Protein AF-A0A9X3XB56-F1 (afdb_monomer)

Solvent-accessible surface area (backbone atoms only — not comparable to full-atom values): 21456 Å² total; per-residue (Å²): 94,55,59,66,40,51,53,29,42,22,55,32,42,75,65,38,55,47,62,39,41,61,60,50,51,62,61,47,96,66,74,39,72,48,39,52,50,52,51,62,76,44,45,89,66,47,52,70,72,49,44,51,52,46,54,77,68,49,63,92,88,73,46,66,68,52,42,53,48,54,36,47,41,33,56,79,39,49,67,58,34,43,56,69,53,52,61,32,91,83,57,80,74,58,73,72,54,42,50,52,37,38,64,72,37,63,94,65,40,60,66,74,58,50,52,44,47,70,63,63,50,58,65,73,77,72,74,83,70,86,62,92,63,80,71,81,85,69,85,71,57,59,66,60,52,49,52,52,58,53,61,71,60,59,75,86,74,73,70,84,69,75,78,83,63,85,86,58,55,69,68,58,45,54,54,44,33,69,67,41,92,41,72,68,50,22,38,52,37,46,54,50,39,53,76,70,68,50,67,63,66,66,53,49,52,47,52,36,50,42,34,59,74,65,57,80,52,71,62,50,44,51,50,50,24,65,65,44,57,39,33,71,38,17,69,75,44,28,38,61,52,49,40,27,31,58,79,66,66,38,45,68,62,48,50,52,34,52,48,52,30,51,50,59,55,68,72,50,80,88,64,85,87,57,91,84,70,69,57,66,60,52,34,36,41,27,49,48,45,20,49,40,52,33,26,54,48,50,21,51,54,22,28,74,69,71,33,61,68,59,18,32,18,25,37,51,19,32,50,34,51,50,42,55,63,91,46,43,66,66,54,54,54,48,75,73,40,62,84,56,47,74,45,49,37,34,38,50,52,50,42,51,46,34,32,72,64,45,71,79,65,73,52,49,71,67,28,51,53,47,17,43,50,42,39,55,66,44,42,78,89,129

Nearest PDB structures (foldseek):
  8bpo-assembly1_t2  TM=2.031E-01  e=9.163E-01  Homo sapiens
  3ibv-assembly1_A  TM=1.730E-01  e=1.822E+00  Schizosaccharomyces pombe
  3as5-assembly1_A  TM=3.084E-01  e=8.133E+00  Paramagnetospirillum magneticum AMB-1

Structure (mmCIF, N/CA/C/O backbone):
data_AF-A0A9X3XB56-F1
#
_entry.id   AF-A0A9X3XB56-F1
#
loop_
_atom_site.group_PDB
_atom_site.id
_atom_site.type_symbol
_atom_site.label_atom_id
_atom_site.label_alt_id
_atom_site.label_comp_id
_atom_site.label_asym_id
_atom_site.label_entity_id
_atom_site.label_seq_id
_atom_site.pdbx_PDB_ins_code
_atom_site.Cartn_x
_atom_site.Cartn_y
_atom_site.Cartn_z
_atom_site.occupancy
_atom_site.B_iso_or_equiv
_atom_site.auth_seq_id
_atom_site.auth_comp_id
_atom_site.auth_asym_id
_atom_site.auth_atom_id
_atom_site.pdbx_PDB_model_num
ATOM 1 N N . MET A 1 1 ? -15.713 10.403 5.977 1.00 91.69 1 MET A N 1
ATOM 2 C CA . MET A 1 1 ? -16.070 9.733 4.694 1.00 91.69 1 MET A CA 1
ATOM 3 C C . MET A 1 1 ? -17.564 9.443 4.682 1.00 91.69 1 MET A C 1
ATOM 5 O O . MET A 1 1 ? -18.169 9.516 5.737 1.00 91.69 1 MET A O 1
ATOM 9 N N . LYS A 1 2 ? -18.179 9.146 3.528 1.00 94.50 2 LYS A N 1
ATOM 10 C CA . LYS A 1 2 ? -19.603 8.753 3.482 1.00 94.50 2 LYS A CA 1
ATOM 11 C C . LYS A 1 2 ? -19.762 7.258 3.768 1.00 94.50 2 LYS A C 1
ATOM 13 O O . LYS A 1 2 ? -18.927 6.476 3.311 1.00 94.50 2 LYS A O 1
ATOM 18 N N . ARG A 1 3 ? -20.869 6.841 4.393 1.00 95.94 3 ARG A N 1
ATOM 19 C CA . ARG A 1 3 ? -21.168 5.420 4.666 1.00 95.94 3 ARG A CA 1
ATOM 20 C C . ARG A 1 3 ? -21.044 4.529 3.426 1.00 95.94 3 ARG A C 1
ATOM 22 O O . ARG A 1 3 ? -20.387 3.500 3.492 1.00 95.94 3 ARG A O 1
ATOM 29 N N . THR A 1 4 ? -21.555 4.960 2.271 1.00 96.50 4 THR A N 1
ATOM 30 C CA . THR A 1 4 ? -21.466 4.179 1.021 1.00 96.50 4 THR A CA 1
ATOM 31 C C . THR A 1 4 ? -20.030 3.942 0.543 1.00 96.50 4 THR A C 1
ATOM 33 O O . THR A 1 4 ? -19.748 2.925 -0.084 1.00 96.50 4 THR A O 1
ATOM 36 N N . GLU A 1 5 ? -19.109 4.863 0.828 1.00 96.44 5 GLU A N 1
ATOM 37 C CA . GLU A 1 5 ? -17.689 4.709 0.494 1.00 96.44 5 GLU A CA 1
ATOM 38 C C . GLU A 1 5 ? -17.010 3.749 1.469 1.00 96.44 5 GLU A C 1
ATOM 40 O O . GLU A 1 5 ? -16.183 2.942 1.052 1.00 96.44 5 GLU A O 1
ATOM 45 N N . ILE A 1 6 ? -17.374 3.822 2.753 1.00 96.75 6 ILE A N 1
ATOM 46 C CA . ILE A 1 6 ? -16.896 2.900 3.786 1.00 96.75 6 ILE A CA 1
ATOM 47 C C . ILE A 1 6 ? -17.356 1.477 3.462 1.00 96.75 6 ILE A C 1
ATOM 49 O O . ILE A 1 6 ? -16.525 0.577 3.419 1.00 96.75 6 ILE A O 1
ATOM 53 N N . ASP A 1 7 ? -18.635 1.274 3.146 1.00 97.12 7 ASP A N 1
ATOM 54 C CA . ASP A 1 7 ? -19.176 -0.042 2.790 1.00 97.12 7 ASP A CA 1
ATOM 55 C C . ASP A 1 7 ? -18.480 -0.613 1.537 1.00 97.12 7 ASP A C 1
ATOM 57 O O . ASP A 1 7 ? -18.100 -1.787 1.496 1.00 97.12 7 ASP A O 1
ATOM 61 N N . ALA A 1 8 ? -18.223 0.235 0.532 1.00 95.88 8 ALA A N 1
ATOM 62 C CA . ALA A 1 8 ? -17.479 -0.153 -0.664 1.00 95.88 8 ALA A CA 1
ATOM 63 C C . ALA A 1 8 ? -16.023 -0.542 -0.352 1.00 95.88 8 ALA A C 1
ATOM 65 O O . ALA A 1 8 ? -15.504 -1.507 -0.918 1.00 95.88 8 ALA A O 1
ATOM 66 N N . LEU A 1 9 ? -15.364 0.169 0.569 1.00 96.38 9 LEU A N 1
ATOM 67 C CA . LEU A 1 9 ? -14.038 -0.204 1.060 1.00 96.38 9 LEU A CA 1
ATOM 68 C C . LEU A 1 9 ? -14.077 -1.524 1.831 1.00 96.38 9 LEU A C 1
ATOM 70 O O . LEU A 1 9 ? -13.252 -2.391 1.566 1.00 96.38 9 LEU A O 1
ATOM 74 N N . VAL A 1 10 ? -15.043 -1.726 2.728 1.00 96.44 10 VAL A N 1
ATOM 75 C CA . VAL A 1 10 ? -15.203 -2.988 3.469 1.00 96.44 10 VAL A CA 1
ATOM 76 C C . VAL A 1 10 ? -15.320 -4.153 2.499 1.00 96.44 10 VAL A C 1
ATOM 78 O O . VAL A 1 10 ? -14.611 -5.147 2.648 1.00 96.44 10 VAL A O 1
ATOM 81 N N . ARG A 1 11 ? -16.114 -4.019 1.433 1.00 94.69 11 ARG A N 1
ATOM 82 C CA . ARG A 1 11 ? -16.197 -5.060 0.405 1.00 94.69 11 ARG A CA 1
ATOM 83 C C . ARG A 1 11 ? -14.907 -5.226 -0.402 1.00 94.69 11 ARG A C 1
ATOM 85 O O . ARG A 1 11 ? -14.529 -6.366 -0.668 1.00 94.69 11 ARG A O 1
ATOM 92 N N . ALA A 1 12 ? -14.198 -4.145 -0.733 1.00 92.81 12 ALA A N 1
ATOM 93 C CA . ALA A 1 12 ? -12.877 -4.228 -1.369 1.00 92.81 12 ALA A CA 1
ATOM 94 C C . ALA A 1 12 ? -11.864 -5.007 -0.503 1.00 92.81 12 ALA A C 1
ATOM 96 O O . ALA A 1 12 ? -11.019 -5.723 -1.033 1.00 92.81 12 ALA A O 1
ATOM 97 N N . HIS A 1 13 ? -12.012 -4.925 0.823 1.00 93.19 13 HIS A N 1
ATOM 98 C CA . HIS A 1 13 ? -11.224 -5.639 1.835 1.00 93.19 13 HIS A CA 1
ATOM 99 C C . HIS A 1 13 ? -11.861 -6.962 2.294 1.00 93.19 13 HIS A C 1
ATOM 101 O O . HIS A 1 13 ? -11.512 -7.493 3.350 1.00 93.19 13 HIS A O 1
ATOM 107 N N . ARG A 1 14 ? -12.781 -7.524 1.495 1.00 93.06 14 ARG A N 1
ATOM 108 C CA . ARG A 1 14 ? -13.448 -8.822 1.737 1.00 93.06 14 ARG A CA 1
ATOM 109 C C . ARG A 1 14 ? -14.231 -8.903 3.047 1.00 93.06 14 ARG A C 1
ATOM 111 O O . ARG A 1 14 ? -14.295 -9.952 3.677 1.00 93.06 14 ARG A O 1
ATOM 118 N N . GLY A 1 15 ? -14.827 -7.795 3.465 1.00 93.75 15 GLY A N 1
ATOM 119 C CA . GLY A 1 15 ? -15.597 -7.712 4.703 1.00 93.75 15 GLY A CA 1
ATOM 120 C C . GLY A 1 15 ? -14.760 -7.416 5.947 1.00 93.75 15 GLY A C 1
ATOM 121 O O . GLY A 1 15 ? -15.329 -7.312 7.026 1.00 93.75 15 GLY A O 1
ATOM 122 N N . ARG A 1 16 ? -13.434 -7.260 5.829 1.00 93.56 16 ARG A N 1
ATOM 123 C CA . ARG A 1 16 ? -12.564 -6.981 6.981 1.00 93.56 16 ARG A CA 1
ATOM 124 C C . ARG A 1 16 ? -12.625 -5.500 7.349 1.00 93.56 16 ARG A C 1
ATOM 126 O O . ARG A 1 16 ? -12.231 -4.651 6.547 1.00 93.56 16 ARG A O 1
ATOM 133 N N . ALA A 1 17 ? -13.059 -5.181 8.568 1.00 94.81 17 ALA A N 1
ATOM 134 C CA . ALA A 1 17 ? -13.200 -3.793 8.998 1.00 94.81 17 ALA A CA 1
ATOM 135 C C . ALA A 1 17 ? -11.873 -3.169 9.442 1.00 94.81 17 ALA A C 1
ATOM 137 O O . ALA A 1 17 ? -11.617 -1.998 9.158 1.00 94.81 17 ALA A O 1
ATOM 138 N N . ARG A 1 18 ? -10.989 -3.946 10.084 1.00 94.31 18 ARG A N 1
ATOM 139 C CA . ARG A 1 18 ? -9.701 -3.435 10.582 1.00 94.31 18 ARG A CA 1
ATOM 140 C C . ARG A 1 18 ? -8.821 -2.798 9.487 1.00 94.31 18 ARG A C 1
ATOM 142 O O . ARG A 1 18 ? -8.373 -1.671 9.705 1.00 94.31 18 ARG A O 1
ATOM 149 N N . PRO A 1 19 ? -8.607 -3.407 8.298 1.00 93.75 19 PRO A N 1
ATOM 150 C CA . PRO A 1 19 ? -7.871 -2.749 7.215 1.00 93.75 19 PRO A CA 1
ATOM 151 C C . PRO A 1 19 ? -8.533 -1.448 6.758 1.00 93.75 19 PRO A C 1
ATOM 153 O O . PRO A 1 19 ? -7.843 -0.473 6.483 1.00 93.75 19 PRO A O 1
ATOM 156 N N . VAL A 1 20 ? -9.869 -1.388 6.729 1.00 95.81 20 VAL A N 1
ATOM 157 C CA . VAL A 1 20 ? -10.596 -0.165 6.359 1.00 95.81 20 VAL A CA 1
ATOM 158 C C . VAL A 1 20 ? -10.403 0.937 7.395 1.00 95.81 20 VAL A C 1
ATOM 160 O O . VAL A 1 20 ? -10.119 2.083 7.033 1.00 95.81 20 VAL A O 1
ATOM 163 N N . ALA A 1 21 ? -10.489 0.585 8.679 1.00 95.12 21 ALA A N 1
ATOM 164 C CA . ALA A 1 21 ? -10.210 1.497 9.776 1.00 95.12 21 ALA A CA 1
ATOM 165 C C . ALA A 1 21 ? -8.790 2.065 9.654 1.00 95.12 21 ALA A C 1
ATOM 167 O O . ALA A 1 21 ? -8.624 3.281 9.572 1.00 95.12 21 ALA A O 1
ATOM 168 N N . PHE A 1 22 ? -7.783 1.197 9.562 1.00 93.12 22 PHE A N 1
ATOM 169 C CA . PHE A 1 22 ? -6.376 1.590 9.556 1.00 93.12 22 PHE A CA 1
ATOM 170 C C . PHE A 1 22 ? -5.949 2.325 8.276 1.00 93.12 22 PHE A C 1
ATOM 172 O O . PHE A 1 22 ? -5.304 3.371 8.345 1.00 93.12 22 PHE A O 1
ATOM 179 N N . LEU A 1 23 ? -6.307 1.809 7.095 1.00 91.19 23 LEU A N 1
ATOM 180 C CA . LEU A 1 23 ? -5.811 2.313 5.809 1.00 91.19 23 LEU A CA 1
ATOM 181 C C . LEU A 1 23 ? -6.591 3.520 5.281 1.00 91.19 23 LEU A C 1
ATOM 183 O O . LEU A 1 23 ? -6.049 4.254 4.454 1.00 91.19 23 LEU A O 1
ATOM 187 N N . HIS A 1 24 ? -7.828 3.748 5.739 1.00 92.44 24 HIS A N 1
ATOM 188 C CA . HIS A 1 24 ? -8.707 4.776 5.164 1.00 92.44 24 HIS A CA 1
ATOM 189 C C . HIS A 1 24 ? -9.286 5.724 6.207 1.00 92.44 24 HIS A C 1
ATOM 191 O O . HIS A 1 24 ? -9.044 6.933 6.132 1.00 92.44 24 HIS A O 1
ATOM 197 N N . VAL A 1 25 ? -10.030 5.196 7.181 1.00 94.12 25 VAL A N 1
ATOM 198 C CA . VAL A 1 25 ? -10.826 6.008 8.117 1.00 94.12 25 VAL A CA 1
ATOM 199 C C . VAL A 1 25 ? -9.924 6.757 9.094 1.00 94.12 25 VAL A C 1
ATOM 201 O O . VAL A 1 25 ? -9.929 7.986 9.147 1.00 94.12 25 VAL A O 1
ATOM 204 N N . LEU A 1 26 ? -9.049 6.040 9.797 1.00 92.50 26 LEU A N 1
ATOM 205 C CA . LEU A 1 26 ? -8.092 6.617 10.739 1.00 92.50 26 LEU A CA 1
ATOM 206 C C . LEU A 1 26 ? -6.995 7.416 10.043 1.00 92.50 26 LEU A C 1
ATOM 208 O O . LEU A 1 26 ? -6.203 8.061 10.712 1.00 92.50 26 LEU A O 1
ATOM 212 N N . ARG A 1 27 ? -6.933 7.438 8.710 1.00 87.88 27 ARG A N 1
ATOM 213 C CA . ARG A 1 27 ? -6.033 8.336 7.980 1.00 87.88 27 ARG A CA 1
ATOM 214 C C . ARG A 1 27 ? -6.691 9.655 7.622 1.00 87.88 27 ARG A C 1
ATOM 216 O O . ARG A 1 27 ? -5.975 10.517 7.121 1.00 87.88 27 ARG A O 1
ATOM 223 N N . GLN A 1 28 ? -7.989 9.859 7.842 1.00 86.56 28 GLN A N 1
ATOM 224 C CA . GLN A 1 28 ? -8.640 11.142 7.565 1.00 86.56 28 GLN A CA 1
ATOM 225 C C . GLN A 1 28 ? -8.114 12.249 8.494 1.00 86.56 28 GLN A C 1
ATOM 227 O O . GLN A 1 28 ? -7.642 11.990 9.604 1.00 86.56 28 GLN A O 1
ATOM 232 N N . ALA A 1 29 ? -8.162 13.495 8.012 1.00 83.44 29 ALA A N 1
ATOM 233 C CA . ALA A 1 29 ? -7.767 14.662 8.809 1.00 83.44 29 ALA A CA 1
ATOM 234 C C . ALA A 1 29 ? -8.772 14.945 9.937 1.00 83.44 29 ALA A C 1
ATOM 236 O O . ALA A 1 29 ? -8.391 15.397 11.011 1.00 83.44 29 ALA A O 1
ATOM 237 N N . ARG A 1 30 ? -10.049 14.645 9.686 1.00 86.69 30 ARG A N 1
ATOM 238 C CA . ARG A 1 30 ? -11.153 14.723 10.636 1.00 86.69 30 ARG A CA 1
ATOM 239 C C . ARG A 1 30 ? -12.031 13.490 10.453 1.00 86.69 30 ARG A C 1
ATOM 241 O O . ARG A 1 30 ? -12.195 13.038 9.324 1.00 86.69 30 ARG A O 1
ATOM 248 N N . LEU A 1 31 ? -12.548 12.962 11.559 1.00 90.38 31 LEU A N 1
ATOM 249 C CA . LEU A 1 31 ? -13.507 11.862 11.560 1.00 90.38 31 LEU A CA 1
ATOM 250 C C . LEU A 1 31 ? -14.922 12.440 11.621 1.00 90.38 31 LEU A C 1
ATOM 252 O O . LEU A 1 31 ? -15.262 13.127 12.588 1.00 90.38 31 LEU A O 1
ATOM 256 N N . ASP A 1 32 ? -15.718 12.165 10.594 1.00 91.19 32 ASP A N 1
ATOM 257 C CA . ASP A 1 32 ? -17.126 12.553 10.522 1.00 91.19 32 ASP A CA 1
ATOM 258 C C . ASP A 1 32 ? -18.021 11.523 11.239 1.00 91.19 32 ASP A C 1
ATOM 260 O O . ASP A 1 32 ? -17.551 10.499 11.735 1.00 91.19 32 ASP A O 1
ATOM 264 N N . GLU A 1 33 ? -19.331 11.768 11.305 1.00 92.94 33 GLU A N 1
ATOM 265 C CA . GLU A 1 33 ? -20.274 10.884 12.007 1.00 92.94 33 GLU A CA 1
ATOM 266 C C . GLU A 1 33 ? -20.280 9.447 11.458 1.00 92.94 33 GLU A C 1
ATOM 268 O O . GLU A 1 33 ? -20.237 8.500 12.244 1.00 92.94 33 GLU A O 1
ATOM 273 N N . ASP A 1 34 ? -20.249 9.278 10.133 1.00 95.88 34 ASP A N 1
ATOM 274 C CA . ASP A 1 34 ? -20.176 7.964 9.476 1.00 95.88 34 ASP A CA 1
ATOM 275 C C . ASP A 1 34 ? -18.876 7.217 9.825 1.00 95.88 34 ASP A C 1
ATOM 277 O O . ASP A 1 34 ? -18.903 6.017 10.103 1.00 95.88 34 ASP A O 1
ATOM 281 N N . ASP A 1 35 ? -17.743 7.931 9.873 1.00 94.50 35 ASP A N 1
ATOM 282 C CA . ASP A 1 35 ? -16.442 7.374 10.267 1.00 94.50 35 ASP A CA 1
ATOM 283 C C . ASP A 1 35 ? -16.492 6.884 11.721 1.00 94.50 35 ASP A C 1
ATOM 285 O O . ASP A 1 35 ? -16.069 5.774 12.045 1.00 94.50 35 ASP A O 1
ATOM 289 N N . GLN A 1 36 ? -17.053 7.712 12.605 1.00 93.94 36 GLN A N 1
ATOM 290 C CA . GLN A 1 36 ? -17.214 7.403 14.022 1.00 93.94 36 GLN A CA 1
ATOM 291 C C . GLN A 1 36 ? -18.193 6.244 14.246 1.00 93.94 36 GLN A C 1
ATOM 293 O O . GLN A 1 36 ? -17.978 5.430 15.142 1.00 93.94 36 GLN A O 1
ATOM 298 N N . SER A 1 37 ? -19.272 6.172 13.465 1.00 95.06 37 SER A N 1
ATOM 299 C CA . SER A 1 37 ? -20.247 5.080 13.508 1.00 95.06 37 SER A CA 1
ATOM 300 C C . SER A 1 37 ? -19.586 3.752 13.136 1.00 95.06 37 SER A C 1
ATOM 302 O O . SER A 1 37 ? -19.660 2.800 13.911 1.00 95.06 37 SER A O 1
ATOM 304 N N . PHE A 1 38 ? -18.842 3.728 12.028 1.00 96.94 38 PHE A N 1
ATOM 305 C CA . PHE A 1 38 ? -18.088 2.558 11.581 1.00 96.94 38 PHE A CA 1
ATOM 306 C C . PHE A 1 38 ? -17.072 2.074 12.630 1.00 96.94 38 PHE A C 1
ATOM 308 O O . PHE A 1 38 ? -17.041 0.893 12.972 1.00 96.94 38 PHE A O 1
ATOM 315 N N . LEU A 1 39 ? -16.274 2.980 13.205 1.00 96.56 39 LEU A N 1
ATOM 316 C CA . LEU A 1 39 ? -15.284 2.613 14.225 1.00 96.56 39 LEU A CA 1
ATOM 317 C C . LEU A 1 39 ? -15.929 2.058 15.505 1.00 96.56 39 LEU A C 1
ATOM 319 O O . LEU A 1 39 ? -15.368 1.165 16.137 1.00 96.56 39 LEU A O 1
ATOM 323 N N . ARG A 1 40 ? -17.117 2.550 15.888 1.00 95.44 40 ARG A N 1
ATOM 324 C CA . ARG A 1 40 ? -17.883 2.002 17.022 1.00 95.44 40 ARG A CA 1
ATOM 325 C C . ARG A 1 40 ? -18.443 0.615 16.721 1.00 95.44 40 ARG A C 1
ATOM 327 O O . ARG A 1 40 ? -18.375 -0.243 17.594 1.00 95.44 40 ARG A O 1
ATOM 334 N N . GLU A 1 41 ? -18.984 0.411 15.521 1.00 96.50 41 GLU A N 1
ATOM 335 C CA . GLU A 1 41 ? -19.535 -0.873 15.065 1.00 96.50 41 GLU A CA 1
ATOM 336 C C . GLU A 1 41 ? -18.472 -1.981 15.109 1.00 96.50 41 GLU A C 1
ATOM 338 O O . GLU A 1 41 ? -18.738 -3.077 15.596 1.00 96.50 41 GLU A O 1
ATOM 343 N N . HIS A 1 42 ? -17.241 -1.653 14.709 1.00 96.75 42 HIS A N 1
ATOM 344 C CA . HIS A 1 42 ? -16.139 -2.610 14.581 1.00 96.75 42 HIS A CA 1
ATOM 345 C C . HIS A 1 42 ? -15.065 -2.490 15.667 1.00 96.75 42 HIS A C 1
ATOM 347 O O . HIS A 1 42 ? -13.960 -3.003 15.503 1.00 96.75 42 HIS A O 1
ATOM 353 N N . VAL A 1 43 ? -15.363 -1.849 16.803 1.00 95.88 43 VAL A N 1
ATOM 354 C CA . VAL A 1 43 ? -14.371 -1.592 17.866 1.00 95.88 43 VAL A CA 1
ATOM 355 C C . VAL A 1 43 ? -13.693 -2.867 18.386 1.00 95.88 43 VAL A C 1
ATOM 357 O O . VAL A 1 43 ? -12.535 -2.833 18.793 1.00 95.88 43 VAL A O 1
ATOM 360 N N . ALA A 1 44 ? -14.395 -4.003 18.357 1.00 93.88 44 ALA A N 1
ATOM 361 C CA . ALA A 1 44 ? -13.863 -5.290 18.799 1.00 93.88 44 ALA A CA 1
ATOM 362 C C . ALA A 1 44 ? -12.766 -5.847 17.874 1.00 93.88 44 ALA A C 1
ATOM 364 O O . ALA A 1 44 ? -11.928 -6.618 18.336 1.00 93.88 44 ALA A O 1
ATOM 365 N N . GLU A 1 45 ? -12.759 -5.444 16.599 1.00 94.75 45 GLU A N 1
ATOM 366 C CA . GLU A 1 45 ? -11.768 -5.845 15.593 1.00 94.75 45 GLU A CA 1
ATOM 367 C C . GLU A 1 45 ? -10.527 -4.935 15.587 1.00 94.75 45 GLU A C 1
ATOM 369 O O . GLU A 1 45 ? -9.537 -5.243 14.922 1.00 94.75 45 GLU A O 1
ATOM 374 N N . LEU A 1 46 ? -10.572 -3.803 16.296 1.00 94.56 46 LEU A N 1
ATOM 375 C CA . LEU A 1 46 ? -9.490 -2.823 16.329 1.00 94.56 46 LEU A CA 1
ATOM 376 C C . LEU A 1 46 ? -8.395 -3.246 17.313 1.00 94.56 46 LEU A C 1
ATOM 378 O O . LEU A 1 46 ? -8.673 -3.605 18.458 1.00 94.56 46 LEU A O 1
ATOM 382 N N . GLY A 1 47 ? -7.137 -3.160 16.874 1.00 91.75 47 GLY A N 1
ATOM 383 C CA . GLY A 1 47 ? -5.985 -3.336 17.755 1.00 91.75 47 GLY A CA 1
ATOM 384 C C . GLY A 1 47 ? -5.688 -2.073 18.565 1.00 91.75 47 GLY A C 1
ATOM 385 O O . GLY A 1 47 ? -6.232 -1.001 18.292 1.00 91.75 47 GLY A O 1
ATOM 386 N N . VAL A 1 48 ? -4.760 -2.165 19.522 1.00 92.06 48 VAL A N 1
ATOM 387 C CA . VAL A 1 48 ? -4.306 -0.993 20.290 1.00 92.06 48 VAL A CA 1
ATOM 388 C C . VAL A 1 48 ? -3.856 0.151 19.369 1.00 92.06 48 VAL A C 1
ATOM 390 O O . VAL A 1 48 ? -4.367 1.253 19.557 1.00 92.06 48 VAL A O 1
ATOM 393 N N . PRO A 1 49 ? -3.022 -0.050 18.324 1.00 90.38 49 PRO A N 1
ATOM 394 C CA . PRO A 1 49 ? -2.597 1.060 17.467 1.00 90.38 49 PRO A CA 1
ATOM 395 C C . PRO A 1 49 ? -3.771 1.797 16.807 1.00 90.38 49 PRO A C 1
ATOM 397 O O . PRO A 1 49 ? -3.756 3.024 16.705 1.00 90.38 49 PRO A O 1
ATOM 400 N N . ASP A 1 50 ? -4.812 1.056 16.419 1.00 92.81 50 ASP A N 1
ATOM 401 C CA . ASP A 1 50 ? -6.023 1.588 15.791 1.00 92.81 50 ASP A CA 1
ATOM 402 C C . ASP A 1 50 ? -6.836 2.419 16.798 1.00 92.81 50 ASP A C 1
ATOM 404 O O . ASP A 1 50 ? -7.231 3.552 16.515 1.00 92.81 50 ASP A O 1
ATOM 408 N N . LEU A 1 51 ? -7.024 1.889 18.011 1.00 93.00 51 LEU A N 1
ATOM 409 C CA . LEU A 1 51 ? -7.711 2.566 19.114 1.00 93.00 51 LEU A CA 1
ATOM 410 C C . LEU A 1 51 ? -6.985 3.847 19.539 1.00 93.00 51 LEU A C 1
ATOM 412 O O . LEU A 1 51 ? -7.622 4.874 19.774 1.00 93.00 51 LEU A O 1
ATOM 416 N N . LEU A 1 52 ? -5.654 3.815 19.594 1.00 89.12 52 LEU A N 1
ATOM 417 C CA . LEU A 1 52 ? -4.837 4.980 19.926 1.00 89.12 52 LEU A CA 1
ATOM 418 C C . LEU A 1 52 ? -4.903 6.049 18.830 1.00 89.12 52 LEU A C 1
ATOM 420 O O . LEU A 1 52 ? -5.085 7.234 19.121 1.00 89.12 52 LEU A O 1
ATOM 424 N N . ALA A 1 53 ? -4.824 5.640 17.562 1.00 89.69 53 ALA A N 1
ATOM 425 C CA . ALA A 1 53 ? -4.996 6.540 16.429 1.00 89.69 53 ALA A CA 1
ATOM 426 C C . ALA A 1 53 ? -6.407 7.149 16.387 1.00 89.69 53 ALA A C 1
ATOM 428 O O . ALA A 1 53 ? -6.560 8.322 16.031 1.00 89.69 53 ALA A O 1
ATOM 429 N N . TRP A 1 54 ? -7.431 6.383 16.766 1.00 92.38 54 TRP A N 1
ATOM 430 C CA . TRP A 1 54 ? -8.794 6.884 16.906 1.00 92.38 54 TRP A CA 1
ATOM 431 C C . TRP A 1 54 ? -8.885 7.909 18.034 1.00 92.38 54 TRP A C 1
ATOM 433 O O . TRP A 1 54 ? -9.346 9.029 17.808 1.00 92.38 54 TRP A O 1
ATOM 443 N N . ARG A 1 55 ? -8.363 7.578 19.222 1.00 88.94 55 ARG A N 1
ATOM 444 C CA . ARG A 1 55 ? -8.350 8.474 20.381 1.00 88.94 55 ARG A CA 1
ATOM 445 C C . ARG A 1 55 ? -7.718 9.819 20.052 1.00 88.94 55 ARG A C 1
ATOM 447 O O . ARG A 1 55 ? -8.314 10.842 20.375 1.00 88.94 55 ARG A O 1
ATOM 454 N N . ALA A 1 56 ? -6.568 9.821 19.381 1.00 87.12 56 ALA A N 1
ATOM 455 C CA . ALA A 1 56 ? -5.845 11.038 19.011 1.00 87.12 56 ALA A CA 1
ATOM 456 C C . ALA A 1 56 ? -6.648 11.996 18.103 1.00 87.12 56 ALA A C 1
ATOM 458 O O . ALA A 1 56 ? -6.276 13.158 17.962 1.00 87.12 56 ALA A O 1
ATOM 459 N N . ARG A 1 57 ? -7.738 11.524 17.482 1.00 86.25 57 ARG A N 1
ATOM 460 C CA . ARG A 1 57 ? -8.614 12.300 16.585 1.00 86.25 57 ARG A CA 1
ATOM 461 C C . ARG A 1 57 ? -9.953 12.688 17.207 1.00 86.25 57 ARG A C 1
ATOM 463 O O . ARG A 1 57 ? -10.741 13.373 16.559 1.00 86.25 57 ARG A O 1
ATOM 470 N N . CYS A 1 58 ? -10.228 12.238 18.425 1.00 83.88 58 CYS A N 1
ATOM 471 C CA . CYS A 1 58 ? -11.449 12.566 19.147 1.00 83.88 58 CYS A CA 1
ATOM 472 C C . CYS A 1 58 ? -11.238 13.785 20.047 1.00 83.88 58 CYS A C 1
ATOM 474 O O . CYS A 1 58 ? -10.182 13.938 20.668 1.00 83.88 58 CYS A O 1
ATOM 476 N N . GLU A 1 59 ? -12.270 14.620 20.161 1.00 76.31 59 GLU A N 1
ATOM 477 C CA . GLU A 1 59 ? -12.299 15.681 21.166 1.00 76.31 59 GLU A CA 1
ATOM 478 C C . GLU A 1 59 ? -12.244 15.079 22.586 1.00 76.31 59 GLU A C 1
ATOM 480 O O . GLU A 1 59 ? -12.715 13.951 22.800 1.00 76.31 59 GLU A O 1
ATOM 485 N N . PRO A 1 60 ? -11.665 15.802 23.563 1.00 67.31 60 PRO A N 1
ATOM 486 C CA . PRO A 1 60 ? -11.691 15.388 24.963 1.00 67.31 60 PRO A CA 1
ATOM 487 C C . PRO A 1 60 ? -13.130 15.083 25.420 1.00 67.31 60 PRO A C 1
ATOM 489 O O . PRO A 1 60 ? -14.033 15.884 25.194 1.00 67.31 60 PRO A O 1
ATOM 492 N N . GLY A 1 61 ? -13.351 13.917 26.039 1.00 65.38 61 GLY A N 1
ATOM 493 C CA . GLY A 1 61 ? -14.663 13.493 26.558 1.00 65.38 61 GLY A CA 1
ATOM 494 C C . GLY A 1 61 ? -15.515 12.629 25.615 1.00 65.38 61 GLY A C 1
ATOM 495 O O . GLY A 1 61 ? -16.519 12.067 26.043 1.00 65.38 61 GLY A O 1
ATOM 496 N N . PHE A 1 62 ? -15.115 12.439 24.353 1.00 69.88 62 PHE A N 1
ATOM 497 C CA . PHE A 1 62 ? -15.831 11.574 23.398 1.00 69.88 62 PHE A CA 1
ATOM 498 C C . PHE A 1 62 ? -15.426 10.078 23.478 1.00 69.88 62 PHE A C 1
ATOM 500 O O . PHE A 1 62 ? -15.824 9.233 22.676 1.00 69.88 62 PHE A O 1
ATOM 507 N N . THR A 1 63 ? -14.581 9.709 24.432 1.00 77.00 63 THR A N 1
ATOM 508 C CA . THR A 1 63 ? -13.638 8.591 24.271 1.00 77.00 63 THR A CA 1
ATOM 509 C C . THR A 1 63 ? -14.032 7.325 25.008 1.00 77.00 63 THR A C 1
ATOM 511 O O . THR A 1 63 ? -13.346 6.314 24.875 1.00 77.00 63 THR A O 1
ATOM 514 N N . GLY A 1 64 ? -15.182 7.318 25.686 1.00 88.88 64 GLY A N 1
ATOM 515 C CA . GLY A 1 64 ? -15.626 6.180 26.493 1.00 88.88 64 GLY A CA 1
ATOM 516 C C . GLY A 1 64 ? -15.728 4.855 25.724 1.00 88.88 64 GLY A C 1
ATOM 517 O O . GLY A 1 64 ? -15.557 3.785 26.300 1.00 88.88 64 GLY A O 1
ATOM 518 N N . THR A 1 65 ? -15.968 4.859 24.407 1.00 91.88 65 THR A N 1
ATOM 519 C CA . THR A 1 65 ? -15.897 3.617 23.605 1.00 91.88 65 THR A CA 1
ATOM 520 C C . THR A 1 65 ? -14.462 3.113 23.447 1.00 91.88 65 THR A C 1
ATOM 522 O O . THR A 1 65 ? -14.217 1.919 23.609 1.00 91.88 65 THR A O 1
ATOM 525 N N . VAL A 1 66 ? -13.509 4.013 23.193 1.00 93.06 66 VAL A N 1
ATOM 526 C CA . VAL A 1 66 ? -12.086 3.668 23.090 1.00 93.06 66 VAL A CA 1
ATOM 527 C C . VAL A 1 66 ? -11.547 3.209 24.442 1.00 93.06 66 VAL A C 1
ATOM 529 O O . VAL A 1 66 ? -10.886 2.178 24.513 1.00 93.06 66 VAL A O 1
ATOM 532 N N . LEU A 1 67 ? -11.880 3.913 25.527 1.00 93.38 67 LEU A N 1
ATOM 533 C CA . LEU A 1 67 ? -11.438 3.558 26.877 1.00 93.38 67 LEU A CA 1
ATOM 534 C C . LEU A 1 67 ? -11.987 2.202 27.321 1.00 93.38 67 LEU A C 1
ATOM 536 O O . LEU A 1 67 ? -11.240 1.395 27.866 1.00 93.38 67 LEU A O 1
ATOM 540 N N . ARG A 1 68 ? -13.253 1.891 27.013 1.00 95.38 68 ARG A N 1
ATOM 541 C CA . ARG A 1 68 ? -13.818 0.552 27.249 1.00 95.38 68 ARG A CA 1
ATOM 542 C C . ARG A 1 68 ? -13.097 -0.536 26.458 1.00 95.38 68 ARG A C 1
ATOM 544 O O . ARG A 1 68 ? -12.872 -1.616 26.998 1.00 95.38 68 ARG A O 1
ATOM 551 N N . ALA A 1 69 ? -12.710 -0.262 25.214 1.00 95.31 69 ALA A N 1
ATOM 552 C CA . ALA A 1 69 ? -11.945 -1.208 24.408 1.00 95.31 69 ALA A CA 1
ATOM 553 C C . ALA A 1 69 ? -10.523 -1.419 24.956 1.00 95.31 69 ALA A C 1
ATOM 555 O O . ALA A 1 69 ? -10.088 -2.559 25.091 1.00 95.31 69 ALA A O 1
ATOM 556 N N . LEU A 1 70 ? -9.833 -0.348 25.354 1.00 94.88 70 LEU A N 1
ATOM 557 C CA . LEU A 1 70 ? -8.521 -0.423 26.004 1.00 94.88 70 LEU A CA 1
ATOM 558 C C . LEU A 1 70 ? -8.589 -1.165 27.345 1.00 94.88 70 LEU A C 1
ATOM 560 O O . LEU A 1 70 ? -7.753 -2.022 27.615 1.00 94.88 70 LEU A O 1
ATOM 564 N N . ALA A 1 71 ? -9.613 -0.895 28.159 1.00 96.31 71 ALA A N 1
ATOM 565 C CA . ALA A 1 71 ? -9.852 -1.614 29.406 1.00 96.31 71 ALA A CA 1
ATOM 566 C C . ALA A 1 71 ? -10.090 -3.107 29.152 1.00 96.31 71 ALA A C 1
ATOM 568 O O . ALA A 1 71 ? -9.552 -3.934 29.877 1.00 96.31 71 ALA A O 1
ATOM 569 N N . ARG A 1 72 ? -10.848 -3.465 28.108 1.00 97.12 72 ARG A N 1
ATOM 570 C CA . ARG A 1 72 ? -11.036 -4.863 27.698 1.00 97.12 72 ARG A CA 1
ATOM 571 C C . ARG A 1 72 ? -9.705 -5.538 27.362 1.00 97.12 72 ARG A C 1
ATOM 573 O O . ARG A 1 72 ? -9.460 -6.625 27.866 1.00 97.12 72 ARG A O 1
ATOM 580 N N . ILE A 1 73 ? -8.829 -4.882 26.598 1.00 95.94 73 ILE A N 1
ATOM 581 C CA . ILE A 1 73 ? -7.493 -5.418 26.285 1.00 95.94 73 ILE A CA 1
ATOM 582 C C . ILE A 1 73 ? -6.670 -5.594 27.566 1.00 95.94 73 ILE A C 1
ATOM 584 O O . ILE A 1 73 ? -6.081 -6.646 27.761 1.00 95.94 73 ILE A O 1
ATOM 588 N N . ALA A 1 74 ? -6.701 -4.631 28.493 1.00 96.12 74 ALA A N 1
ATOM 589 C CA . ALA A 1 74 ? -6.020 -4.758 29.785 1.00 96.12 74 ALA A CA 1
ATOM 590 C C . ALA A 1 74 ? -6.509 -5.950 30.627 1.00 96.12 74 ALA A C 1
ATOM 592 O O . ALA A 1 74 ? -5.756 -6.462 31.454 1.00 96.12 74 ALA A O 1
ATOM 593 N N . LEU A 1 75 ? -7.768 -6.359 30.450 1.00 96.56 75 LEU A N 1
ATOM 594 C CA . LEU A 1 75 ? -8.380 -7.500 31.133 1.00 96.56 75 LEU A CA 1
ATOM 595 C C . LEU A 1 75 ? -8.042 -8.832 30.457 1.00 96.56 75 LEU A C 1
ATOM 597 O O . LEU A 1 75 ? -7.770 -9.807 31.150 1.00 96.56 75 LEU A O 1
ATOM 601 N N . GLU A 1 76 ? -8.103 -8.872 29.125 1.00 97.00 76 GLU A N 1
ATOM 602 C CA . GLU A 1 76 ? -7.886 -10.078 28.318 1.00 97.00 76 GLU A CA 1
ATOM 603 C C . GLU A 1 76 ? -6.392 -10.412 28.175 1.00 97.00 76 GLU A C 1
ATOM 605 O O . GLU A 1 76 ? -6.006 -11.565 28.359 1.00 97.00 76 GLU A O 1
ATOM 610 N N . ASP A 1 77 ? -5.555 -9.407 27.903 1.00 96.88 77 ASP A N 1
ATOM 611 C CA . ASP A 1 77 ? -4.102 -9.527 27.756 1.00 96.88 77 ASP A CA 1
ATOM 612 C C . ASP A 1 77 ? -3.374 -8.346 28.442 1.00 96.88 77 ASP A C 1
ATOM 614 O O . ASP A 1 77 ? -3.010 -7.340 27.814 1.00 96.88 77 ASP A O 1
ATOM 618 N N . PRO A 1 78 ? -3.133 -8.447 29.765 1.00 95.75 78 PRO A N 1
ATOM 619 C CA . PRO A 1 78 ? -2.451 -7.401 30.521 1.00 95.75 78 PRO A CA 1
ATOM 620 C C . PRO A 1 78 ? -1.023 -7.124 30.035 1.00 95.75 78 PRO A C 1
ATOM 622 O O . PRO A 1 78 ? -0.537 -6.004 30.191 1.00 95.75 78 PRO A O 1
ATOM 625 N N . SER A 1 79 ? -0.343 -8.127 29.467 1.00 94.69 79 SER A N 1
ATOM 626 C CA . SER A 1 79 ? 1.029 -7.993 28.969 1.00 94.69 79 SER A CA 1
ATOM 627 C C . SER A 1 79 ? 1.067 -7.184 27.678 1.00 94.69 79 SER A C 1
ATOM 629 O O . SER A 1 79 ? 1.886 -6.271 27.563 1.00 94.69 79 SER A O 1
ATOM 631 N N . GLN A 1 80 ? 0.146 -7.453 26.748 1.00 93.88 80 GLN A N 1
ATOM 632 C CA . GLN A 1 80 ? -0.031 -6.620 25.562 1.00 93.88 80 GLN A CA 1
ATOM 633 C C . GLN A 1 80 ? -0.370 -5.181 25.951 1.00 93.88 80 GLN A C 1
ATOM 635 O O . GLN A 1 80 ? 0.231 -4.242 25.433 1.00 93.88 80 GLN A O 1
ATOM 640 N N . PHE A 1 81 ? -1.300 -4.991 26.889 1.00 94.19 81 PHE A N 1
ATOM 641 C CA . PHE A 1 81 ? -1.671 -3.658 27.353 1.00 94.19 81 PHE A CA 1
ATOM 642 C C . PHE A 1 81 ? -0.490 -2.910 27.991 1.00 94.19 81 PHE A C 1
ATOM 644 O O . PHE A 1 81 ? -0.280 -1.729 27.713 1.00 94.19 81 PHE A O 1
ATOM 651 N N . GLU A 1 82 ? 0.314 -3.583 28.821 1.00 93.12 82 GLU A N 1
ATOM 652 C CA . GLU A 1 82 ? 1.520 -2.985 29.401 1.00 93.12 82 GLU A CA 1
ATOM 653 C C . GLU A 1 82 ? 2.476 -2.508 28.301 1.00 93.12 82 GLU A C 1
ATOM 655 O O . GLU A 1 82 ? 2.880 -1.344 28.302 1.00 93.12 82 GLU A O 1
ATOM 660 N N . HIS A 1 83 ? 2.764 -3.376 27.333 1.00 91.00 83 HIS A N 1
ATOM 661 C CA . HIS A 1 83 ? 3.726 -3.105 26.272 1.00 91.00 83 HIS A CA 1
ATOM 662 C C . HIS A 1 83 ? 3.249 -2.042 25.269 1.00 91.00 83 HIS A C 1
ATOM 664 O O . HIS A 1 83 ? 3.986 -1.114 24.937 1.00 91.00 83 HIS A O 1
ATOM 670 N N . GLU A 1 84 ? 2.018 -2.160 24.773 1.00 90.06 84 GLU A N 1
ATOM 671 C CA . GLU A 1 84 ? 1.512 -1.317 23.683 1.00 90.06 84 GLU A CA 1
ATOM 672 C C . GLU A 1 84 ? 0.858 -0.016 24.167 1.00 90.06 84 GLU A C 1
ATOM 674 O O . GLU A 1 84 ? 0.760 0.935 23.390 1.00 90.06 84 GLU A O 1
ATOM 679 N N . VAL A 1 85 ? 0.411 0.058 25.428 1.00 89.94 85 VAL A N 1
ATOM 680 C CA . VAL A 1 85 ? -0.268 1.245 25.982 1.00 89.94 85 VAL A CA 1
ATOM 681 C C . VAL A 1 85 ? 0.585 1.929 27.042 1.00 89.94 85 VAL A C 1
ATOM 683 O O . VAL A 1 85 ? 0.875 3.118 26.920 1.00 89.94 85 VAL A O 1
ATOM 686 N N . LEU A 1 86 ? 1.003 1.207 28.085 1.00 89.62 86 LEU A N 1
ATOM 687 C CA . LEU A 1 86 ? 1.694 1.823 29.226 1.00 89.62 86 LEU A CA 1
ATOM 688 C C . LEU A 1 86 ? 3.172 2.132 28.948 1.00 89.62 86 LEU A C 1
ATOM 690 O O . LEU A 1 86 ? 3.718 3.057 29.551 1.00 89.62 86 LEU A O 1
ATOM 694 N N . ASP A 1 87 ? 3.822 1.374 28.064 1.00 87.44 87 ASP A N 1
ATOM 695 C CA . ASP A 1 87 ? 5.221 1.588 27.666 1.00 87.44 87 ASP A CA 1
ATOM 696 C C . ASP A 1 87 ? 5.364 2.451 26.397 1.00 87.44 87 ASP A C 1
ATOM 698 O O . ASP A 1 87 ? 6.482 2.827 26.019 1.00 87.44 87 ASP A O 1
ATOM 702 N N . ALA A 1 88 ? 4.249 2.819 25.753 1.00 82.69 88 ALA A N 1
ATOM 703 C CA . ALA A 1 88 ? 4.250 3.587 24.515 1.00 82.69 88 ALA A CA 1
ATOM 704 C C . ALA A 1 88 ? 4.735 5.039 24.738 1.00 82.69 88 ALA A C 1
ATOM 706 O O . ALA A 1 88 ? 4.078 5.825 25.422 1.00 82.69 88 ALA A O 1
ATOM 707 N N . PRO A 1 89 ? 5.846 5.469 24.105 1.00 68.62 89 PRO A N 1
ATOM 708 C CA . PRO A 1 89 ? 6.528 6.732 24.421 1.00 68.62 89 PRO A CA 1
ATOM 709 C C . PRO A 1 89 ? 5.773 8.008 24.011 1.00 68.62 89 PRO A C 1
ATOM 711 O O . PRO A 1 89 ? 6.226 9.106 24.314 1.00 68.62 89 PRO A O 1
ATOM 714 N N . ARG A 1 90 ? 4.657 7.894 23.285 1.00 68.25 90 ARG A N 1
ATOM 715 C CA . ARG A 1 90 ? 3.867 9.036 22.784 1.00 68.25 90 ARG A CA 1
ATOM 716 C C . ARG A 1 90 ? 2.387 8.942 23.141 1.00 68.25 90 ARG A C 1
ATOM 718 O O . ARG A 1 90 ? 1.580 9.688 22.594 1.00 68.25 90 ARG A O 1
ATOM 725 N N . PHE A 1 91 ? 2.027 8.007 24.013 1.00 72.19 91 PHE A N 1
ATOM 726 C CA . PHE A 1 91 ? 0.651 7.840 24.435 1.00 72.19 91 PHE A CA 1
ATOM 727 C C . PHE A 1 91 ? 0.353 8.739 25.633 1.00 72.19 91 PHE A C 1
ATOM 729 O O . PHE A 1 91 ? 0.998 8.645 26.676 1.00 72.19 91 PHE A O 1
ATOM 736 N N . SER A 1 92 ? -0.648 9.602 25.482 1.00 76.00 92 SER A N 1
ATOM 737 C CA . SER A 1 92 ? -1.228 10.347 26.590 1.00 76.00 92 SER A CA 1
ATOM 738 C C . SER A 1 92 ? -2.749 10.314 26.495 1.00 76.00 92 SER A C 1
ATOM 740 O O . SER A 1 92 ? -3.343 10.602 25.456 1.00 76.00 92 SER A O 1
ATOM 742 N N . LEU A 1 93 ? -3.376 9.937 27.603 1.00 84.50 93 LEU A N 1
ATOM 743 C CA . LEU A 1 93 ? -4.780 10.223 27.866 1.00 84.50 93 LEU A CA 1
ATOM 744 C C . LEU A 1 93 ? -4.870 11.504 28.689 1.00 84.50 93 LEU A C 1
ATOM 746 O O . LEU A 1 93 ? -3.928 11.854 29.409 1.00 84.50 93 LEU A O 1
ATOM 750 N N . HIS A 1 94 ? -6.004 12.193 28.603 1.00 86.06 94 HIS A N 1
ATOM 751 C CA . HIS A 1 94 ? -6.302 13.260 29.552 1.00 86.06 94 HIS A CA 1
ATOM 752 C C . HIS A 1 94 ? -6.540 12.689 30.952 1.00 86.06 94 HIS A C 1
ATOM 754 O O . HIS A 1 94 ? -6.830 11.506 31.124 1.00 86.06 94 HIS A O 1
ATOM 760 N N . ASP A 1 95 ? -6.439 13.549 31.961 1.00 85.88 95 ASP A N 1
ATOM 761 C CA . ASP A 1 95 ? -6.603 13.155 33.361 1.00 85.88 95 ASP A CA 1
ATOM 762 C C . ASP A 1 95 ? -7.941 12.453 33.628 1.00 85.88 95 ASP A C 1
ATOM 764 O O . ASP A 1 95 ? -7.959 11.401 34.265 1.00 85.88 95 ASP A O 1
ATOM 768 N N . ASP A 1 96 ? -9.039 12.979 33.081 1.00 88.44 96 ASP A N 1
ATOM 769 C CA . ASP A 1 96 ? -10.380 12.402 33.248 1.00 88.44 96 ASP A CA 1
ATOM 770 C C . ASP A 1 96 ? -10.495 11.006 32.615 1.00 88.44 96 ASP A C 1
ATOM 772 O O . ASP A 1 96 ? -11.172 10.120 33.128 1.00 88.44 96 ASP A O 1
ATOM 776 N N . GLU A 1 97 ? -9.764 10.775 31.529 1.00 90.50 97 GLU A N 1
ATOM 777 C CA . GLU A 1 97 ? -9.755 9.504 30.806 1.00 90.50 97 GLU A CA 1
ATOM 778 C C . GLU A 1 97 ? -8.907 8.451 31.515 1.00 90.50 97 GLU A C 1
ATOM 780 O O . GLU A 1 97 ? -9.256 7.272 31.519 1.00 90.50 97 GLU A O 1
ATOM 785 N N . TRP A 1 98 ? -7.808 8.870 32.152 1.00 90.94 98 TRP A N 1
ATOM 786 C CA . TRP A 1 98 ? -7.053 8.010 33.061 1.00 90.94 98 TRP A CA 1
ATOM 787 C C . TRP A 1 98 ? -7.895 7.595 34.265 1.00 90.94 98 TRP A C 1
ATOM 789 O O . TRP A 1 98 ? -7.817 6.442 34.688 1.00 90.94 98 TRP A O 1
ATOM 799 N N . ILE A 1 99 ? -8.706 8.511 34.805 1.00 90.88 99 ILE A N 1
ATOM 800 C CA . ILE A 1 99 ? -9.638 8.211 35.897 1.00 90.88 99 ILE A CA 1
ATOM 801 C C . ILE A 1 99 ? -10.677 7.185 35.434 1.00 90.88 99 ILE A C 1
ATOM 803 O O . ILE A 1 99 ? -10.833 6.154 36.087 1.00 90.88 99 ILE A O 1
ATOM 807 N N . GLU A 1 100 ? -11.318 7.402 34.283 1.00 92.44 100 GLU A N 1
ATOM 808 C CA . GLU A 1 100 ? -12.295 6.458 33.729 1.00 92.44 100 GLU A CA 1
ATOM 809 C C . GLU A 1 100 ? -11.669 5.078 33.463 1.00 92.44 100 GLU A C 1
ATOM 811 O O . GLU A 1 100 ? -12.227 4.046 33.838 1.00 92.44 100 GLU A O 1
ATOM 816 N N . LEU A 1 101 ? -10.472 5.033 32.874 1.00 93.44 101 LEU A N 1
ATOM 817 C CA . LEU A 1 101 ? -9.756 3.784 32.622 1.00 93.44 101 LEU A CA 1
ATOM 818 C C . LEU A 1 101 ? -9.388 3.052 33.923 1.00 93.44 101 LEU A C 1
ATOM 820 O O . LEU A 1 101 ? -9.508 1.824 34.000 1.00 93.44 101 LEU A O 1
ATOM 824 N N . ALA A 1 102 ? -8.974 3.785 34.959 1.00 94.31 102 ALA A N 1
ATOM 825 C CA . ALA A 1 102 ? -8.741 3.219 36.283 1.00 94.31 102 ALA A CA 1
ATOM 826 C C . ALA A 1 102 ? -10.042 2.653 36.875 1.00 94.31 102 ALA A C 1
ATOM 828 O O . ALA A 1 102 ? -10.051 1.534 37.382 1.00 94.31 102 ALA A O 1
ATOM 829 N N . ASP A 1 103 ? -11.163 3.363 36.763 1.00 95.25 103 ASP A N 1
ATOM 830 C CA . ASP A 1 103 ? -12.458 2.872 37.239 1.00 95.25 103 ASP A CA 1
ATOM 831 C C . ASP A 1 103 ? -12.892 1.587 36.516 1.00 95.25 103 ASP A C 1
ATOM 833 O O . ASP A 1 103 ? -13.345 0.633 37.156 1.00 95.25 103 ASP A O 1
ATOM 837 N N . LEU A 1 104 ? -12.688 1.512 35.19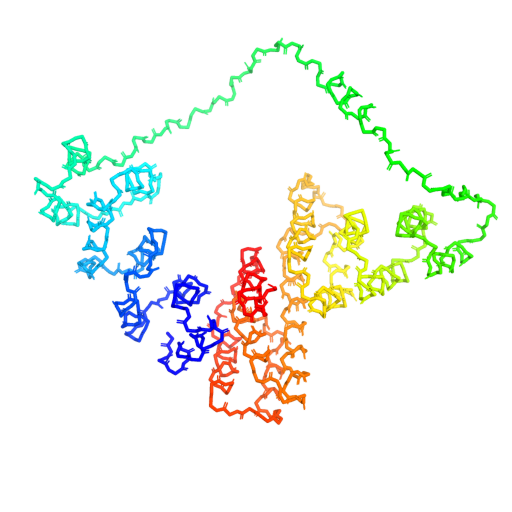8 1.00 96.25 104 LEU A N 1
ATOM 838 C CA . LEU A 1 104 ? -13.027 0.337 34.391 1.00 96.25 104 LEU A CA 1
ATOM 839 C C . LEU A 1 104 ? -12.187 -0.901 34.750 1.00 96.25 104 LEU A C 1
ATOM 841 O O . LEU A 1 104 ? -12.711 -2.022 34.702 1.00 96.25 104 LEU A O 1
ATOM 845 N N . THR A 1 105 ? -10.920 -0.706 35.130 1.00 96.81 105 THR A N 1
ATOM 846 C CA . THR A 1 105 ? -9.938 -1.774 35.409 1.00 96.81 105 THR A CA 1
ATOM 847 C C . THR A 1 105 ? -9.774 -2.112 36.899 1.00 96.81 105 THR A C 1
ATOM 849 O O . THR A 1 105 ? -9.161 -3.131 37.232 1.00 96.81 105 THR A O 1
ATOM 852 N N . ARG A 1 106 ? -10.351 -1.313 37.811 1.00 96.69 106 ARG A N 1
ATOM 853 C CA . ARG A 1 106 ? -10.227 -1.475 39.270 1.00 96.69 106 ARG A CA 1
ATOM 854 C C . ARG A 1 106 ? -10.596 -2.884 39.732 1.00 96.69 106 ARG A C 1
ATOM 856 O O . ARG A 1 106 ? -11.731 -3.326 39.573 1.00 96.69 106 ARG A O 1
ATOM 863 N N . GLY A 1 107 ? -9.629 -3.559 40.357 1.00 96.25 107 GLY A N 1
ATOM 864 C CA . GLY A 1 107 ? -9.798 -4.897 40.934 1.00 96.25 107 GLY A CA 1
ATOM 865 C C . GLY A 1 107 ? -9.932 -6.028 39.910 1.00 96.25 107 GLY A C 1
ATOM 866 O O . GLY A 1 107 ? -10.238 -7.149 40.302 1.00 96.25 107 GLY A O 1
ATOM 867 N N . LYS A 1 108 ? -9.725 -5.746 38.618 1.00 97.50 108 LYS A N 1
ATOM 868 C CA . LYS A 1 108 ? -9.896 -6.722 37.533 1.00 97.50 108 LYS A CA 1
ATOM 869 C C . LYS A 1 108 ? -8.611 -7.016 36.750 1.00 97.50 108 LYS A C 1
ATOM 871 O O . LYS A 1 108 ? -8.558 -8.010 36.039 1.00 97.50 108 LYS A O 1
ATOM 876 N N . VAL A 1 109 ? -7.591 -6.167 36.875 1.00 96.88 109 VAL A N 1
ATOM 877 C CA . VAL A 1 109 ? -6.261 -6.358 36.269 1.00 96.88 109 VAL A CA 1
ATOM 878 C C . VAL A 1 109 ? -5.217 -6.647 37.357 1.00 96.88 109 VAL A C 1
ATOM 880 O O . VAL A 1 109 ? -5.460 -6.318 38.524 1.00 96.88 109 VAL A O 1
ATOM 883 N N . PRO A 1 110 ? -4.050 -7.234 37.023 1.00 97.50 110 PRO A N 1
ATOM 884 C CA . PRO A 1 110 ? -2.983 -7.459 37.996 1.00 97.50 110 PRO A CA 1
ATOM 885 C C . PRO A 1 110 ? -2.598 -6.169 38.751 1.00 97.50 110 PRO A C 1
ATOM 887 O O . PRO A 1 110 ? -2.505 -5.114 38.113 1.00 97.50 110 PRO A O 1
ATOM 890 N N . PRO A 1 111 ? -2.313 -6.223 40.072 1.00 95.69 111 PRO A N 1
ATOM 891 C CA . PRO A 1 111 ? -2.052 -5.030 40.889 1.00 95.69 1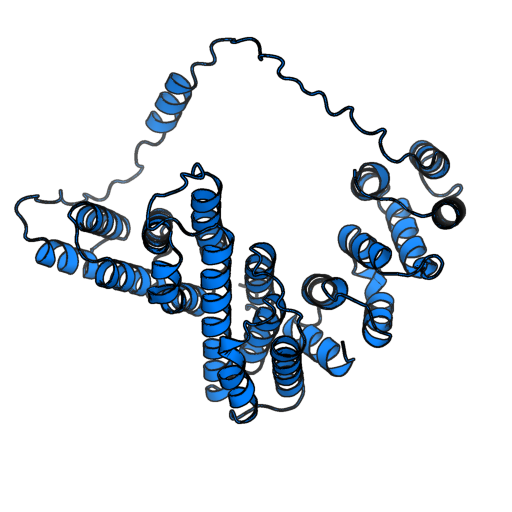11 PRO A CA 1
ATOM 892 C C . PRO A 1 111 ? -0.983 -4.100 40.309 1.00 95.69 111 PRO A C 1
ATOM 894 O O . PRO A 1 111 ? -1.197 -2.895 40.235 1.00 95.69 111 PRO A O 1
ATOM 897 N N . ARG A 1 112 ? 0.109 -4.667 39.779 1.00 94.94 112 ARG A N 1
ATOM 898 C CA . ARG A 1 112 ? 1.180 -3.916 39.106 1.00 94.94 112 ARG A CA 1
ATOM 899 C C . ARG A 1 112 ? 0.666 -3.068 37.934 1.00 94.94 112 ARG A C 1
ATOM 901 O O . ARG A 1 112 ? 1.100 -1.934 37.766 1.00 94.94 112 ARG A O 1
ATOM 908 N N . ILE A 1 113 ? -0.240 -3.602 37.114 1.00 94.88 113 ILE A N 1
ATOM 909 C CA . ILE A 1 113 ? -0.810 -2.875 35.968 1.00 94.88 113 ILE A CA 1
ATOM 910 C C . ILE A 1 113 ? -1.729 -1.759 36.463 1.00 94.88 113 ILE A C 1
ATOM 912 O O . ILE A 1 113 ? -1.626 -0.626 35.998 1.00 94.88 113 ILE A O 1
ATOM 916 N N . PHE A 1 114 ? -2.576 -2.050 37.453 1.00 95.56 114 PHE A N 1
ATOM 917 C CA . PHE A 1 114 ? -3.470 -1.055 38.047 1.00 95.56 114 PHE A CA 1
ATOM 918 C C . PHE A 1 114 ? -2.704 0.110 38.696 1.00 95.56 114 PHE A C 1
ATOM 920 O O . PHE A 1 114 ? -3.034 1.277 38.480 1.00 95.56 114 PHE A O 1
ATOM 927 N N . GLU A 1 115 ? -1.634 -0.182 39.436 1.00 93.38 115 GLU A N 1
ATOM 928 C CA . GLU A 1 115 ? -0.728 0.825 39.999 1.00 93.38 115 GLU A CA 1
ATOM 929 C C . GLU A 1 115 ? -0.134 1.719 38.906 1.00 93.38 115 GLU A C 1
ATOM 931 O O . GLU A 1 115 ? -0.120 2.939 39.045 1.00 93.38 115 GLU A O 1
ATOM 936 N N . ARG A 1 116 ? 0.290 1.147 37.773 1.00 92.56 116 ARG A N 1
ATOM 937 C CA . ARG A 1 116 ? 0.802 1.937 36.643 1.00 92.56 116 ARG A CA 1
ATOM 938 C C . ARG A 1 116 ? -0.262 2.826 35.992 1.00 92.56 116 ARG A C 1
ATOM 940 O O . ARG A 1 116 ? 0.050 3.970 35.664 1.00 92.56 116 ARG A O 1
ATOM 947 N N . ILE A 1 117 ? -1.492 2.328 35.832 1.00 91.81 117 ILE A N 1
ATOM 948 C CA . ILE A 1 117 ? -2.632 3.106 35.312 1.00 91.81 117 ILE A CA 1
ATOM 949 C C . ILE A 1 117 ? -2.930 4.286 36.249 1.00 91.81 117 ILE A C 1
ATOM 951 O O . ILE A 1 117 ? -3.007 5.430 35.807 1.00 91.81 117 ILE A O 1
ATOM 955 N N . THR A 1 118 ? -3.037 4.033 37.557 1.00 90.12 118 THR A N 1
ATOM 956 C CA . THR A 1 118 ? -3.328 5.077 38.562 1.00 90.12 118 THR A CA 1
ATOM 957 C C . THR A 1 118 ? -2.192 6.081 38.741 1.00 90.12 118 THR A C 1
ATOM 959 O O . THR A 1 118 ? -2.454 7.266 38.937 1.00 90.12 118 THR A O 1
ATOM 962 N N . ALA A 1 119 ? -0.937 5.645 38.600 1.00 87.19 119 ALA A N 1
ATOM 963 C CA . ALA A 1 119 ? 0.232 6.520 38.594 1.00 87.19 119 ALA A CA 1
ATOM 964 C C . ALA A 1 119 ? 0.321 7.406 37.337 1.00 87.19 119 ALA A C 1
ATOM 966 O O . ALA A 1 119 ? 1.246 8.213 37.243 1.00 87.19 119 ALA A O 1
ATOM 967 N N . ARG A 1 120 ? -0.608 7.253 36.372 1.00 78.56 120 ARG A N 1
ATOM 968 C CA . ARG A 1 120 ? -0.675 7.999 35.101 1.00 78.56 120 ARG A CA 1
ATOM 969 C C . ARG A 1 120 ? 0.660 8.007 34.363 1.00 78.56 120 ARG A C 1
ATOM 971 O O . ARG A 1 120 ? 1.041 9.008 33.756 1.00 78.56 120 ARG A O 1
ATOM 978 N N . ARG A 1 121 ? 1.437 6.931 34.512 1.00 59.50 121 ARG A N 1
ATOM 979 C CA . ARG A 1 121 ? 2.874 6.980 34.252 1.00 59.50 121 ARG A CA 1
ATOM 980 C C . ARG A 1 121 ? 3.131 6.954 32.748 1.00 59.50 121 ARG A C 1
ATOM 982 O O . ARG A 1 121 ? 3.395 5.900 32.181 1.00 59.50 121 ARG A O 1
ATOM 989 N N . VAL A 1 122 ? 3.103 8.133 32.127 1.00 54.69 122 VAL A N 1
ATOM 990 C CA . VAL A 1 122 ? 3.882 8.411 30.920 1.00 54.69 122 VAL A CA 1
ATOM 991 C C . VAL A 1 122 ? 5.322 8.109 31.310 1.00 54.69 122 VAL A C 1
ATOM 993 O O . VAL A 1 122 ? 5.796 8.579 32.350 1.00 54.69 122 VAL A O 1
ATOM 996 N N . ARG A 1 123 ? 5.994 7.246 30.547 1.00 45.03 123 ARG A N 1
ATOM 997 C CA . ARG A 1 123 ? 7.426 6.989 30.710 1.00 45.03 123 ARG A CA 1
ATOM 998 C C . ARG A 1 123 ? 8.117 8.336 30.945 1.00 45.03 123 ARG A C 1
ATOM 1000 O O . ARG A 1 123 ? 7.932 9.244 30.138 1.00 45.03 123 ARG A O 1
ATOM 1007 N N . ALA A 1 124 ? 8.845 8.476 32.060 1.00 41.72 124 ALA A N 1
ATOM 1008 C CA . ALA A 1 124 ? 9.712 9.633 32.259 1.00 41.72 124 ALA A CA 1
ATOM 1009 C C . ALA A 1 124 ? 10.508 9.798 30.966 1.00 41.72 124 ALA A C 1
ATOM 1011 O O . ALA A 1 124 ? 11.026 8.786 30.478 1.00 41.72 124 ALA A O 1
ATOM 1012 N N . GLU A 1 125 ? 10.511 11.005 30.385 1.00 40.34 125 GLU A N 1
ATOM 1013 C CA . GLU A 1 125 ? 11.358 11.311 29.237 1.00 40.34 125 GLU A CA 1
ATOM 1014 C C . GLU A 1 125 ? 12.709 10.678 29.535 1.00 40.34 125 GLU A C 1
ATOM 1016 O O . GLU A 1 125 ? 13.345 11.016 30.534 1.00 40.34 125 GLU A O 1
ATOM 1021 N N . VAL A 1 126 ? 13.093 9.676 28.738 1.00 40.94 126 VAL A N 1
ATOM 1022 C CA . VAL A 1 126 ? 14.485 9.246 28.739 1.00 40.94 126 VAL A CA 1
ATOM 1023 C C . VAL A 1 126 ? 15.219 10.551 28.468 1.00 40.94 126 VAL A C 1
ATOM 1025 O O . VAL A 1 126 ? 14.905 11.169 27.440 1.00 40.94 126 VAL A O 1
ATOM 1028 N N . PRO A 1 127 ? 16.073 11.043 29.389 1.00 36.09 127 PRO A N 1
ATOM 1029 C CA . PRO A 1 127 ? 16.883 12.205 29.093 1.00 36.09 127 PRO A CA 1
ATOM 1030 C C . PRO A 1 127 ? 17.473 11.931 27.721 1.00 36.09 127 PRO A C 1
ATOM 1032 O O . PRO A 1 127 ? 17.999 10.841 27.497 1.00 36.09 127 PRO A O 1
ATOM 1035 N N . GLN A 1 128 ? 17.295 12.847 26.769 1.00 41.28 128 GLN A N 1
ATOM 1036 C CA . GLN A 1 128 ? 18.116 12.807 25.573 1.00 41.28 128 GLN A CA 1
ATOM 1037 C C . GLN A 1 128 ? 19.548 12.985 26.068 1.00 41.28 128 GLN A C 1
ATOM 1039 O O . GLN A 1 128 ? 20.052 14.105 26.161 1.00 41.28 128 GLN A O 1
ATOM 1044 N N . GLU A 1 129 ? 20.182 11.883 26.451 1.00 35.62 129 GLU A N 1
ATOM 1045 C CA . GLU A 1 129 ? 21.612 11.786 26.554 1.00 35.62 129 GLU A CA 1
ATOM 1046 C C . GLU A 1 129 ? 22.102 12.127 25.157 1.00 35.62 129 GLU A C 1
ATOM 1048 O O . GLU A 1 129 ? 22.054 11.348 24.207 1.00 35.62 129 GLU A O 1
ATOM 1053 N N . LYS A 1 130 ? 22.530 13.381 25.032 1.00 42.62 130 LYS A N 1
ATOM 1054 C CA . LYS A 1 130 ? 23.598 13.776 24.133 1.00 42.62 130 LYS A CA 1
ATOM 1055 C C . LYS A 1 130 ? 24.862 13.019 24.560 1.00 42.62 130 LYS A C 1
ATOM 1057 O O . LYS A 1 130 ? 25.814 13.619 25.038 1.00 42.62 130 LYS A O 1
ATOM 1062 N N . GLU A 1 131 ? 24.855 11.707 24.402 1.00 38.53 131 GLU A N 1
ATOM 1063 C CA . GLU A 1 131 ? 26.037 10.867 24.319 1.00 38.53 131 GLU A CA 1
ATOM 1064 C C . GLU A 1 131 ? 26.199 10.558 22.818 1.00 38.53 131 GLU A C 1
ATOM 1066 O O . GLU A 1 131 ? 25.327 9.948 22.222 1.00 38.53 131 GLU A O 1
ATOM 1071 N N . SER A 1 132 ? 27.220 10.961 22.059 1.00 43.34 132 SER A N 1
ATOM 1072 C CA . SER A 1 132 ? 28.523 11.570 22.348 1.00 43.34 132 SER A CA 1
ATOM 1073 C C . SER A 1 132 ? 29.294 11.001 23.538 1.00 43.34 132 SER A C 1
ATOM 1075 O O . SER A 1 132 ? 30.240 11.629 24.001 1.00 43.34 132 SER A O 1
ATOM 1077 N N . ALA A 1 133 ? 28.961 9.786 23.971 1.00 37.47 133 ALA A N 1
ATOM 1078 C CA . ALA A 1 133 ? 29.925 8.910 24.605 1.00 37.47 133 ALA A CA 1
ATOM 1079 C C . ALA A 1 133 ? 30.513 8.049 23.492 1.00 37.47 133 ALA A C 1
ATOM 1081 O O . ALA A 1 133 ? 29.815 7.283 22.827 1.00 37.47 133 ALA A O 1
ATOM 1082 N N . ALA A 1 134 ? 31.802 8.252 23.240 1.00 44.31 134 ALA A N 1
ATOM 1083 C CA . ALA A 1 134 ? 32.598 7.316 22.477 1.00 44.31 134 ALA A CA 1
ATOM 1084 C C . ALA A 1 134 ? 32.432 5.935 23.123 1.00 44.31 134 ALA A C 1
ATOM 1086 O O . ALA A 1 134 ? 32.786 5.748 24.288 1.00 44.31 134 ALA A O 1
ATOM 1087 N N . LEU A 1 135 ? 31.851 4.995 22.376 1.00 36.59 135 LEU A N 1
ATOM 1088 C CA . LEU A 1 135 ? 31.879 3.588 22.747 1.00 36.59 135 LEU A CA 1
ATOM 1089 C C . LEU A 1 135 ? 33.346 3.169 22.941 1.00 36.59 135 LEU A C 1
ATOM 1091 O O . LEU A 1 135 ? 34.209 3.644 22.192 1.00 36.59 135 LEU A O 1
ATOM 1095 N N . PRO A 1 136 ? 33.646 2.289 23.911 1.00 38.28 136 PRO A N 1
ATOM 1096 C CA . PRO A 1 136 ? 34.946 1.651 23.983 1.00 38.28 136 PRO A CA 1
ATOM 1097 C C . PRO A 1 136 ? 35.181 0.943 22.651 1.00 38.28 136 PRO A C 1
ATOM 1099 O O . PRO A 1 136 ? 34.377 0.112 22.230 1.00 38.28 136 PRO A O 1
ATOM 1102 N N . THR A 1 137 ? 36.256 1.317 21.968 1.00 42.25 137 THR A N 1
ATOM 1103 C CA . THR A 1 137 ? 36.810 0.581 20.836 1.00 42.25 137 THR A CA 1
ATOM 1104 C C . THR A 1 137 ? 37.389 -0.726 21.365 1.00 42.25 137 THR A C 1
ATOM 1106 O O . THR A 1 137 ? 38.601 -0.856 21.513 1.00 42.25 137 THR A O 1
ATOM 1109 N N . ASP A 1 138 ? 36.520 -1.668 21.717 1.00 41.78 138 ASP A N 1
ATOM 1110 C CA . ASP A 1 138 ? 36.892 -3.069 21.621 1.00 41.78 138 ASP A CA 1
ATOM 1111 C C . ASP A 1 138 ? 36.869 -3.390 20.129 1.00 41.78 138 ASP A C 1
ATOM 1113 O O . ASP A 1 138 ? 35.835 -3.239 19.472 1.00 41.78 138 ASP A O 1
ATOM 1117 N N . ASP A 1 139 ? 38.046 -3.735 19.603 1.00 44.22 139 ASP A N 1
ATOM 1118 C CA . ASP A 1 139 ? 38.312 -4.168 18.231 1.00 44.22 139 ASP A CA 1
ATOM 1119 C C . ASP A 1 139 ? 37.456 -5.397 17.883 1.00 44.22 139 ASP A C 1
ATOM 1121 O O . ASP A 1 139 ? 37.921 -6.536 17.825 1.00 44.22 139 ASP A O 1
ATOM 1125 N N . PHE A 1 140 ? 36.166 -5.179 17.646 1.00 45.91 140 PHE A N 1
ATOM 1126 C CA . PHE A 1 140 ? 35.367 -6.106 16.878 1.00 45.91 140 PHE A CA 1
ATOM 1127 C C . PHE A 1 140 ? 35.809 -5.923 15.433 1.00 45.91 140 PHE A C 1
ATOM 1129 O O . PHE A 1 140 ? 35.448 -4.938 14.784 1.00 45.91 140 PHE A O 1
ATOM 1136 N N . ASP A 1 141 ? 36.642 -6.850 14.963 1.00 54.22 141 ASP A N 1
ATOM 1137 C CA . ASP A 1 141 ? 37.090 -6.944 13.579 1.00 54.22 141 ASP A CA 1
ATOM 1138 C C . ASP A 1 141 ? 35.889 -7.237 12.666 1.00 54.22 141 ASP A C 1
ATOM 1140 O O . ASP A 1 141 ? 35.628 -8.358 12.230 1.00 54.22 141 ASP A O 1
ATOM 1144 N N . LEU A 1 142 ? 35.099 -6.194 12.423 1.00 47.53 142 LEU A N 1
ATOM 1145 C CA . LEU A 1 142 ? 33.933 -6.214 11.558 1.00 47.53 142 LEU A CA 1
ATOM 1146 C C . LEU A 1 142 ? 34.349 -6.544 10.121 1.00 47.53 142 LEU A C 1
ATOM 1148 O O . LEU A 1 142 ? 33.563 -7.137 9.390 1.00 47.53 142 LEU A O 1
ATOM 1152 N N . ALA A 1 143 ? 35.582 -6.205 9.728 1.00 57.62 143 ALA A N 1
ATOM 1153 C CA . ALA A 1 143 ? 36.139 -6.590 8.439 1.00 57.62 143 ALA A CA 1
ATOM 1154 C C . ALA A 1 143 ? 36.358 -8.109 8.373 1.00 57.62 143 ALA A C 1
ATOM 1156 O O . ALA A 1 143 ? 35.863 -8.737 7.442 1.00 57.62 143 ALA A O 1
ATOM 1157 N N . GLY A 1 144 ? 36.972 -8.712 9.393 1.00 64.12 144 GLY A N 1
ATOM 1158 C CA . GLY A 1 144 ? 37.147 -10.162 9.506 1.00 64.12 144 GLY A CA 1
ATOM 1159 C C . GLY A 1 144 ? 35.835 -10.937 9.666 1.00 64.12 144 GLY A C 1
ATOM 1160 O O . GLY A 1 144 ? 35.687 -12.021 9.103 1.00 64.12 144 GLY A O 1
ATOM 1161 N N . PHE A 1 145 ? 34.838 -10.377 10.360 1.00 57.50 145 PHE A N 1
ATOM 1162 C CA . PHE A 1 145 ? 33.496 -10.969 10.465 1.00 57.50 145 PHE A CA 1
ATOM 1163 C C . PHE A 1 145 ? 32.718 -10.896 9.141 1.00 57.50 145 PHE A C 1
ATOM 1165 O O . PHE A 1 145 ? 32.009 -11.838 8.783 1.00 57.50 145 PHE A O 1
ATOM 1172 N N . LEU A 1 146 ? 32.850 -9.798 8.389 1.00 56.78 146 LEU A N 1
ATOM 1173 C CA . LEU A 1 146 ? 32.252 -9.673 7.059 1.00 56.78 146 LEU A CA 1
ATOM 1174 C C . LEU A 1 146 ? 32.980 -10.546 6.030 1.00 56.78 146 LEU A C 1
ATOM 1176 O O . LEU A 1 146 ? 32.311 -11.155 5.203 1.00 56.78 146 LEU A O 1
ATOM 1180 N N . GLU A 1 147 ? 34.308 -10.679 6.102 1.00 58.50 147 GLU A N 1
ATOM 1181 C CA . GLU A 1 147 ? 35.067 -11.612 5.258 1.00 58.50 147 GLU A CA 1
ATOM 1182 C C . GLU A 1 147 ? 34.727 -13.075 5.564 1.00 58.50 147 GLU A C 1
ATOM 1184 O O . GLU A 1 147 ? 34.549 -13.850 4.626 1.00 58.50 147 GLU A O 1
ATOM 1189 N N . SER A 1 148 ? 34.553 -13.464 6.834 1.00 57.94 148 SER A N 1
ATOM 1190 C CA . SER A 1 148 ? 34.151 -14.837 7.182 1.00 57.94 148 SER A CA 1
ATOM 1191 C C . SER A 1 148 ? 32.701 -15.139 6.789 1.00 57.94 148 SER A C 1
ATOM 1193 O O . SER A 1 148 ? 32.422 -16.208 6.247 1.00 57.94 148 SER A O 1
ATOM 1195 N N . SER A 1 149 ? 31.795 -14.168 6.952 1.00 52.41 149 SER A N 1
ATOM 1196 C CA . SER A 1 149 ? 30.388 -14.297 6.550 1.00 52.41 149 SER A CA 1
ATOM 1197 C C . SER A 1 149 ? 30.207 -14.291 5.027 1.00 52.41 149 SER A C 1
ATOM 1199 O O . SER A 1 149 ? 29.297 -14.937 4.517 1.00 52.41 149 SER A O 1
ATOM 1201 N N . LEU A 1 150 ? 31.069 -13.592 4.278 1.00 51.22 150 LEU A N 1
ATOM 1202 C CA . LEU A 1 150 ? 31.084 -13.628 2.810 1.00 51.22 150 LEU A CA 1
ATOM 1203 C C . LEU A 1 150 ? 31.780 -14.884 2.263 1.00 51.22 150 LEU A C 1
ATOM 1205 O O . LEU A 1 150 ? 31.411 -15.349 1.187 1.00 51.22 150 LEU A O 1
ATOM 1209 N N . ALA A 1 151 ? 32.737 -15.462 2.998 1.00 50.59 151 ALA A N 1
ATOM 1210 C CA . ALA A 1 151 ? 33.398 -16.715 2.629 1.00 50.59 151 ALA A CA 1
ATOM 1211 C C . ALA A 1 151 ? 32.509 -17.959 2.841 1.00 50.59 151 ALA A C 1
ATOM 1213 O O . ALA A 1 151 ? 32.651 -18.934 2.103 1.00 50.59 151 ALA A O 1
ATOM 1214 N N . GLU A 1 152 ? 31.566 -17.928 3.792 1.00 41.44 152 GLU A N 1
ATOM 1215 C CA . GLU A 1 152 ? 30.560 -18.993 3.972 1.00 41.44 152 GLU A CA 1
ATOM 1216 C C . GLU A 1 152 ? 29.398 -18.920 2.967 1.00 41.44 152 GLU A C 1
ATOM 1218 O O . GLU A 1 152 ? 28.712 -19.920 2.747 1.00 41.44 152 GLU A O 1
ATOM 1223 N N . ILE A 1 153 ? 29.232 -17.798 2.255 1.00 45.12 153 ILE A N 1
ATOM 1224 C CA . ILE A 1 153 ? 28.383 -17.710 1.056 1.00 45.12 153 ILE A CA 1
ATOM 1225 C C . ILE A 1 153 ? 29.216 -18.157 -0.156 1.00 45.12 153 ILE A C 1
ATOM 1227 O O . ILE A 1 153 ? 29.400 -17.445 -1.142 1.00 45.12 153 ILE A O 1
ATOM 1231 N N . ALA A 1 154 ? 29.744 -19.379 -0.094 1.00 38.00 154 ALA A N 1
ATOM 1232 C CA . ALA A 1 154 ? 30.150 -20.069 -1.306 1.00 38.00 154 ALA A CA 1
ATOM 1233 C C . ALA A 1 154 ? 28.874 -20.336 -2.129 1.00 38.00 154 ALA A C 1
ATOM 1235 O O . ALA A 1 154 ? 27.899 -20.856 -1.577 1.00 38.00 154 ALA A O 1
ATOM 1236 N N . PRO A 1 155 ? 28.829 -19.988 -3.428 1.00 44.03 155 PRO A N 1
ATOM 1237 C CA . PRO A 1 155 ? 27.640 -20.192 -4.239 1.00 44.03 155 PRO A CA 1
ATOM 1238 C C . PRO A 1 155 ? 27.366 -21.692 -4.353 1.00 44.03 155 PRO A C 1
ATOM 1240 O O . PRO A 1 155 ? 28.037 -22.419 -5.089 1.00 44.03 155 PRO A O 1
ATOM 1243 N N . ALA A 1 156 ? 26.364 -22.159 -3.613 1.00 39.19 156 ALA A N 1
ATOM 1244 C CA . ALA A 1 156 ? 25.778 -23.467 -3.817 1.00 39.19 156 ALA A CA 1
ATOM 1245 C C . ALA A 1 156 ? 25.147 -23.480 -5.218 1.00 39.19 156 ALA A C 1
ATOM 1247 O O . ALA A 1 156 ? 24.062 -22.951 -5.432 1.00 39.19 156 ALA A O 1
ATOM 1248 N N . GLY A 1 157 ? 25.875 -24.056 -6.177 1.00 41.59 157 GLY A N 1
ATOM 1249 C CA . GLY A 1 157 ? 25.394 -24.318 -7.530 1.00 41.59 157 GLY A CA 1
ATOM 1250 C C . GLY A 1 157 ? 25.556 -23.158 -8.511 1.00 41.59 157 GLY A C 1
ATOM 1251 O O . GLY A 1 157 ? 24.575 -22.689 -9.076 1.00 41.59 157 GLY A O 1
ATOM 1252 N N . ALA A 1 158 ? 26.794 -22.744 -8.795 1.00 43.59 158 ALA A N 1
ATOM 1253 C CA . ALA A 1 158 ? 27.083 -22.014 -10.026 1.00 43.59 158 ALA A CA 1
ATOM 1254 C C . ALA A 1 158 ? 26.811 -22.932 -11.233 1.00 43.59 158 ALA A C 1
ATOM 1256 O O . ALA A 1 158 ? 27.673 -23.705 -11.657 1.00 43.59 158 ALA A O 1
ATOM 1257 N N . GLY A 1 159 ? 25.607 -22.846 -11.803 1.00 49.28 159 GLY A N 1
ATOM 1258 C CA . GLY A 1 159 ? 25.445 -23.116 -13.228 1.00 49.28 159 GLY A CA 1
ATOM 1259 C C . GLY A 1 159 ? 26.492 -22.279 -13.965 1.00 49.28 159 GLY A C 1
ATOM 1260 O O . GLY A 1 159 ? 26.691 -21.119 -13.617 1.00 49.28 159 GLY A O 1
ATOM 1261 N N . LEU A 1 160 ? 27.233 -22.894 -14.887 1.00 50.41 160 LEU A N 1
ATOM 1262 C CA . LEU A 1 160 ? 28.405 -22.341 -15.578 1.00 50.41 160 LEU A CA 1
ATOM 1263 C C . LEU A 1 160 ? 28.097 -21.023 -16.316 1.00 50.41 160 LEU A C 1
ATOM 1265 O O . LEU A 1 160 ? 27.963 -21.028 -17.538 1.00 50.41 160 LEU A O 1
ATOM 1269 N N . ALA A 1 161 ? 27.970 -19.903 -15.599 1.00 58.41 161 ALA A N 1
ATOM 1270 C CA . ALA A 1 161 ? 27.780 -18.581 -16.178 1.00 58.41 161 ALA A CA 1
ATOM 1271 C C . ALA A 1 161 ? 28.917 -18.351 -17.173 1.00 58.41 161 ALA A C 1
ATOM 1273 O O . ALA A 1 161 ? 30.090 -18.306 -16.794 1.00 58.41 161 ALA A O 1
ATOM 1274 N N . THR A 1 162 ? 28.589 -18.301 -18.465 1.00 68.62 162 THR A N 1
ATOM 1275 C CA . THR A 1 162 ? 29.614 -18.179 -19.497 1.00 68.62 162 THR A CA 1
ATOM 1276 C C . THR A 1 162 ? 30.261 -16.810 -19.315 1.00 68.62 162 THR A C 1
ATOM 1278 O O . THR A 1 162 ? 29.520 -15.817 -19.327 1.00 68.62 162 THR A O 1
ATOM 1281 N N . PRO A 1 163 ? 31.592 -16.733 -19.129 1.00 78.81 163 PRO A N 1
ATOM 1282 C CA . PRO A 1 163 ? 32.266 -15.473 -18.854 1.00 78.81 163 PRO A CA 1
ATOM 1283 C C . PRO A 1 163 ? 31.886 -14.427 -19.904 1.00 78.81 163 PRO A C 1
ATOM 1285 O O . PRO A 1 163 ? 31.725 -14.739 -21.089 1.00 78.81 163 PRO A O 1
ATOM 1288 N N . ILE A 1 164 ? 31.673 -13.191 -19.454 1.00 82.44 164 ILE A N 1
ATOM 1289 C CA . ILE A 1 164 ? 31.381 -12.079 -20.356 1.00 82.44 164 ILE A CA 1
ATOM 1290 C C . ILE A 1 164 ? 32.659 -11.785 -21.137 1.00 82.44 164 ILE A C 1
ATOM 1292 O O . ILE A 1 164 ? 33.653 -11.336 -20.567 1.00 82.44 164 ILE A O 1
ATOM 1296 N N . ASP A 1 165 ? 32.636 -12.054 -22.438 1.00 83.62 165 ASP A N 1
ATOM 1297 C CA . ASP A 1 165 ? 33.714 -11.662 -23.334 1.00 83.62 165 ASP A CA 1
ATOM 1298 C C . ASP A 1 165 ? 33.674 -10.139 -23.520 1.00 83.62 165 ASP A C 1
ATOM 1300 O O . ASP A 1 165 ? 32.783 -9.598 -24.178 1.00 83.62 165 ASP A O 1
ATOM 1304 N N . ALA A 1 166 ? 34.642 -9.448 -22.914 1.00 77.50 166 ALA A N 1
ATOM 1305 C CA . ALA A 1 166 ? 34.762 -7.993 -22.953 1.00 77.50 166 ALA A CA 1
ATOM 1306 C C . ALA A 1 166 ? 35.035 -7.434 -24.363 1.00 77.50 166 ALA A C 1
ATOM 1308 O O . ALA A 1 166 ? 34.989 -6.220 -24.551 1.00 77.50 166 ALA A O 1
ATOM 1309 N N . SER A 1 167 ? 35.324 -8.293 -25.349 1.00 83.25 167 SER A N 1
ATOM 1310 C CA . SER A 1 167 ? 35.474 -7.896 -26.751 1.00 83.25 167 SER A CA 1
ATOM 1311 C C . SER A 1 167 ? 34.144 -7.781 -27.507 1.00 83.25 167 SER A C 1
ATOM 1313 O O . SER A 1 167 ? 34.116 -7.237 -28.614 1.00 83.25 167 SER A O 1
ATOM 1315 N N . LEU A 1 168 ? 33.033 -8.256 -26.928 1.00 86.38 168 LEU A N 1
ATOM 1316 C CA . LEU A 1 168 ? 31.714 -8.158 -27.546 1.00 86.38 168 LEU A CA 1
ATOM 1317 C C . LEU A 1 168 ? 31.201 -6.715 -27.563 1.00 86.38 168 LEU A C 1
ATOM 1319 O O . LEU A 1 168 ? 31.327 -5.967 -26.593 1.00 86.38 168 LEU A O 1
ATOM 1323 N N . ALA A 1 169 ? 30.552 -6.346 -28.669 1.00 90.69 169 ALA A N 1
ATOM 1324 C CA . ALA A 1 169 ? 29.859 -5.070 -28.778 1.00 90.69 169 ALA A CA 1
ATOM 1325 C C . ALA A 1 169 ? 28.733 -4.973 -27.722 1.00 90.69 169 ALA A C 1
ATOM 1327 O O . ALA A 1 169 ? 28.032 -5.970 -27.499 1.00 90.69 169 ALA A O 1
ATOM 1328 N N . PRO A 1 170 ? 28.504 -3.800 -27.099 1.00 90.12 170 PRO A N 1
ATOM 1329 C CA . PRO A 1 170 ? 27.457 -3.627 -26.090 1.00 90.12 170 PRO A CA 1
ATOM 1330 C C . PRO A 1 170 ? 26.067 -4.084 -26.555 1.00 90.12 170 PRO A C 1
ATOM 1332 O O . PRO A 1 170 ? 25.304 -4.643 -25.771 1.00 90.12 170 PRO A O 1
ATOM 1335 N N . GLU A 1 171 ? 25.746 -3.928 -27.840 1.00 91.62 171 GLU A N 1
ATOM 1336 C CA . GLU A 1 171 ? 24.484 -4.369 -28.437 1.00 91.62 171 GLU A CA 1
ATOM 1337 C C . GLU A 1 171 ? 24.323 -5.895 -28.399 1.00 91.62 171 GLU A C 1
ATOM 1339 O O . GLU A 1 171 ? 23.227 -6.393 -28.135 1.00 91.62 171 GLU A O 1
ATOM 1344 N N . ALA A 1 172 ? 25.411 -6.643 -28.608 1.00 93.06 172 ALA A N 1
ATOM 1345 C CA . ALA A 1 172 ? 25.404 -8.101 -28.523 1.00 93.06 172 ALA A CA 1
ATOM 1346 C C . ALA A 1 172 ? 25.193 -8.575 -27.078 1.00 93.06 172 ALA A C 1
ATOM 1348 O O . ALA A 1 172 ? 24.487 -9.556 -26.848 1.00 93.06 172 ALA A O 1
ATOM 1349 N N . ILE A 1 173 ? 25.743 -7.850 -26.098 1.00 94.12 173 ILE A N 1
ATOM 1350 C CA . ILE A 1 173 ? 25.513 -8.127 -24.674 1.00 94.12 173 ILE A CA 1
ATOM 1351 C C . ILE A 1 173 ? 24.058 -7.849 -24.282 1.00 94.12 173 ILE A C 1
ATOM 1353 O O . ILE A 1 173 ? 23.450 -8.659 -23.585 1.00 94.12 173 ILE A O 1
ATOM 1357 N N . VAL A 1 174 ? 23.469 -6.755 -24.772 1.00 95.38 174 VAL A N 1
ATOM 1358 C CA . VAL A 1 174 ? 22.048 -6.437 -24.547 1.00 95.38 174 VAL A CA 1
ATOM 1359 C C . VAL A 1 174 ? 21.136 -7.503 -25.161 1.00 95.38 174 VAL A C 1
ATOM 1361 O O . VAL A 1 174 ? 20.172 -7.926 -24.524 1.00 95.38 174 VAL A O 1
ATOM 1364 N N . GLU A 1 175 ? 21.441 -7.975 -26.371 1.00 95.75 175 GLU A N 1
ATOM 1365 C CA . GLU A 1 175 ? 20.668 -9.045 -27.009 1.00 95.75 175 GLU A CA 1
ATOM 1366 C C . GLU A 1 175 ? 20.836 -10.391 -26.292 1.00 95.75 175 GLU A C 1
ATOM 1368 O O . GLU A 1 175 ? 19.870 -11.138 -26.128 1.00 95.75 175 GLU A O 1
ATOM 1373 N N . ARG A 1 176 ? 22.034 -10.685 -25.777 1.00 95.06 176 ARG A N 1
ATOM 1374 C CA . ARG A 1 176 ? 22.257 -11.853 -24.918 1.00 95.06 176 ARG A CA 1
ATOM 1375 C C . ARG A 1 176 ? 21.475 -11.741 -23.610 1.00 95.06 176 ARG A C 1
ATOM 1377 O O . ARG A 1 176 ? 20.889 -12.726 -23.191 1.00 95.06 176 ARG A O 1
ATOM 1384 N N . ALA A 1 177 ? 21.390 -10.555 -23.003 1.00 95.62 177 ALA A N 1
ATOM 1385 C CA . ALA A 1 177 ? 20.609 -10.346 -21.783 1.00 95.62 177 ALA A CA 1
ATOM 1386 C C . ALA A 1 177 ? 19.106 -10.614 -21.996 1.00 95.62 177 ALA A C 1
ATOM 1388 O O . ALA A 1 177 ? 18.459 -11.191 -21.122 1.00 95.62 177 ALA A O 1
ATOM 1389 N N . ARG A 1 178 ? 18.551 -10.257 -23.167 1.00 96.19 178 ARG A N 1
ATOM 1390 C CA . ARG A 1 178 ? 17.158 -10.587 -23.544 1.00 96.19 178 ARG A CA 1
ATOM 1391 C C . ARG A 1 178 ? 16.900 -12.086 -23.586 1.00 96.19 178 ARG A C 1
ATOM 1393 O O . ARG A 1 178 ? 15.845 -12.531 -23.152 1.00 96.19 178 ARG A O 1
ATOM 1400 N N . ASN A 1 179 ? 17.866 -12.834 -24.105 1.00 95.44 179 ASN A N 1
ATOM 1401 C CA . ASN A 1 179 ? 17.767 -14.272 -24.340 1.00 95.44 179 ASN A CA 1
ATOM 1402 C C . ASN A 1 179 ? 18.596 -15.079 -23.329 1.00 95.44 179 ASN A C 1
ATOM 1404 O O . ASN A 1 179 ? 19.030 -16.190 -23.633 1.00 95.44 179 ASN A O 1
ATOM 1408 N N . ALA A 1 180 ? 18.854 -14.501 -22.153 1.00 92.94 180 ALA A N 1
ATOM 1409 C CA . ALA A 1 180 ? 19.696 -15.113 -21.138 1.00 92.94 180 ALA A CA 1
ATOM 1410 C C . ALA A 1 180 ? 19.109 -16.457 -20.697 1.00 92.94 180 ALA A C 1
ATOM 1412 O O . ALA A 1 180 ? 17.896 -16.576 -20.495 1.00 92.94 180 ALA A O 1
ATOM 1413 N N . TRP A 1 181 ? 19.973 -17.457 -20.537 1.00 90.62 181 TRP A N 1
ATOM 1414 C CA . TRP A 1 181 ? 19.569 -18.831 -20.216 1.00 90.62 181 TRP A CA 1
ATOM 1415 C C . TRP A 1 181 ? 19.277 -19.028 -18.726 1.00 90.62 181 TRP A C 1
ATOM 1417 O O . TRP A 1 181 ? 18.643 -20.018 -18.361 1.00 90.62 181 TRP A O 1
ATOM 1427 N N . SER A 1 182 ? 19.694 -18.083 -17.877 1.00 92.88 182 SER A N 1
ATOM 1428 C CA . SER A 1 182 ? 19.331 -18.039 -16.461 1.00 92.88 182 SER A CA 1
ATOM 1429 C C . SER A 1 182 ? 19.089 -16.602 -15.965 1.00 92.88 182 SER A C 1
ATOM 1431 O O . SER A 1 182 ? 19.605 -15.645 -16.563 1.00 92.88 182 SER A O 1
ATOM 1433 N N . PRO A 1 183 ? 18.328 -16.423 -14.867 1.00 93.06 183 PRO A N 1
ATOM 1434 C CA . PRO A 1 183 ? 18.163 -15.122 -14.217 1.00 93.06 183 PRO A CA 1
ATOM 1435 C C . PRO A 1 183 ? 19.498 -14.509 -13.769 1.00 93.06 183 PRO A C 1
ATOM 1437 O O . PRO A 1 183 ? 19.721 -13.313 -13.950 1.00 93.06 183 PRO A O 1
ATOM 1440 N N . GLU A 1 184 ? 20.420 -15.317 -13.243 1.00 93.50 184 GLU A N 1
ATOM 1441 C CA . GLU A 1 184 ? 21.728 -14.857 -12.764 1.00 93.50 184 GLU A CA 1
ATOM 1442 C C . GLU A 1 184 ? 22.584 -14.315 -13.910 1.00 93.50 184 GLU A C 1
ATOM 1444 O O . GLU A 1 184 ? 23.198 -13.252 -13.782 1.00 93.50 184 GLU A O 1
ATOM 1449 N N . GLU A 1 185 ? 22.598 -15.014 -15.051 1.00 94.12 185 GLU A N 1
ATOM 1450 C CA . GLU A 1 185 ? 23.291 -14.539 -16.245 1.00 94.12 185 GLU A CA 1
ATOM 1451 C C . GLU A 1 185 ? 22.680 -13.223 -16.735 1.00 94.12 185 GLU A C 1
ATOM 1453 O O . GLU A 1 185 ? 23.413 -12.277 -17.035 1.00 94.12 185 GLU A O 1
ATOM 1458 N N . ARG A 1 186 ? 21.344 -13.127 -16.764 1.00 96.12 186 ARG A N 1
ATOM 1459 C CA . ARG A 1 186 ? 20.652 -11.899 -17.166 1.00 96.12 186 ARG A CA 1
ATOM 1460 C C . ARG A 1 186 ? 21.096 -10.717 -16.323 1.00 96.12 186 ARG A C 1
ATOM 1462 O O . ARG A 1 186 ? 21.462 -9.683 -16.875 1.00 96.12 186 ARG A O 1
ATOM 1469 N N . VAL A 1 187 ? 21.088 -10.868 -15.001 1.00 95.62 187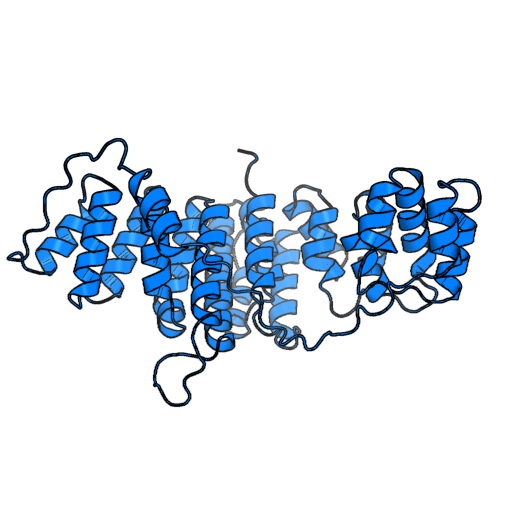 VAL A N 1
ATOM 1470 C CA . VAL A 1 187 ? 21.493 -9.800 -14.083 1.00 95.62 187 VAL A CA 1
ATOM 1471 C C . VAL A 1 187 ? 22.950 -9.414 -14.306 1.00 95.62 187 VAL A C 1
ATOM 1473 O O . VAL A 1 187 ? 23.239 -8.230 -14.442 1.00 95.62 187 VAL A O 1
ATOM 1476 N N . MET A 1 188 ? 23.851 -10.390 -14.432 1.00 95.06 188 MET A N 1
ATOM 1477 C CA . MET A 1 188 ? 25.269 -10.138 -14.694 1.00 95.06 188 MET A CA 1
ATOM 1478 C C . MET A 1 188 ? 25.483 -9.344 -15.997 1.00 95.06 188 MET A C 1
ATOM 1480 O O . MET A 1 188 ? 26.258 -8.387 -16.025 1.00 95.06 188 MET A O 1
ATOM 1484 N N . LEU A 1 189 ? 24.779 -9.704 -17.076 1.00 96.25 189 LEU A N 1
ATOM 1485 C CA . LEU A 1 189 ? 24.860 -9.006 -18.365 1.00 96.25 189 LEU A CA 1
ATOM 1486 C C . LEU A 1 189 ? 24.270 -7.590 -18.288 1.00 96.25 189 LEU A C 1
ATOM 1488 O O . LEU A 1 189 ? 24.824 -6.663 -18.878 1.00 96.25 189 LEU A O 1
ATOM 1492 N N . LEU A 1 190 ? 23.174 -7.408 -17.547 1.00 97.38 190 LEU A N 1
ATOM 1493 C CA . LEU A 1 190 ? 22.551 -6.102 -17.320 1.00 97.38 190 LEU A CA 1
ATOM 1494 C C . LEU A 1 190 ? 23.443 -5.175 -16.477 1.00 97.38 190 LEU A C 1
ATOM 1496 O O . LEU A 1 190 ? 23.600 -4.003 -16.823 1.00 97.38 190 LEU A O 1
ATOM 1500 N N . GLU A 1 191 ? 24.053 -5.693 -15.409 1.00 95.81 191 GLU A N 1
ATOM 1501 C CA . GLU A 1 191 ? 25.020 -4.977 -14.567 1.00 95.81 191 GLU A CA 1
ATOM 1502 C C . GLU A 1 191 ? 26.241 -4.550 -15.388 1.00 95.81 191 GLU A C 1
ATOM 1504 O O . GLU A 1 191 ? 26.640 -3.382 -15.350 1.00 95.81 191 GLU A O 1
ATOM 1509 N N . TRP A 1 192 ? 26.787 -5.466 -16.195 1.00 95.75 192 TRP A N 1
ATOM 1510 C CA . TRP A 1 192 ? 27.887 -5.161 -17.104 1.00 95.75 192 TRP A CA 1
ATOM 1511 C C . TRP A 1 192 ? 27.493 -4.075 -18.109 1.00 95.75 192 TRP A C 1
ATOM 1513 O O . TRP A 1 192 ? 28.202 -3.079 -18.239 1.00 95.75 192 TRP A O 1
ATOM 1523 N N . ALA A 1 193 ? 26.344 -4.209 -18.777 1.00 96.25 193 ALA A N 1
ATOM 1524 C CA . ALA A 1 193 ? 25.890 -3.243 -19.776 1.00 96.25 193 ALA A CA 1
ATOM 1525 C C . ALA A 1 193 ? 25.692 -1.844 -19.170 1.00 96.25 193 ALA A C 1
ATOM 1527 O O . ALA A 1 193 ? 26.121 -0.847 -19.754 1.00 96.25 193 ALA A O 1
ATOM 1528 N N . ALA A 1 194 ? 25.112 -1.765 -17.969 1.00 95.50 194 ALA A N 1
ATOM 1529 C CA . ALA A 1 194 ? 24.961 -0.509 -17.240 1.00 95.50 194 ALA A CA 1
ATOM 1530 C C . ALA A 1 194 ? 26.319 0.132 -16.903 1.00 95.50 194 ALA A C 1
ATOM 1532 O O . ALA A 1 194 ? 26.493 1.335 -17.102 1.00 95.50 194 ALA A O 1
ATOM 1533 N N . ALA A 1 195 ? 27.295 -0.661 -16.444 1.00 94.81 195 ALA A N 1
ATOM 1534 C CA . ALA A 1 195 ? 28.644 -0.182 -16.131 1.00 94.81 195 ALA A CA 1
ATOM 1535 C C . ALA A 1 195 ? 29.405 0.335 -17.368 1.00 94.81 195 ALA A C 1
ATOM 1537 O O . ALA A 1 195 ? 30.255 1.214 -17.241 1.00 94.81 195 ALA A O 1
ATOM 1538 N N . HIS A 1 196 ? 29.065 -0.159 -18.562 1.00 94.81 196 HIS A N 1
ATOM 1539 C CA . HIS A 1 196 ? 29.679 0.234 -19.836 1.00 94.81 196 HIS A CA 1
ATOM 1540 C C . HIS A 1 196 ? 28.882 1.315 -20.589 1.00 94.81 196 HIS A C 1
ATOM 1542 O O . HIS A 1 196 ? 29.101 1.544 -21.777 1.00 94.81 196 HIS A O 1
ATOM 1548 N N . GLY A 1 197 ? 27.969 2.011 -19.905 1.00 94.19 197 GLY A N 1
ATOM 1549 C CA . GLY A 1 197 ? 27.289 3.190 -20.446 1.00 94.19 197 GLY A CA 1
ATOM 1550 C C . GLY A 1 197 ? 26.148 2.892 -21.419 1.00 94.19 197 GLY A C 1
ATOM 1551 O O . GLY A 1 197 ? 25.687 3.808 -22.105 1.00 94.19 197 GLY A O 1
ATOM 1552 N N . VAL A 1 198 ? 25.656 1.649 -21.477 1.00 96.06 198 VAL A N 1
ATOM 1553 C CA . VAL A 1 198 ? 24.453 1.327 -22.256 1.00 96.06 198 VAL A CA 1
ATOM 1554 C C . VAL A 1 198 ? 23.265 2.145 -21.723 1.00 96.06 198 VAL A C 1
ATOM 1556 O O . VAL A 1 198 ? 23.092 2.256 -20.505 1.00 96.06 198 VAL A O 1
ATOM 1559 N N . PRO A 1 199 ? 22.418 2.727 -22.599 1.00 95.75 199 PRO A N 1
ATOM 1560 C CA . PRO A 1 199 ? 21.279 3.522 -22.161 1.00 95.75 199 PRO A CA 1
ATOM 1561 C C . PRO A 1 199 ? 20.353 2.759 -21.207 1.00 95.75 199 PRO A C 1
ATOM 1563 O O . PRO A 1 199 ? 20.017 1.601 -21.434 1.00 95.75 199 PRO A O 1
ATOM 1566 N N . ARG A 1 200 ? 19.860 3.445 -20.172 1.00 95.81 200 ARG A N 1
ATOM 1567 C CA . ARG A 1 200 ? 18.990 2.861 -19.134 1.00 95.81 200 ARG A CA 1
ATOM 1568 C C . ARG A 1 200 ? 17.723 2.203 -19.686 1.00 95.81 200 ARG A C 1
ATOM 1570 O O . ARG A 1 200 ? 17.346 1.131 -19.226 1.00 95.81 200 ARG A O 1
ATOM 1577 N N . LYS A 1 201 ? 17.054 2.853 -20.645 1.00 96.69 201 LYS A N 1
ATOM 1578 C CA . LYS A 1 201 ? 15.741 2.431 -21.161 1.00 96.69 201 LYS A CA 1
ATOM 1579 C C . LYS A 1 201 ? 15.705 0.954 -21.600 1.00 96.69 201 LYS A C 1
ATOM 1581 O O . LYS A 1 201 ? 14.913 0.221 -21.016 1.00 96.69 201 LYS A O 1
ATOM 1586 N N . PRO A 1 202 ? 16.549 0.485 -22.542 1.00 97.25 202 PRO A N 1
ATOM 1587 C CA . PRO A 1 202 ? 16.541 -0.919 -22.954 1.00 97.25 202 PRO A CA 1
ATOM 1588 C C . PRO A 1 202 ? 16.870 -1.884 -21.808 1.00 97.25 202 PRO A C 1
ATOM 1590 O O . PRO A 1 202 ? 16.308 -2.971 -21.760 1.00 97.25 202 PRO A O 1
ATOM 1593 N N . LEU A 1 203 ? 17.733 -1.498 -20.862 1.00 98.12 203 LEU A N 1
ATOM 1594 C CA . LEU A 1 203 ? 18.071 -2.352 -19.718 1.00 98.12 203 LEU A CA 1
ATOM 1595 C C . LEU A 1 203 ? 16.876 -2.542 -18.776 1.00 98.12 203 LEU A C 1
ATOM 1597 O O . LEU A 1 203 ? 16.594 -3.657 -18.340 1.00 98.12 203 LEU A O 1
ATOM 1601 N N . VAL A 1 204 ? 16.148 -1.458 -18.494 1.00 97.81 204 VAL A N 1
ATOM 1602 C CA . VAL A 1 204 ? 14.927 -1.515 -17.682 1.00 97.81 204 VAL A CA 1
ATOM 1603 C C . VAL A 1 204 ? 13.829 -2.288 -18.409 1.00 97.81 204 VAL A C 1
ATOM 1605 O O . VAL A 1 204 ? 13.169 -3.101 -17.777 1.00 97.81 204 VAL A O 1
ATOM 1608 N N . GLU A 1 205 ? 13.660 -2.110 -19.721 1.00 98.12 205 GLU A N 1
ATOM 1609 C CA . GLU A 1 205 ? 12.688 -2.878 -20.516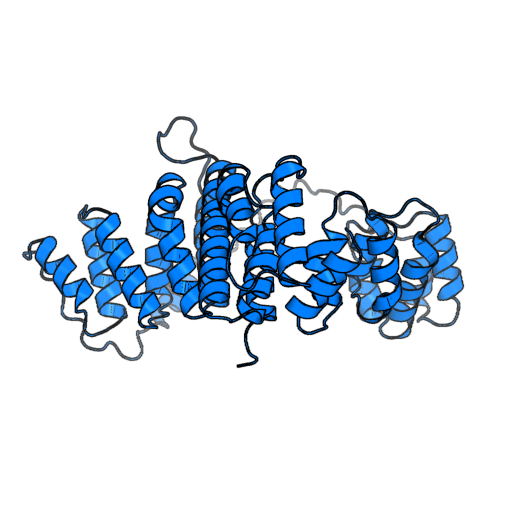 1.00 98.12 205 GLU A CA 1
ATOM 1610 C C . GLU A 1 205 ? 12.945 -4.392 -20.441 1.00 98.12 205 GLU A C 1
ATOM 1612 O O . GLU A 1 205 ? 12.003 -5.162 -20.255 1.00 98.12 205 GLU A O 1
ATOM 1617 N N . ILE A 1 206 ? 14.212 -4.821 -20.509 1.00 98.31 206 ILE A N 1
ATOM 1618 C CA . ILE A 1 206 ? 14.599 -6.234 -20.361 1.00 98.31 206 ILE A CA 1
ATOM 1619 C C . ILE A 1 206 ? 14.276 -6.744 -18.955 1.00 98.31 206 ILE A C 1
ATOM 1621 O O . ILE A 1 206 ? 13.661 -7.799 -18.807 1.00 98.31 206 ILE A O 1
ATOM 1625 N N . ALA A 1 207 ? 14.646 -5.990 -17.917 1.00 98.12 207 ALA A N 1
ATOM 1626 C CA . ALA A 1 207 ? 14.371 -6.377 -16.535 1.00 98.12 207 ALA A CA 1
ATOM 1627 C C . ALA A 1 207 ? 12.861 -6.430 -16.228 1.00 98.12 207 ALA A C 1
ATOM 1629 O O . ALA A 1 207 ? 12.385 -7.347 -15.567 1.00 98.12 207 ALA A O 1
ATOM 1630 N N . VAL A 1 208 ? 12.078 -5.485 -16.751 1.00 98.00 208 VAL A N 1
ATOM 1631 C CA . VAL A 1 208 ? 10.612 -5.458 -16.626 1.00 98.00 208 VAL A CA 1
ATOM 1632 C C . VAL A 1 208 ? 9.979 -6.646 -17.357 1.00 98.00 208 VAL A C 1
ATOM 1634 O O . VAL A 1 208 ? 9.068 -7.276 -16.819 1.00 98.00 208 VAL A O 1
ATOM 1637 N N . ALA A 1 209 ? 10.467 -6.996 -18.552 1.00 97.94 209 ALA A N 1
ATOM 1638 C CA . ALA A 1 209 ? 10.009 -8.178 -19.280 1.00 97.94 209 ALA A CA 1
ATOM 1639 C C . ALA A 1 209 ? 10.305 -9.478 -18.509 1.00 97.94 209 ALA A C 1
ATOM 1641 O O . ALA A 1 209 ? 9.431 -10.339 -18.414 1.00 97.94 209 ALA A O 1
ATOM 1642 N N . ALA A 1 210 ? 11.485 -9.581 -17.893 1.00 97.44 210 ALA A N 1
ATOM 1643 C CA . ALA A 1 210 ? 11.874 -10.692 -17.023 1.00 97.44 210 ALA A CA 1
ATOM 1644 C C . ALA A 1 210 ? 10.918 -10.867 -15.830 1.00 97.44 210 ALA A C 1
ATOM 1646 O O . ALA A 1 210 ? 10.396 -11.956 -15.585 1.00 97.44 210 ALA A O 1
ATOM 1647 N N . ILE A 1 211 ? 10.619 -9.768 -15.132 1.00 97.19 211 ILE A N 1
ATOM 1648 C CA . ILE A 1 211 ? 9.685 -9.747 -13.997 1.00 97.19 211 ILE A CA 1
ATOM 1649 C C . ILE A 1 211 ? 8.286 -10.185 -14.450 1.00 97.19 211 ILE A C 1
ATOM 1651 O O . ILE A 1 211 ? 7.657 -11.022 -13.802 1.00 97.19 211 ILE A O 1
ATOM 1655 N N . ARG A 1 212 ? 7.808 -9.697 -15.604 1.00 96.69 212 ARG A N 1
ATOM 1656 C CA . ARG A 1 212 ? 6.523 -10.132 -16.187 1.00 96.69 212 ARG A CA 1
ATOM 1657 C C . ARG A 1 212 ? 6.511 -11.618 -16.553 1.00 96.69 212 ARG A C 1
ATOM 1659 O O . ARG A 1 212 ? 5.468 -12.254 -16.421 1.00 96.69 212 ARG A O 1
ATOM 1666 N N . ALA A 1 213 ? 7.648 -12.179 -16.963 1.00 96.19 213 ALA A N 1
ATOM 1667 C CA . ALA A 1 213 ? 7.802 -13.614 -17.203 1.00 96.19 213 ALA A CA 1
ATOM 1668 C C . ALA A 1 213 ? 7.828 -14.450 -15.905 1.00 96.19 213 ALA A C 1
ATOM 1670 O O . ALA A 1 213 ? 7.712 -15.672 -15.961 1.00 96.19 213 ALA A O 1
ATOM 1671 N N . GLY A 1 214 ? 7.905 -13.806 -14.736 1.00 95.38 214 GLY A N 1
ATOM 1672 C CA . GLY A 1 214 ? 7.867 -14.451 -13.425 1.00 95.38 214 GLY A CA 1
ATOM 1673 C C . GLY A 1 214 ? 9.226 -14.589 -12.743 1.00 95.38 214 GLY A C 1
ATOM 1674 O O . GLY A 1 214 ? 9.290 -15.200 -11.680 1.00 95.38 214 GLY A O 1
ATOM 1675 N N . GLU A 1 215 ? 10.291 -14.013 -13.300 1.00 95.50 215 GLU A N 1
ATOM 1676 C CA . GLU A 1 215 ? 11.601 -13.994 -12.649 1.00 95.50 215 GLU A CA 1
ATOM 1677 C C . GLU A 1 215 ? 11.598 -12.994 -11.483 1.00 95.50 215 GLU A C 1
ATOM 1679 O O . GLU A 1 215 ? 11.539 -11.781 -11.685 1.00 95.50 215 GLU A O 1
ATOM 1684 N N . MET A 1 216 ? 11.650 -13.512 -10.251 1.00 94.12 216 MET A N 1
ATOM 1685 C CA . MET A 1 216 ? 11.625 -12.730 -9.002 1.00 94.12 216 MET A CA 1
ATOM 1686 C C . MET A 1 216 ? 12.966 -12.798 -8.260 1.00 94.12 216 MET A C 1
ATOM 1688 O O . MET A 1 216 ? 13.012 -12.878 -7.033 1.00 94.12 216 MET A O 1
ATOM 1692 N N . ASP A 1 217 ? 14.065 -12.794 -9.012 1.00 93.81 217 ASP A N 1
ATOM 1693 C CA . ASP A 1 217 ? 15.414 -12.841 -8.455 1.00 93.81 217 ASP A CA 1
ATOM 1694 C C . ASP A 1 217 ? 15.723 -11.562 -7.630 1.00 93.81 217 ASP A C 1
ATOM 1696 O O . ASP A 1 217 ? 15.524 -10.439 -8.121 1.00 93.81 217 ASP A O 1
ATOM 1700 N N . PRO A 1 218 ? 16.218 -11.680 -6.379 1.00 95.88 218 PRO A N 1
ATOM 1701 C CA . PRO A 1 218 ? 16.547 -10.525 -5.543 1.00 95.88 218 PRO A CA 1
ATOM 1702 C C . PRO A 1 218 ? 17.595 -9.579 -6.146 1.00 95.88 218 PRO A C 1
ATOM 1704 O O . PRO A 1 218 ? 17.503 -8.364 -5.940 1.00 95.88 218 PRO A O 1
ATOM 1707 N N . ARG A 1 219 ? 18.572 -10.094 -6.904 1.00 96.12 219 ARG A N 1
ATOM 1708 C CA . ARG A 1 219 ? 19.580 -9.284 -7.602 1.00 96.12 219 ARG A CA 1
ATOM 1709 C C . ARG A 1 219 ? 18.981 -8.568 -8.802 1.00 96.12 219 ARG A C 1
ATOM 1711 O O . ARG A 1 219 ? 19.294 -7.399 -9.005 1.00 96.12 219 ARG A O 1
ATOM 1718 N N . LEU A 1 220 ? 18.069 -9.198 -9.545 1.00 96.88 220 LEU A N 1
ATOM 1719 C CA . LEU A 1 220 ? 17.331 -8.515 -10.617 1.00 96.88 220 LEU A CA 1
ATOM 1720 C C . LEU A 1 220 ? 16.539 -7.327 -10.063 1.00 96.88 220 LEU A C 1
ATOM 1722 O O . LEU A 1 220 ? 16.560 -6.233 -10.628 1.00 96.88 220 LEU A O 1
ATOM 1726 N N . ARG A 1 221 ? 15.894 -7.506 -8.909 1.00 96.69 221 ARG A N 1
ATOM 1727 C CA . ARG A 1 221 ? 15.202 -6.419 -8.212 1.00 96.69 221 ARG A CA 1
ATOM 1728 C C . ARG A 1 221 ? 16.162 -5.330 -7.725 1.00 96.69 221 ARG A C 1
ATOM 1730 O O . ARG A 1 221 ? 15.846 -4.150 -7.874 1.00 96.69 221 ARG A O 1
ATOM 1737 N N . ALA A 1 222 ? 17.323 -5.691 -7.177 1.00 96.56 222 ALA A N 1
ATOM 1738 C CA . ALA A 1 222 ? 18.348 -4.725 -6.773 1.00 96.56 222 ALA A CA 1
ATOM 1739 C C . ALA A 1 222 ? 18.894 -3.934 -7.977 1.00 96.56 222 ALA A C 1
ATOM 1741 O O . ALA A 1 222 ? 19.053 -2.713 -7.900 1.00 96.56 222 ALA A O 1
ATOM 1742 N N . PHE A 1 223 ? 19.086 -4.605 -9.116 1.00 97.50 223 PHE A N 1
ATOM 1743 C CA . PHE A 1 223 ? 19.428 -3.969 -10.380 1.00 97.50 223 PHE A CA 1
ATOM 1744 C C . PHE A 1 223 ? 18.354 -2.954 -10.787 1.00 97.50 223 PHE A C 1
ATOM 1746 O O . PHE A 1 223 ? 18.681 -1.785 -10.993 1.00 97.50 223 PHE A O 1
ATOM 1753 N N . VAL A 1 224 ? 17.070 -3.337 -10.817 1.00 97.88 224 VAL A N 1
ATOM 1754 C CA . VAL A 1 224 ? 15.972 -2.400 -11.123 1.00 97.88 224 VAL A CA 1
ATOM 1755 C C . VAL A 1 224 ? 15.975 -1.217 -10.155 1.00 97.88 224 VAL A C 1
ATOM 1757 O O . VAL A 1 224 ? 15.917 -0.078 -10.616 1.00 97.88 224 VAL A O 1
ATOM 1760 N N . ALA A 1 225 ? 16.126 -1.453 -8.846 1.00 96.94 225 ALA A N 1
ATOM 1761 C CA . ALA A 1 225 ? 16.211 -0.395 -7.835 1.00 96.94 225 ALA A CA 1
ATOM 1762 C C . ALA A 1 225 ? 17.317 0.623 -8.158 1.00 96.94 225 ALA A C 1
ATOM 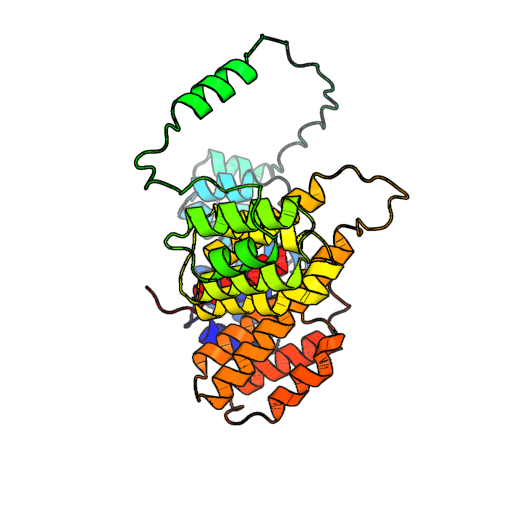1764 O O . ALA A 1 225 ? 17.084 1.830 -8.090 1.00 96.94 225 ALA A O 1
ATOM 1765 N N . SER A 1 226 ? 18.497 0.144 -8.571 1.00 95.69 226 SER A N 1
ATOM 1766 C CA . SER A 1 226 ? 19.615 1.005 -8.978 1.00 95.69 226 SER A CA 1
ATOM 1767 C C . SER A 1 226 ? 19.289 1.845 -10.220 1.00 95.69 226 SER A C 1
ATOM 1769 O O . SER A 1 226 ? 19.683 3.009 -10.308 1.00 95.69 226 SER A O 1
ATOM 1771 N N . GLN A 1 227 ? 18.517 1.290 -11.163 1.00 96.81 227 GLN A N 1
ATOM 1772 C CA . GLN A 1 227 ? 18.142 1.979 -12.397 1.00 96.81 227 GLN A CA 1
ATOM 1773 C C . GLN A 1 227 ? 17.053 3.030 -12.178 1.00 96.81 227 GLN A C 1
ATOM 1775 O O . GLN A 1 227 ? 17.071 4.066 -12.844 1.00 96.81 227 GLN A O 1
ATOM 1780 N N . VAL A 1 228 ? 16.140 2.810 -11.228 1.00 95.94 228 VAL A N 1
ATOM 1781 C CA . VAL A 1 228 ? 15.095 3.776 -10.851 1.00 95.94 228 VAL A CA 1
ATOM 1782 C C . VAL A 1 228 ? 15.440 4.560 -9.579 1.00 95.94 228 VAL A C 1
ATOM 1784 O O . VAL A 1 228 ? 14.562 5.023 -8.867 1.00 95.94 228 VAL A O 1
ATOM 1787 N N . GLY A 1 229 ? 16.721 4.773 -9.278 1.00 93.38 229 GLY A N 1
ATOM 1788 C CA . GLY A 1 229 ? 17.145 5.500 -8.072 1.00 93.38 229 GLY A CA 1
ATOM 1789 C C . GLY A 1 229 ? 16.903 7.020 -8.083 1.00 93.38 229 GLY A C 1
ATOM 1790 O O . GLY A 1 229 ? 17.237 7.693 -7.111 1.00 93.38 229 GLY A O 1
ATOM 1791 N N . THR A 1 230 ? 16.368 7.594 -9.167 1.00 92.75 230 THR A N 1
ATOM 1792 C CA . THR A 1 230 ? 16.177 9.049 -9.327 1.00 92.75 230 THR A CA 1
ATOM 1793 C C . THR A 1 230 ? 14.752 9.397 -9.742 1.00 92.75 230 THR A C 1
ATOM 1795 O O . THR A 1 230 ? 14.052 8.577 -10.340 1.00 92.75 230 THR A O 1
ATOM 1798 N N . ARG A 1 231 ? 14.321 10.640 -9.484 1.00 94.25 231 ARG A N 1
ATOM 1799 C CA . ARG A 1 231 ? 12.992 11.126 -9.885 1.00 94.25 231 ARG A CA 1
ATOM 1800 C C . ARG A 1 231 ? 12.765 10.968 -11.385 1.00 94.25 231 ARG A C 1
ATOM 1802 O O . ARG A 1 231 ? 11.747 10.425 -11.793 1.00 94.25 231 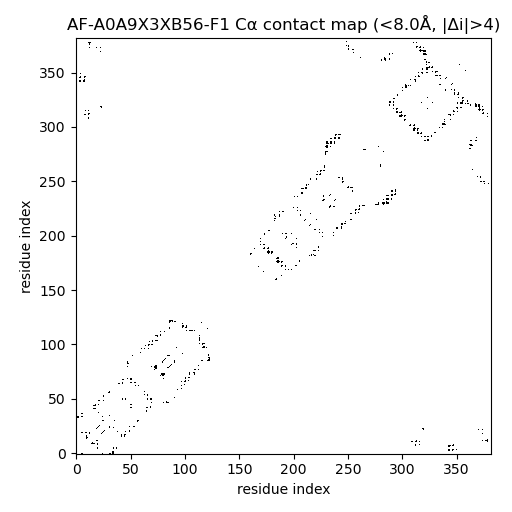ARG A O 1
ATOM 1809 N N . ALA A 1 232 ? 13.729 11.407 -12.199 1.00 94.12 232 ALA A N 1
ATOM 1810 C CA . ALA A 1 232 ? 13.633 11.336 -13.655 1.00 94.12 232 ALA A CA 1
ATOM 1811 C C . ALA A 1 232 ? 13.499 9.889 -14.157 1.00 94.12 232 ALA A C 1
ATOM 1813 O O . ALA A 1 232 ? 12.765 9.632 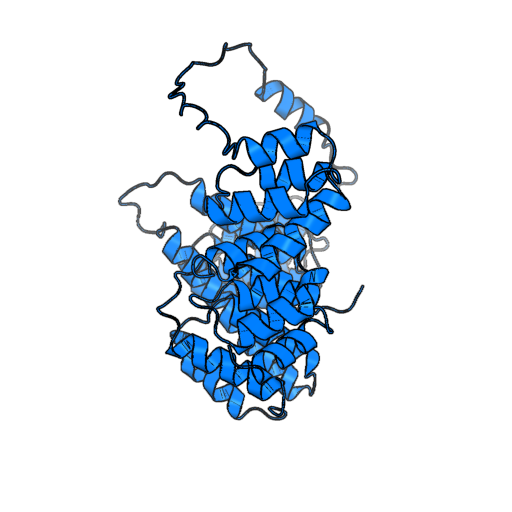-15.108 1.00 94.12 232 ALA A O 1
ATOM 1814 N N . ALA A 1 233 ? 14.176 8.935 -13.507 1.00 95.56 233 ALA A N 1
ATOM 1815 C CA . ALA A 1 233 ? 14.037 7.525 -13.847 1.00 95.56 233 ALA A CA 1
ATOM 1816 C C . ALA A 1 233 ? 12.654 6.971 -13.465 1.00 95.56 233 ALA A C 1
ATOM 1818 O O . ALA A 1 233 ? 12.079 6.216 -14.245 1.00 95.56 233 ALA A O 1
ATOM 1819 N N . TRP A 1 234 ? 12.082 7.383 -12.329 1.00 96.50 234 TRP A N 1
ATOM 1820 C CA . TRP A 1 234 ? 10.701 7.041 -11.963 1.00 96.50 234 TRP A CA 1
ATOM 1821 C C . TRP A 1 234 ? 9.662 7.669 -12.889 1.00 96.50 234 TRP A C 1
ATOM 1823 O O . TRP A 1 234 ? 8.723 6.985 -13.286 1.00 96.50 234 TRP A O 1
ATOM 1833 N N . ASP A 1 235 ? 9.827 8.935 -13.270 1.00 95.75 235 ASP A N 1
ATOM 1834 C CA . ASP A 1 235 ? 8.922 9.585 -14.222 1.00 95.75 235 ASP A CA 1
ATOM 1835 C C . ASP A 1 235 ? 8.975 8.894 -15.604 1.00 95.75 235 ASP A C 1
ATOM 1837 O O . ASP A 1 235 ? 7.951 8.808 -16.279 1.00 95.75 235 ASP A O 1
ATOM 1841 N N . ALA A 1 236 ? 10.135 8.360 -16.011 1.00 97.12 236 ALA A N 1
ATOM 1842 C CA . ALA A 1 236 ? 10.309 7.681 -17.299 1.00 97.12 236 ALA A CA 1
ATOM 1843 C C . ALA A 1 236 ? 9.904 6.195 -17.303 1.00 97.12 236 ALA A C 1
ATOM 1845 O O . ALA A 1 236 ? 9.403 5.712 -18.315 1.00 97.12 236 ALA A O 1
ATOM 1846 N N . HIS A 1 237 ? 10.155 5.464 -16.214 1.00 97.81 237 HIS A N 1
ATOM 1847 C CA . HIS A 1 237 ? 10.053 3.996 -16.183 1.00 97.81 237 HIS A CA 1
ATOM 1848 C C . HIS A 1 237 ? 9.199 3.448 -15.034 1.00 97.81 237 HIS A C 1
ATOM 1850 O O . HIS A 1 237 ? 8.874 2.263 -15.015 1.00 97.81 237 HIS A O 1
ATOM 1856 N N . GLY A 1 238 ? 8.834 4.283 -14.062 1.00 97.75 238 GLY A N 1
ATOM 1857 C CA . GLY A 1 238 ? 8.173 3.845 -12.836 1.00 97.75 238 GLY A CA 1
ATOM 1858 C C . GLY A 1 238 ? 6.827 3.168 -13.077 1.00 97.75 238 GLY A C 1
ATOM 1859 O O . GLY A 1 238 ? 6.509 2.200 -12.396 1.00 97.75 238 GLY A O 1
ATOM 1860 N N . LEU A 1 239 ? 6.052 3.639 -14.061 1.00 98.00 239 LEU A N 1
ATOM 1861 C CA . LEU A 1 239 ? 4.767 3.033 -14.422 1.00 98.00 239 LEU A CA 1
ATOM 1862 C C . LEU A 1 239 ? 4.939 1.571 -14.858 1.00 98.00 239 LEU A C 1
ATOM 1864 O O . LEU A 1 239 ? 4.281 0.691 -14.309 1.00 98.00 239 LEU A O 1
ATOM 1868 N N . ASP A 1 240 ? 5.840 1.312 -15.807 1.00 98.38 240 ASP A N 1
ATOM 1869 C CA . ASP A 1 240 ? 6.075 -0.033 -16.343 1.00 98.38 240 ASP A CA 1
ATOM 1870 C C . ASP A 1 240 ? 6.624 -0.986 -15.285 1.00 98.38 240 ASP A C 1
ATOM 1872 O O . ASP A 1 240 ? 6.197 -2.140 -15.210 1.00 98.38 240 ASP A O 1
ATOM 1876 N N . VAL A 1 241 ? 7.528 -0.481 -14.438 1.00 98.38 241 VAL A N 1
ATOM 1877 C CA . VAL A 1 241 ? 8.073 -1.226 -13.301 1.00 98.38 241 VAL A CA 1
ATOM 1878 C C . VAL A 1 241 ? 6.953 -1.629 -12.347 1.00 98.38 241 VAL A C 1
ATOM 1880 O O . VAL A 1 241 ? 6.814 -2.813 -12.058 1.00 98.38 241 VAL A O 1
ATOM 1883 N N . VAL A 1 242 ? 6.115 -0.687 -11.897 1.00 98.50 242 VAL A N 1
ATOM 1884 C CA . VAL A 1 242 ? 5.011 -1.002 -10.974 1.00 98.50 242 VAL A CA 1
ATOM 1885 C C . VAL A 1 242 ? 4.045 -2.005 -11.606 1.00 98.50 242 VAL A C 1
ATOM 1887 O O . VAL A 1 242 ? 3.709 -2.999 -10.965 1.00 98.50 242 VAL A O 1
ATOM 1890 N N . LEU A 1 243 ? 3.643 -1.799 -12.864 1.00 98.38 243 LEU A N 1
ATOM 1891 C CA . LEU A 1 243 ? 2.735 -2.716 -13.561 1.00 98.38 243 LEU A CA 1
ATOM 1892 C C . LEU A 1 243 ? 3.295 -4.139 -13.651 1.00 98.38 243 LEU A C 1
ATOM 1894 O O . LEU A 1 243 ? 2.562 -5.081 -13.374 1.00 98.38 243 LEU A O 1
ATOM 1898 N N . ALA A 1 244 ? 4.589 -4.310 -13.935 1.00 97.94 244 ALA A N 1
ATOM 1899 C CA . ALA A 1 244 ? 5.196 -5.640 -13.999 1.00 97.94 244 ALA A CA 1
ATOM 1900 C C . ALA A 1 244 ? 5.077 -6.435 -12.690 1.00 97.94 244 ALA A C 1
ATOM 1902 O O . ALA A 1 244 ? 4.822 -7.638 -12.732 1.00 97.94 244 ALA A O 1
ATOM 1903 N N . PHE A 1 245 ? 5.200 -5.778 -11.533 1.00 97.88 245 PHE A N 1
ATOM 1904 C CA . PHE A 1 245 ? 4.970 -6.440 -10.245 1.00 97.88 245 PHE A CA 1
ATOM 1905 C C . PHE A 1 245 ? 3.480 -6.675 -9.966 1.00 97.88 245 PHE A C 1
ATOM 1907 O O . PHE A 1 245 ? 3.117 -7.736 -9.453 1.00 97.88 245 PHE A O 1
ATOM 1914 N N . LEU A 1 246 ? 2.608 -5.717 -10.307 1.00 96.62 246 LEU A N 1
ATOM 1915 C CA . LEU A 1 246 ? 1.161 -5.842 -10.092 1.00 96.62 246 LEU A CA 1
ATOM 1916 C C . LEU A 1 246 ? 0.537 -6.962 -10.934 1.00 96.62 246 LEU A C 1
ATOM 1918 O O . LEU A 1 246 ? -0.290 -7.716 -10.422 1.00 96.62 246 LEU A O 1
ATOM 1922 N N . ASP A 1 247 ? 0.962 -7.122 -12.186 1.00 94.88 247 ASP A N 1
ATOM 1923 C CA . ASP A 1 247 ? 0.489 -8.183 -13.086 1.00 94.88 247 ASP A CA 1
ATOM 1924 C C . ASP A 1 247 ? 0.776 -9.584 -12.536 1.00 94.88 247 ASP A C 1
ATOM 1926 O O . ASP A 1 247 ? 0.028 -10.528 -12.790 1.00 94.88 247 ASP A O 1
ATOM 1930 N N . ARG A 1 248 ? 1.836 -9.708 -11.734 1.00 94.31 248 ARG A N 1
ATOM 1931 C CA . ARG A 1 248 ? 2.249 -10.948 -11.067 1.00 94.31 248 ARG A CA 1
ATOM 1932 C C . ARG A 1 248 ? 1.761 -11.061 -9.627 1.00 94.31 248 ARG A C 1
ATOM 1934 O O . ARG A 1 248 ? 2.064 -12.057 -8.981 1.00 94.31 248 ARG A O 1
ATOM 1941 N N . SER A 1 249 ? 1.043 -10.058 -9.113 1.00 95.06 249 SER A N 1
ATOM 1942 C CA . SER A 1 249 ? 0.687 -9.960 -7.687 1.00 95.06 249 SER A CA 1
ATOM 1943 C C . SER A 1 249 ? 1.903 -10.114 -6.755 1.00 95.06 249 SER A C 1
ATOM 1945 O O . SER A 1 249 ? 1.800 -10.617 -5.639 1.00 95.06 249 SER A O 1
ATOM 1947 N N . ALA A 1 250 ? 3.079 -9.669 -7.210 1.00 95.50 250 ALA A N 1
ATOM 1948 C CA . ALA A 1 250 ? 4.353 -9.811 -6.509 1.00 95.50 250 ALA A CA 1
ATOM 1949 C C . ALA A 1 250 ? 4.551 -8.682 -5.477 1.00 95.50 250 ALA A C 1
ATOM 1951 O O . ALA A 1 250 ? 5.515 -7.915 -5.531 1.00 95.50 250 ALA A O 1
ATOM 1952 N N . TYR A 1 251 ? 3.607 -8.552 -4.540 1.00 95.56 251 TYR A N 1
ATOM 1953 C CA . TYR A 1 251 ? 3.506 -7.400 -3.636 1.00 95.56 251 TYR A CA 1
ATOM 1954 C C . TYR A 1 251 ? 4.673 -7.276 -2.647 1.00 95.56 251 TYR A C 1
ATOM 1956 O O . TYR A 1 251 ? 5.150 -6.161 -2.436 1.00 95.56 251 TYR A O 1
ATOM 1964 N N . SER A 1 252 ? 5.188 -8.383 -2.084 1.00 95.19 252 SER A N 1
ATOM 1965 C CA . SER A 1 252 ? 6.373 -8.308 -1.202 1.00 95.19 252 SER A CA 1
ATOM 1966 C C . SER A 1 252 ? 7.594 -7.824 -1.983 1.00 95.19 252 SER A C 1
ATOM 1968 O O . SER A 1 252 ? 8.279 -6.905 -1.543 1.00 95.19 252 SER A O 1
ATOM 1970 N N . SER A 1 253 ? 7.794 -8.339 -3.200 1.00 96.38 253 SER A N 1
ATOM 1971 C CA . SER A 1 253 ? 8.898 -7.915 -4.062 1.00 96.38 253 SER A CA 1
ATOM 1972 C C . SER A 1 253 ? 8.783 -6.449 -4.480 1.00 96.38 253 SER A C 1
ATOM 1974 O O . SER A 1 253 ? 9.792 -5.748 -4.521 1.00 96.38 253 SER A O 1
ATOM 1976 N N . LEU A 1 254 ? 7.569 -5.954 -4.735 1.00 97.75 254 LEU A N 1
ATOM 1977 C CA . LEU A 1 254 ? 7.331 -4.532 -4.989 1.00 97.75 254 LEU A CA 1
ATOM 1978 C C . LEU A 1 254 ? 7.645 -3.671 -3.753 1.00 97.75 254 LEU A C 1
ATOM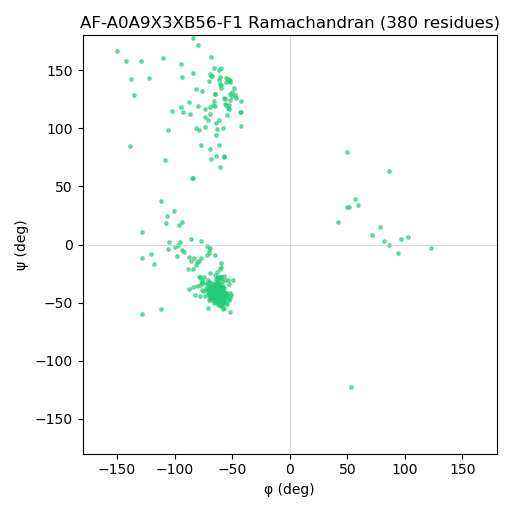 1980 O O . LEU A 1 254 ? 8.273 -2.622 -3.881 1.00 97.75 254 LEU A O 1
ATOM 1984 N N . SER A 1 255 ? 7.257 -4.125 -2.558 1.00 96.62 255 SER A N 1
ATOM 1985 C CA . SER A 1 255 ? 7.572 -3.443 -1.295 1.00 96.62 255 SER A CA 1
ATOM 1986 C C . SER A 1 255 ? 9.082 -3.381 -1.044 1.00 96.62 255 SER A C 1
ATOM 1988 O O . SER A 1 255 ? 9.621 -2.319 -0.729 1.00 96.62 255 SER A O 1
ATOM 1990 N N . GLU A 1 256 ? 9.786 -4.494 -1.255 1.00 96.50 256 GLU A N 1
ATOM 1991 C CA . GLU A 1 256 ? 11.243 -4.589 -1.132 1.00 96.50 256 GLU A CA 1
ATOM 1992 C C . GLU A 1 256 ? 11.957 -3.678 -2.140 1.00 96.50 256 GLU A C 1
ATOM 1994 O O . GLU A 1 256 ? 12.895 -2.973 -1.770 1.00 96.50 256 GLU A O 1
ATOM 1999 N N . LEU A 1 257 ? 11.479 -3.607 -3.390 1.00 97.44 257 LEU A N 1
ATOM 2000 C CA . LEU A 1 257 ? 11.988 -2.665 -4.391 1.00 97.44 257 LEU A CA 1
ATOM 2001 C C . LEU A 1 257 ? 11.867 -1.216 -3.898 1.00 97.44 257 LEU A C 1
ATOM 2003 O O . LEU A 1 257 ? 12.838 -0.458 -3.939 1.00 97.44 257 LEU A O 1
ATOM 2007 N N . CYS A 1 258 ? 10.682 -0.825 -3.424 1.00 96.56 258 CYS A N 1
ATOM 2008 C CA . CYS A 1 258 ? 10.444 0.519 -2.908 1.00 96.56 258 CYS A CA 1
ATOM 2009 C C . CYS A 1 258 ? 11.333 0.832 -1.698 1.00 96.56 258 CYS A C 1
ATOM 2011 O O . CYS A 1 258 ? 11.871 1.937 -1.615 1.00 96.56 258 CYS A O 1
ATOM 2013 N N . ALA A 1 259 ? 11.524 -0.130 -0.792 1.00 94.88 259 ALA A N 1
ATOM 2014 C CA . ALA A 1 259 ? 12.400 0.018 0.365 1.00 94.88 259 ALA A CA 1
ATOM 2015 C C . ALA A 1 259 ? 13.869 0.211 -0.042 1.00 94.88 259 ALA A C 1
ATOM 2017 O O . ALA A 1 259 ? 14.528 1.100 0.498 1.00 94.88 259 ALA A O 1
ATOM 2018 N N . LEU A 1 260 ? 14.368 -0.549 -1.025 1.00 94.69 260 LEU A N 1
ATOM 2019 C CA . LEU A 1 260 ? 15.728 -0.398 -1.557 1.00 94.69 260 LEU A CA 1
ATOM 2020 C C . LEU A 1 260 ? 15.950 0.998 -2.153 1.00 94.69 260 LEU A C 1
ATOM 2022 O O . LEU A 1 260 ? 16.912 1.678 -1.793 1.00 94.69 260 LEU A O 1
ATOM 2026 N N . VAL A 1 261 ? 15.032 1.449 -3.014 1.00 94.38 261 VAL A N 1
ATOM 2027 C CA . VAL A 1 261 ? 15.087 2.781 -3.639 1.00 94.38 261 VAL A CA 1
ATOM 2028 C C . VAL A 1 261 ? 15.063 3.884 -2.579 1.00 94.38 261 VAL A C 1
ATOM 2030 O O . VAL A 1 261 ? 15.875 4.810 -2.616 1.00 94.38 261 VAL A O 1
ATOM 2033 N N . TRP A 1 262 ? 14.153 3.782 -1.609 1.00 92.00 262 TRP A N 1
ATOM 2034 C CA . TRP A 1 262 ? 13.989 4.798 -0.574 1.00 92.00 262 TRP A CA 1
ATOM 2035 C C . TRP A 1 262 ? 15.166 4.841 0.408 1.00 92.00 262 TRP A C 1
ATOM 2037 O O . TRP A 1 262 ? 15.637 5.923 0.759 1.00 92.00 262 TRP A O 1
ATOM 2047 N N . SER A 1 263 ? 15.682 3.680 0.815 1.00 89.62 263 SER A N 1
ATOM 2048 C CA . SER A 1 263 ? 16.841 3.571 1.707 1.00 89.62 263 SER A CA 1
ATOM 2049 C C . SER A 1 263 ? 18.092 4.188 1.076 1.00 89.62 263 SER A C 1
ATOM 2051 O O . SER A 1 263 ? 18.753 5.023 1.698 1.00 89.62 263 SER A O 1
ATOM 2053 N N . ALA A 1 264 ? 18.354 3.879 -0.200 1.00 87.56 264 ALA A N 1
ATOM 2054 C CA . ALA A 1 264 ? 19.469 4.460 -0.945 1.00 87.56 264 ALA A CA 1
ATOM 2055 C C . ALA A 1 264 ? 19.363 5.993 -1.054 1.00 87.56 264 ALA A C 1
ATOM 2057 O O . ALA A 1 264 ? 20.364 6.698 -0.915 1.00 87.56 264 ALA A O 1
ATOM 2058 N N . ALA A 1 265 ? 18.150 6.519 -1.249 1.00 85.75 265 ALA A N 1
ATOM 2059 C CA . ALA A 1 265 ? 17.917 7.958 -1.323 1.00 85.75 265 ALA A CA 1
ATOM 2060 C C . ALA A 1 265 ? 18.112 8.673 0.027 1.00 85.75 265 ALA A C 1
ATOM 2062 O O . ALA A 1 265 ? 18.625 9.791 0.050 1.00 85.75 265 ALA A O 1
ATOM 2063 N N . ARG A 1 266 ? 17.738 8.046 1.155 1.00 80.56 266 ARG A N 1
ATOM 2064 C CA . ARG A 1 266 ? 17.911 8.630 2.502 1.00 80.56 266 ARG A CA 1
ATOM 2065 C C . ARG A 1 266 ? 19.347 8.571 3.018 1.00 80.56 266 ARG A C 1
ATOM 2067 O O . ARG A 1 266 ? 19.740 9.464 3.762 1.00 80.56 266 ARG A O 1
ATOM 2074 N N . GLY A 1 267 ? 20.102 7.529 2.668 1.00 71.25 267 GLY A N 1
ATOM 2075 C CA . GLY A 1 267 ? 21.481 7.334 3.132 1.00 71.25 267 GLY A CA 1
ATOM 2076 C C . GLY A 1 267 ? 22.523 8.206 2.423 1.00 71.25 267 GLY A C 1
ATOM 2077 O O . GLY A 1 267 ? 23.668 8.279 2.863 1.00 71.25 267 GLY A O 1
ATOM 2078 N N . ALA A 1 268 ? 22.159 8.873 1.325 1.00 60.56 268 ALA A N 1
ATOM 2079 C CA . ALA A 1 268 ? 23.087 9.705 0.573 1.00 60.56 268 ALA A CA 1
ATOM 2080 C C . ALA A 1 268 ? 23.349 11.050 1.287 1.00 60.56 268 ALA A C 1
ATOM 2082 O O . ALA A 1 268 ? 22.393 11.740 1.650 1.00 60.56 268 ALA A O 1
ATOM 2083 N N . PRO A 1 269 ? 24.616 11.487 1.445 1.00 55.81 269 PRO A N 1
ATOM 2084 C CA . PRO A 1 269 ? 24.908 12.809 1.988 1.00 55.81 269 PRO A CA 1
ATOM 2085 C C . PRO A 1 269 ? 24.275 13.889 1.102 1.00 55.81 269 PRO A C 1
ATOM 2087 O O . PRO A 1 269 ? 24.376 13.839 -0.128 1.00 55.81 269 PRO A O 1
ATOM 2090 N N . ALA A 1 270 ? 23.623 14.870 1.731 1.00 52.59 270 ALA A N 1
ATOM 2091 C CA . ALA A 1 270 ? 23.014 16.011 1.058 1.00 52.59 270 ALA A CA 1
ATOM 2092 C C . ALA A 1 270 ? 24.108 16.927 0.481 1.00 52.59 270 ALA A C 1
ATOM 2094 O O . ALA A 1 270 ? 24.509 17.916 1.093 1.00 52.59 270 ALA A O 1
ATOM 2095 N N . VAL A 1 271 ? 24.635 16.588 -0.695 1.00 51.25 271 VAL A N 1
ATOM 2096 C CA . VAL A 1 271 ? 25.616 17.431 -1.381 1.00 51.25 271 VAL A CA 1
ATOM 2097 C C . VAL A 1 271 ? 24.868 18.543 -2.113 1.00 51.25 271 VAL A C 1
ATOM 2099 O O . VAL A 1 271 ? 24.316 18.336 -3.195 1.00 51.25 271 VAL A O 1
ATOM 2102 N N . ARG A 1 272 ? 24.836 19.744 -1.520 1.00 46.16 272 ARG A N 1
ATOM 2103 C CA . ARG A 1 272 ? 24.356 20.955 -2.206 1.00 46.16 272 ARG A CA 1
ATOM 2104 C C . ARG A 1 272 ? 25.170 21.172 -3.484 1.00 46.16 272 ARG A C 1
ATOM 2106 O O . ARG A 1 272 ? 26.389 21.274 -3.423 1.00 46.16 272 ARG A O 1
ATOM 2113 N N . GLY A 1 273 ? 24.485 21.309 -4.618 1.00 48.59 273 GLY A N 1
ATOM 2114 C CA . GLY A 1 273 ? 25.093 21.761 -5.873 1.00 48.59 273 GLY A CA 1
ATOM 2115 C C . GLY A 1 273 ? 25.521 20.669 -6.854 1.00 48.59 273 GLY A C 1
ATOM 2116 O O . GLY A 1 273 ? 26.069 21.015 -7.895 1.00 48.59 273 GLY A O 1
ATOM 2117 N N . VAL A 1 274 ? 25.247 19.383 -6.589 1.00 45.78 274 VAL A N 1
ATOM 2118 C CA . VAL A 1 274 ? 25.394 18.337 -7.619 1.00 45.78 274 VAL A CA 1
ATOM 2119 C C . VAL A 1 274 ? 24.093 18.253 -8.429 1.00 45.78 274 VAL A C 1
ATOM 2121 O O . VAL A 1 274 ? 23.067 17.842 -7.882 1.00 45.78 274 VAL A O 1
ATOM 2124 N N . PRO A 1 275 ? 24.091 18.635 -9.718 1.00 39.19 275 PRO A N 1
ATOM 2125 C CA . PRO A 1 275 ? 22.914 18.489 -10.565 1.00 39.19 275 PRO A CA 1
ATOM 2126 C C . PRO A 1 275 ? 22.596 16.996 -10.740 1.00 39.19 275 PRO A C 1
ATOM 2128 O O . PRO A 1 275 ? 23.417 16.240 -11.251 1.00 39.19 275 PRO A O 1
ATOM 2131 N N . GLY A 1 276 ? 21.409 16.567 -10.296 1.00 48.09 276 GLY A N 1
ATOM 2132 C CA . GLY A 1 276 ? 20.883 15.218 -10.556 1.00 48.09 276 GLY A CA 1
ATOM 2133 C C . GLY A 1 276 ? 20.523 14.359 -9.339 1.00 48.09 276 GLY A C 1
ATOM 2134 O O . GLY A 1 276 ? 19.997 13.265 -9.535 1.00 48.09 276 GLY A O 1
ATOM 2135 N N . ARG A 1 277 ? 20.751 14.816 -8.099 1.00 52.97 277 ARG A N 1
ATOM 2136 C CA . ARG A 1 277 ? 20.172 14.178 -6.900 1.00 52.97 277 ARG A CA 1
ATOM 2137 C C . ARG A 1 277 ? 19.039 15.046 -6.360 1.00 52.97 277 ARG A C 1
ATOM 2139 O O . ARG A 1 277 ? 19.287 16.053 -5.706 1.00 52.97 277 ARG A O 1
ATOM 2146 N N . ASP A 1 278 ? 17.810 14.673 -6.711 1.00 54.31 278 ASP A N 1
ATOM 2147 C CA . ASP A 1 278 ? 16.595 15.333 -6.235 1.00 54.31 278 ASP A CA 1
ATOM 2148 C C . ASP A 1 278 ? 16.490 15.277 -4.707 1.00 54.31 278 ASP A C 1
ATOM 2150 O O . ASP A 1 278 ? 16.953 14.329 -4.070 1.00 54.31 278 ASP A O 1
ATOM 2154 N N . GLU A 1 279 ? 15.823 16.273 -4.119 1.00 66.69 279 GLU A N 1
ATOM 2155 C CA . GLU A 1 279 ? 15.376 16.182 -2.732 1.00 66.69 279 GLU A CA 1
ATOM 2156 C C . GLU A 1 279 ? 14.581 14.875 -2.535 1.00 66.69 279 GLU A C 1
ATOM 2158 O O . GLU A 1 279 ? 13.798 14.510 -3.421 1.00 66.69 279 GLU A O 1
ATOM 2163 N N . PRO A 1 280 ? 14.716 14.178 -1.388 1.00 77.19 280 PRO A N 1
ATOM 2164 C CA . PRO A 1 280 ? 13.997 12.926 -1.120 1.00 77.19 280 PRO A CA 1
ATOM 2165 C C . PRO A 1 280 ? 12.487 13.020 -1.400 1.00 77.19 280 PRO A C 1
ATOM 2167 O O . PRO A 1 280 ? 11.861 12.062 -1.853 1.00 77.19 280 PRO A O 1
ATOM 2170 N N . GLN A 1 281 ? 11.917 14.212 -1.216 1.00 83.50 281 GLN A N 1
ATOM 2171 C CA . GLN A 1 281 ? 10.518 14.505 -1.501 1.00 83.50 281 GLN A CA 1
ATOM 2172 C C . GLN A 1 281 ? 10.165 14.462 -2.998 1.00 83.50 281 GLN A C 1
ATOM 2174 O O . GLN A 1 281 ? 9.085 14.002 -3.372 1.00 83.50 281 GLN A O 1
ATOM 2179 N N . GLY A 1 282 ? 11.075 14.896 -3.875 1.00 89.06 282 GLY A N 1
ATOM 2180 C CA . GLY A 1 282 ? 10.895 14.835 -5.326 1.00 89.06 282 GLY A CA 1
ATOM 2181 C C . GLY A 1 282 ? 10.833 13.397 -5.840 1.00 89.06 282 GLY A C 1
ATOM 2182 O O . GLY A 1 282 ? 9.970 13.075 -6.658 1.00 89.06 282 GLY A O 1
ATOM 2183 N N . LEU A 1 283 ? 11.692 12.520 -5.310 1.00 91.69 283 LEU A N 1
ATOM 2184 C CA . LEU A 1 283 ? 11.669 11.088 -5.613 1.00 91.69 283 LEU A CA 1
ATOM 2185 C C . LEU A 1 283 ? 10.358 10.436 -5.150 1.00 91.69 283 LEU A C 1
ATOM 2187 O O . LEU A 1 283 ? 9.702 9.772 -5.951 1.00 91.69 283 LEU A O 1
ATOM 2191 N N . LEU A 1 284 ? 9.937 10.670 -3.899 1.00 92.69 284 LEU A N 1
ATOM 2192 C CA . LEU A 1 284 ? 8.670 10.133 -3.385 1.00 92.69 284 LEU A CA 1
ATOM 2193 C C . LEU A 1 284 ? 7.463 10.591 -4.201 1.00 92.69 284 LEU A C 1
ATOM 2195 O O . LEU A 1 284 ? 6.552 9.801 -4.439 1.00 92.69 284 LEU A O 1
ATOM 2199 N N . SER A 1 285 ? 7.456 11.844 -4.656 1.00 92.81 285 SER A N 1
ATOM 2200 C CA . SER A 1 285 ? 6.396 12.368 -5.520 1.00 92.81 285 SER A CA 1
ATOM 2201 C C . SER A 1 285 ? 6.318 11.614 -6.852 1.00 92.81 285 SER A C 1
ATOM 2203 O O . SER A 1 285 ? 5.230 11.199 -7.262 1.00 92.81 285 SER A O 1
ATOM 2205 N N . ALA A 1 286 ? 7.462 11.349 -7.494 1.00 94.94 286 ALA A N 1
ATOM 2206 C CA . ALA A 1 286 ? 7.505 10.554 -8.722 1.00 94.94 286 ALA A CA 1
ATOM 2207 C C . ALA A 1 286 ? 7.088 9.093 -8.488 1.00 94.94 286 ALA A C 1
ATOM 2209 O O . ALA A 1 286 ? 6.281 8.569 -9.257 1.00 94.94 286 ALA A O 1
ATOM 2210 N N . MET A 1 287 ? 7.549 8.465 -7.399 1.00 96.50 287 MET A N 1
ATOM 2211 C CA . MET A 1 287 ? 7.124 7.117 -7.004 1.00 96.50 287 MET A CA 1
ATOM 2212 C C . MET A 1 287 ? 5.607 7.049 -6.794 1.00 96.50 287 MET A C 1
ATOM 2214 O O . MET A 1 287 ? 4.927 6.264 -7.452 1.00 96.50 287 MET A O 1
ATOM 2218 N N . SER A 1 288 ? 5.058 7.906 -5.928 1.00 95.56 288 SER A N 1
ATOM 2219 C CA . SER A 1 288 ? 3.622 7.955 -5.619 1.00 95.56 288 SER A CA 1
ATOM 2220 C C . SER A 1 288 ? 2.783 8.128 -6.882 1.00 95.56 288 SER A C 1
ATOM 2222 O O . SER A 1 288 ? 1.778 7.446 -7.089 1.00 95.56 288 SER A O 1
ATOM 2224 N N . ALA A 1 289 ? 3.228 8.989 -7.791 1.00 95.69 289 ALA A N 1
ATOM 2225 C CA . ALA A 1 289 ? 2.496 9.235 -9.011 1.00 95.69 289 ALA A CA 1
ATOM 2226 C C . ALA A 1 289 ? 2.622 8.118 -10.061 1.00 95.69 289 ALA A C 1
ATOM 2228 O O . ALA A 1 289 ? 1.664 7.905 -10.806 1.00 95.69 289 ALA A O 1
ATOM 2229 N N . ALA A 1 290 ? 3.745 7.396 -10.114 1.00 97.69 290 ALA A N 1
ATOM 2230 C CA . ALA A 1 290 ? 3.871 6.177 -10.912 1.00 97.69 290 ALA A CA 1
ATOM 2231 C C . ALA A 1 290 ? 2.929 5.078 -10.396 1.00 97.69 290 ALA A C 1
ATOM 2233 O O . ALA A 1 290 ? 2.186 4.488 -11.180 1.00 97.69 290 ALA A O 1
ATOM 2234 N N . PHE A 1 291 ? 2.876 4.879 -9.074 1.00 98.19 291 PHE A N 1
ATOM 2235 C CA . PHE A 1 291 ? 1.923 3.972 -8.429 1.00 98.19 291 PHE A CA 1
ATOM 2236 C C . PHE A 1 291 ? 0.474 4.353 -8.730 1.00 98.19 291 PHE A C 1
ATOM 2238 O O . PHE A 1 291 ? -0.314 3.516 -9.162 1.00 98.19 291 PHE A O 1
ATOM 2245 N N . ALA A 1 292 ? 0.118 5.625 -8.558 1.00 97.50 292 ALA A N 1
ATOM 2246 C CA . ALA A 1 292 ? -1.236 6.090 -8.817 1.00 97.50 292 ALA A CA 1
ATOM 2247 C C . ALA A 1 292 ? -1.639 5.899 -10.292 1.00 97.50 292 ALA A C 1
ATOM 2249 O O . ALA A 1 292 ? -2.758 5.473 -10.573 1.00 97.50 292 ALA A O 1
ATOM 2250 N N . ALA A 1 293 ? -0.727 6.149 -11.239 1.00 97.94 293 ALA A N 1
ATOM 2251 C CA . ALA A 1 293 ? -0.972 5.895 -12.658 1.00 97.94 293 ALA A CA 1
ATOM 2252 C C . ALA A 1 293 ? -1.169 4.397 -12.950 1.00 97.94 293 ALA A C 1
ATOM 2254 O O . ALA A 1 293 ? -2.110 4.036 -13.660 1.00 97.94 293 ALA A O 1
ATOM 2255 N N . ALA A 1 294 ? -0.340 3.531 -12.359 1.00 98.44 294 ALA A N 1
ATOM 2256 C CA . ALA A 1 294 ? -0.461 2.082 -12.489 1.00 98.44 294 ALA A CA 1
ATOM 2257 C C . ALA A 1 294 ? -1.803 1.572 -11.942 1.00 98.44 294 ALA A C 1
ATOM 2259 O O . ALA A 1 294 ? -2.480 0.783 -12.593 1.00 98.44 294 ALA A O 1
ATOM 2260 N N . LEU A 1 295 ? -2.244 2.072 -10.787 1.00 98.56 295 LEU A N 1
ATOM 2261 C CA . LEU A 1 295 ? -3.517 1.683 -10.176 1.00 98.56 295 LEU A CA 1
ATOM 2262 C C . LEU A 1 295 ? -4.728 2.135 -10.995 1.00 98.56 295 LEU A C 1
ATOM 2264 O O . LEU A 1 295 ? -5.681 1.373 -11.147 1.00 98.56 295 LEU A O 1
ATOM 2268 N N . VAL A 1 296 ? -4.688 3.337 -11.578 1.00 98.25 296 VAL A N 1
ATOM 2269 C CA . VAL A 1 296 ? -5.730 3.796 -12.510 1.00 98.25 296 VAL A CA 1
ATOM 2270 C C . VAL A 1 296 ? -5.774 2.915 -13.763 1.00 98.25 296 VAL A C 1
ATOM 2272 O O . VAL A 1 296 ? -6.864 2.588 -14.234 1.00 98.25 296 VAL A O 1
ATOM 2275 N N . HIS A 1 297 ? -4.613 2.503 -14.283 1.00 98.06 297 HIS A N 1
ATOM 2276 C CA . HIS A 1 297 ? -4.531 1.561 -15.400 1.00 98.06 297 HIS A CA 1
ATOM 2277 C C . HIS A 1 297 ? -5.145 0.201 -15.033 1.00 98.06 297 HIS A C 1
ATOM 2279 O O . HIS A 1 297 ? -6.064 -0.246 -15.713 1.00 98.06 297 HIS A O 1
ATOM 2285 N N . VAL A 1 298 ? -4.735 -0.403 -13.911 1.00 98.00 298 VAL A N 1
ATOM 2286 C CA . VAL A 1 298 ? -5.282 -1.688 -13.436 1.00 98.00 298 VAL A CA 1
ATOM 2287 C C . VAL A 1 298 ? -6.789 -1.606 -13.200 1.00 98.00 298 VAL A C 1
ATOM 2289 O O . VAL A 1 298 ? -7.512 -2.527 -13.579 1.00 98.00 298 VAL A O 1
ATOM 2292 N N . ALA A 1 299 ? -7.284 -0.514 -12.610 1.00 98.12 299 ALA A N 1
ATOM 2293 C CA . ALA A 1 299 ? -8.715 -0.309 -12.412 1.00 98.12 299 ALA A CA 1
ATOM 2294 C C . ALA A 1 299 ? -9.460 -0.278 -13.753 1.00 98.12 299 ALA A C 1
ATOM 2296 O O . ALA A 1 299 ? -10.453 -0.982 -13.915 1.00 98.12 299 ALA A O 1
ATOM 2297 N N . ARG A 1 300 ? -8.956 0.480 -14.733 1.00 98.00 300 ARG A N 1
ATOM 2298 C CA . ARG A 1 300 ? -9.554 0.570 -16.071 1.00 98.00 300 ARG A CA 1
ATOM 2299 C C . ARG A 1 300 ? -9.589 -0.782 -16.782 1.00 98.00 300 ARG A C 1
ATOM 2301 O O . ARG A 1 300 ? -10.657 -1.180 -17.236 1.00 98.00 300 ARG A O 1
ATOM 2308 N N . GLU A 1 301 ? -8.458 -1.479 -16.855 1.00 97.50 301 GLU A N 1
ATOM 2309 C CA . GLU A 1 301 ? -8.369 -2.796 -17.502 1.00 97.50 301 GLU A CA 1
ATOM 2310 C C . GLU A 1 301 ? -9.295 -3.810 -16.821 1.00 97.50 301 GLU A C 1
ATOM 2312 O O . GLU A 1 301 ? -10.022 -4.546 -17.485 1.00 97.50 301 GLU A O 1
ATOM 2317 N N . SER A 1 302 ? -9.355 -3.792 -15.486 1.00 96.94 302 SER A N 1
ATOM 2318 C CA . SER A 1 302 ? -10.247 -4.670 -14.722 1.00 96.94 302 SER A CA 1
ATOM 2319 C C . SER A 1 302 ? -11.723 -4.381 -14.999 1.00 96.94 302 SER A C 1
ATOM 2321 O O . SER A 1 302 ? -12.515 -5.312 -15.082 1.00 96.94 302 SER A O 1
ATOM 2323 N N . LEU A 1 303 ? -12.107 -3.113 -15.174 1.00 97.06 303 LEU A N 1
ATOM 2324 C CA . LEU A 1 303 ? -13.479 -2.739 -15.529 1.00 97.06 303 LEU A CA 1
ATOM 2325 C C . LEU A 1 303 ? -13.850 -3.201 -16.942 1.00 97.06 303 LEU A C 1
ATOM 2327 O O . LEU A 1 303 ? -14.915 -3.784 -17.132 1.00 97.06 303 LEU A O 1
ATOM 2331 N N . VAL A 1 304 ? -12.949 -3.024 -17.912 1.00 96.94 304 VAL A N 1
ATOM 2332 C CA . VAL A 1 304 ? -13.129 -3.533 -19.284 1.00 96.94 304 VAL A CA 1
ATOM 2333 C C . VAL A 1 304 ? -13.259 -5.059 -19.289 1.00 96.94 304 VAL A C 1
ATOM 2335 O O . VAL A 1 304 ? -14.136 -5.601 -19.958 1.00 96.94 304 VAL A O 1
ATOM 2338 N N . ALA A 1 305 ? -12.450 -5.752 -18.487 1.00 96.62 305 ALA A N 1
ATOM 2339 C CA . ALA A 1 305 ? -12.490 -7.203 -18.330 1.00 96.62 305 ALA A CA 1
ATOM 2340 C C . ALA A 1 305 ? -13.641 -7.714 -17.435 1.00 96.62 305 ALA A C 1
ATOM 2342 O O . ALA A 1 305 ? -13.727 -8.915 -17.192 1.00 96.62 305 ALA A O 1
ATOM 2343 N N . SER A 1 306 ? -14.527 -6.838 -16.938 1.00 96.69 306 SER A N 1
ATOM 2344 C CA . SER A 1 306 ? -15.623 -7.196 -16.020 1.00 96.69 306 SER A CA 1
ATOM 2345 C C . SER A 1 306 ? -15.156 -7.902 -14.732 1.00 96.69 306 SER A C 1
ATOM 2347 O O . SER A 1 306 ? -15.805 -8.819 -14.233 1.00 96.69 306 SER A O 1
ATOM 2349 N N . LEU A 1 307 ? -14.032 -7.449 -14.167 1.00 96.38 307 LEU A N 1
ATOM 2350 C CA . LEU A 1 307 ? -13.427 -7.913 -12.914 1.00 96.38 307 LEU A CA 1
ATOM 2351 C C . LEU A 1 307 ? -13.596 -6.858 -11.797 1.00 96.38 307 LEU A C 1
ATOM 2353 O O . LEU A 1 307 ? -12.620 -6.209 -11.401 1.00 96.38 307 LEU A O 1
ATOM 2357 N N . PRO A 1 308 ? -14.813 -6.664 -11.249 1.00 95.62 308 PRO A N 1
ATOM 2358 C CA . PRO A 1 308 ? -15.098 -5.572 -10.316 1.00 95.62 308 PRO A CA 1
ATOM 2359 C C . PRO A 1 308 ? -14.283 -5.662 -9.022 1.00 95.62 308 PRO A C 1
ATOM 2361 O O . PRO A 1 308 ? -13.807 -4.640 -8.543 1.00 95.62 308 PRO A O 1
ATOM 2364 N N . ALA A 1 309 ? -14.033 -6.864 -8.492 1.00 95.06 309 ALA A N 1
ATOM 2365 C CA . ALA A 1 309 ? -13.228 -7.036 -7.280 1.00 95.06 309 ALA A CA 1
ATOM 2366 C C . ALA A 1 309 ? -11.790 -6.507 -7.453 1.00 95.06 309 ALA A C 1
ATOM 2368 O O . ALA A 1 309 ? -11.278 -5.797 -6.589 1.00 95.06 309 ALA A O 1
ATOM 2369 N N . ARG A 1 310 ? -11.159 -6.783 -8.605 1.00 95.94 310 ARG A N 1
ATOM 2370 C CA . ARG A 1 310 ? -9.811 -6.283 -8.923 1.00 95.94 310 ARG A CA 1
ATOM 2371 C C . ARG A 1 310 ? -9.812 -4.768 -9.136 1.00 95.94 310 ARG A C 1
ATOM 2373 O O . ARG A 1 310 ? -8.897 -4.088 -8.676 1.00 95.94 310 ARG A O 1
ATOM 2380 N N . ALA A 1 311 ? -10.860 -4.229 -9.764 1.00 97.31 311 ALA A N 1
ATOM 2381 C CA . ALA A 1 311 ? -11.033 -2.785 -9.899 1.00 97.31 311 ALA A CA 1
ATOM 2382 C C . ALA A 1 311 ? -11.185 -2.098 -8.530 1.00 97.31 311 ALA A C 1
ATOM 2384 O O . ALA A 1 311 ? -10.526 -1.093 -8.274 1.00 97.31 311 ALA A O 1
ATOM 2385 N N . MET A 1 312 ? -11.996 -2.658 -7.628 1.00 97.56 312 MET A N 1
ATOM 2386 C CA . MET A 1 312 ? -12.193 -2.134 -6.272 1.00 97.56 312 MET A CA 1
ATOM 2387 C C . MET A 1 312 ? -10.905 -2.171 -5.448 1.00 97.56 312 MET A C 1
ATOM 2389 O O . MET A 1 312 ? -10.591 -1.186 -4.784 1.00 97.56 312 MET A O 1
ATOM 2393 N N . ALA A 1 313 ? -10.124 -3.252 -5.538 1.00 96.50 313 ALA A N 1
ATOM 2394 C CA . ALA A 1 313 ? -8.811 -3.344 -4.901 1.00 96.50 313 ALA A CA 1
ATOM 2395 C C . ALA A 1 313 ? -7.870 -2.226 -5.380 1.00 96.50 313 ALA A C 1
ATOM 2397 O O . ALA A 1 313 ? -7.286 -1.506 -4.569 1.00 96.50 313 ALA A O 1
ATOM 2398 N N . ALA A 1 314 ? -7.785 -2.017 -6.699 1.00 97.94 314 ALA A N 1
ATOM 2399 C CA . ALA A 1 314 ? -6.955 -0.966 -7.281 1.00 97.94 314 ALA A CA 1
ATOM 2400 C C . ALA A 1 314 ? -7.421 0.446 -6.880 1.00 97.94 314 ALA A C 1
ATOM 2402 O O . ALA A 1 314 ? -6.597 1.296 -6.545 1.00 97.94 314 ALA A O 1
ATOM 2403 N N . LEU A 1 315 ? -8.735 0.695 -6.856 1.00 98.25 315 LEU A N 1
ATOM 2404 C CA . LEU A 1 315 ? -9.311 1.976 -6.431 1.00 98.25 315 LEU A CA 1
ATOM 2405 C C . LEU A 1 315 ? -9.138 2.229 -4.926 1.00 98.25 315 LEU A C 1
ATOM 2407 O O . LEU A 1 315 ? -8.913 3.369 -4.522 1.00 98.25 315 LEU A O 1
ATOM 2411 N N . SER A 1 316 ? -9.213 1.186 -4.097 1.00 97.44 316 SER A N 1
ATOM 2412 C CA . SER A 1 316 ? -8.923 1.280 -2.665 1.00 97.44 316 SER A CA 1
ATOM 2413 C C . SER A 1 316 ? -7.444 1.599 -2.437 1.00 97.44 316 SER A C 1
ATOM 2415 O O . SER A 1 316 ? -7.118 2.537 -1.715 1.00 97.44 316 SER A O 1
ATOM 2417 N N . ALA A 1 317 ? -6.532 0.905 -3.121 1.00 97.44 317 ALA A N 1
ATOM 2418 C CA . ALA A 1 317 ? -5.105 1.208 -3.058 1.00 97.44 317 ALA A CA 1
ATOM 2419 C C . ALA A 1 317 ? -4.789 2.629 -3.559 1.00 97.44 317 ALA A C 1
ATOM 2421 O O . ALA A 1 317 ? -3.941 3.311 -2.986 1.00 97.44 317 ALA A O 1
ATOM 2422 N N . LEU A 1 318 ? -5.508 3.117 -4.576 1.00 97.12 318 LEU A N 1
ATOM 2423 C CA . LEU A 1 318 ? -5.371 4.489 -5.066 1.00 97.12 318 LEU A CA 1
ATOM 2424 C C . LEU A 1 318 ? -5.787 5.508 -3.997 1.00 97.12 318 LEU A C 1
ATOM 2426 O O . LEU A 1 318 ? -5.095 6.509 -3.810 1.00 97.12 318 LEU A O 1
ATOM 2430 N N . ALA A 1 319 ? -6.853 5.225 -3.243 1.00 95.38 319 ALA A N 1
ATOM 2431 C CA . ALA A 1 319 ? -7.296 6.080 -2.147 1.00 95.38 319 ALA A CA 1
ATOM 2432 C C . ALA A 1 319 ? -6.238 6.178 -1.031 1.00 95.38 319 ALA A C 1
ATOM 2434 O O . ALA A 1 319 ? -6.026 7.268 -0.494 1.00 95.38 319 ALA A O 1
ATOM 2435 N N . CYS A 1 320 ? -5.499 5.092 -0.751 1.00 94.38 320 CYS A N 1
ATOM 2436 C CA . CYS A 1 320 ? -4.376 5.101 0.199 1.00 94.38 320 CYS A CA 1
ATOM 2437 C C . CYS A 1 320 ? -3.258 6.081 -0.190 1.00 94.38 320 CYS A C 1
ATOM 2439 O O . CYS A 1 320 ? -2.555 6.571 0.700 1.00 94.38 320 CYS A O 1
ATOM 2441 N N . LEU A 1 321 ? -3.078 6.345 -1.491 1.00 93.31 321 LEU A N 1
ATOM 2442 C CA . LEU A 1 321 ? -2.043 7.242 -2.013 1.00 93.31 321 LEU A CA 1
ATOM 2443 C C . LEU A 1 321 ? -2.421 8.720 -1.938 1.00 93.31 321 LEU A C 1
ATOM 2445 O O . LEU A 1 321 ? -1.524 9.547 -2.057 1.00 93.31 321 LEU A O 1
ATOM 2449 N N . ALA A 1 322 ? -3.711 9.045 -1.764 1.00 90.38 322 ALA A N 1
ATOM 2450 C CA . ALA A 1 322 ? -4.260 10.380 -2.014 1.00 90.38 322 ALA A CA 1
ATOM 2451 C C . ALA A 1 322 ? -3.815 10.889 -3.406 1.00 90.38 322 ALA A C 1
ATOM 2453 O O . ALA A 1 322 ? -2.842 11.638 -3.513 1.00 90.38 322 ALA A O 1
ATOM 2454 N N . PRO A 1 323 ? -4.473 10.434 -4.491 1.00 89.75 323 PRO A N 1
ATOM 2455 C CA . PRO A 1 323 ? -3.923 10.505 -5.841 1.00 89.75 323 PRO A CA 1
ATOM 2456 C C . PRO A 1 323 ? -3.475 11.923 -6.231 1.00 89.75 323 PRO A C 1
ATOM 2458 O O . PRO A 1 323 ? -4.154 12.900 -5.905 1.00 89.75 323 PRO A O 1
ATOM 2461 N N . PRO A 1 324 ? -2.359 12.062 -6.969 1.00 91.06 324 PRO A N 1
ATOM 2462 C CA . PRO A 1 324 ? -1.824 13.369 -7.316 1.00 91.06 324 PRO A CA 1
ATOM 2463 C C . PRO A 1 324 ? -2.756 14.118 -8.289 1.00 91.06 324 PRO A C 1
ATOM 2465 O O . PRO A 1 324 ? -3.299 13.501 -9.214 1.00 91.06 324 PRO A O 1
ATOM 2468 N N . PRO A 1 325 ? -2.862 15.461 -8.191 1.00 90.38 325 PRO A N 1
ATOM 2469 C CA . PRO A 1 325 ? -3.747 16.275 -9.036 1.00 90.38 325 PRO A CA 1
ATOM 2470 C C . PRO A 1 325 ? -3.570 16.064 -10.544 1.00 90.38 325 PRO A C 1
ATOM 2472 O O . PRO A 1 325 ? -4.537 16.149 -11.301 1.00 90.38 325 PRO A O 1
ATOM 2475 N N . ARG A 1 326 ? -2.352 15.723 -10.994 1.00 91.00 326 ARG A N 1
ATOM 2476 C CA . ARG A 1 326 ? -2.044 15.452 -12.410 1.00 91.00 326 ARG A CA 1
ATOM 2477 C C . ARG A 1 326 ? -2.841 14.287 -13.010 1.00 91.00 326 ARG A C 1
ATOM 2479 O O . ARG A 1 326 ? -2.996 14.229 -14.223 1.00 91.00 326 ARG A O 1
ATOM 2486 N N . LEU A 1 327 ? -3.377 13.392 -12.177 1.00 92.88 327 LEU A N 1
ATOM 2487 C CA . LEU A 1 327 ? -4.217 12.268 -12.604 1.00 92.88 327 LEU A CA 1
ATOM 2488 C C . LEU A 1 327 ? -5.721 12.565 -12.534 1.00 92.88 327 LEU A C 1
ATOM 2490 O O . LEU A 1 327 ? -6.519 11.696 -12.872 1.00 92.88 327 LEU A O 1
ATOM 2494 N N . SER A 1 328 ? -6.124 13.781 -12.147 1.00 93.81 328 SER A N 1
ATOM 2495 C CA . SER A 1 328 ? -7.532 14.161 -11.962 1.00 93.81 328 SER A CA 1
ATOM 2496 C C . SER A 1 328 ? -8.404 13.840 -13.178 1.00 93.81 328 SER A C 1
ATOM 2498 O O . SER A 1 328 ? -9.450 13.209 -13.039 1.00 93.81 328 SER A O 1
ATOM 2500 N N . ARG A 1 329 ? -7.936 14.181 -14.387 1.00 95.44 329 ARG A N 1
ATOM 2501 C CA . ARG A 1 329 ? -8.648 13.868 -15.634 1.00 95.44 329 ARG A CA 1
ATOM 2502 C C . ARG A 1 329 ? -8.786 12.361 -15.848 1.00 95.44 329 ARG A C 1
ATOM 2504 O O . ARG A 1 329 ? -9.885 11.890 -16.103 1.00 95.44 329 ARG A O 1
ATOM 2511 N N . THR A 1 330 ? -7.698 11.609 -15.695 1.00 95.38 330 THR A N 1
ATOM 2512 C CA . THR A 1 330 ? -7.687 10.156 -15.915 1.00 95.38 330 THR A CA 1
ATOM 2513 C C . THR A 1 330 ? -8.598 9.419 -14.933 1.00 95.38 330 THR A C 1
ATOM 2515 O O . THR A 1 330 ? -9.259 8.460 -15.324 1.00 95.38 330 THR A O 1
ATOM 2518 N N . ILE A 1 331 ? -8.655 9.877 -13.677 1.00 95.69 331 ILE A N 1
ATOM 2519 C CA . ILE A 1 331 ? -9.563 9.351 -12.650 1.00 95.69 331 ILE A CA 1
ATOM 2520 C C . ILE A 1 331 ? -11.009 9.722 -12.985 1.00 95.69 331 ILE A C 1
ATOM 2522 O O . ILE A 1 331 ? -11.886 8.869 -12.915 1.00 95.69 331 ILE A O 1
ATOM 2526 N N . PHE A 1 332 ? -11.270 10.965 -13.397 1.00 95.88 332 PHE A N 1
ATOM 2527 C CA . PHE A 1 332 ? -12.607 11.389 -13.813 1.00 95.88 332 PHE A CA 1
ATOM 2528 C C . PHE A 1 332 ? -13.116 10.591 -15.022 1.00 95.88 332 PHE A C 1
ATOM 2530 O O . PHE A 1 332 ? -14.288 10.228 -15.069 1.00 95.88 332 PHE A O 1
ATOM 2537 N N . ASP A 1 333 ? -12.235 10.253 -15.965 1.00 96.62 333 ASP A N 1
ATOM 2538 C CA . ASP A 1 333 ? -12.575 9.420 -17.120 1.00 96.62 333 ASP A CA 1
ATOM 2539 C C . ASP A 1 333 ? -13.014 7.998 -16.715 1.00 96.62 333 ASP A C 1
ATOM 2541 O O . ASP A 1 333 ? -13.775 7.375 -17.457 1.00 96.62 333 ASP A O 1
ATOM 2545 N N . LEU A 1 334 ? -12.622 7.494 -15.531 1.00 96.94 334 LEU A N 1
ATOM 2546 C CA . LEU A 1 334 ? -13.119 6.208 -15.023 1.00 96.94 334 LEU A CA 1
ATOM 2547 C C . LEU A 1 334 ? -14.629 6.226 -14.784 1.00 96.94 334 LEU A C 1
ATOM 2549 O O . LEU A 1 334 ? -15.252 5.192 -14.967 1.00 96.94 334 LEU A O 1
ATOM 2553 N N . LEU A 1 335 ? -15.250 7.373 -14.474 1.00 96.31 335 LEU A N 1
ATOM 2554 C CA . LEU A 1 335 ? -16.713 7.466 -14.314 1.00 96.31 335 LEU A CA 1
ATOM 2555 C C . LEU A 1 335 ? -17.482 7.071 -15.583 1.00 96.31 335 LEU A C 1
ATOM 2557 O O . LEU A 1 335 ? -18.672 6.781 -15.520 1.00 96.31 335 LEU A O 1
ATOM 2561 N N . ARG A 1 336 ? -16.814 7.093 -16.740 1.00 96.00 336 ARG A N 1
ATOM 2562 C CA . ARG A 1 336 ? -17.386 6.731 -18.042 1.00 96.00 336 ARG A CA 1
ATOM 2563 C C . ARG A 1 336 ? -17.022 5.311 -18.475 1.00 96.00 336 ARG A C 1
ATOM 2565 O O . ARG A 1 336 ? -17.435 4.893 -19.553 1.00 96.00 336 ARG A O 1
ATOM 2572 N N . ALA A 1 337 ? -16.216 4.596 -17.691 1.00 95.75 337 ALA A N 1
ATOM 2573 C CA . ALA A 1 337 ? -15.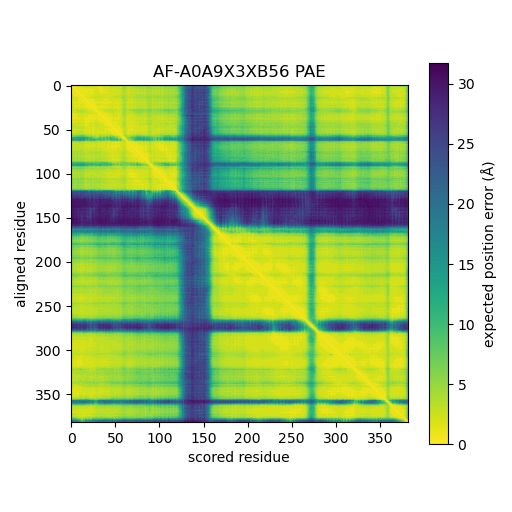810 3.240 -18.021 1.00 95.75 337 ALA A CA 1
ATOM 2574 C C . ALA A 1 337 ? -17.003 2.270 -17.903 1.00 95.75 337 ALA A C 1
ATOM 2576 O O . ALA A 1 337 ? -17.876 2.457 -17.049 1.00 95.75 337 ALA A O 1
ATOM 2577 N N . PRO A 1 338 ? -17.059 1.223 -18.746 1.00 94.62 338 PRO A N 1
ATOM 2578 C CA . PRO A 1 338 ? -18.084 0.193 -18.623 1.00 94.62 338 PRO A CA 1
ATOM 2579 C C . PRO A 1 338 ? -17.990 -0.495 -17.253 1.00 94.62 338 PRO A C 1
ATOM 2581 O O . PRO A 1 338 ? -16.902 -0.683 -16.716 1.00 94.62 338 PRO A O 1
ATOM 2584 N N . GLY A 1 339 ? -19.136 -0.864 -16.677 1.00 92.56 339 GLY A N 1
ATOM 2585 C CA . GLY A 1 339 ? -19.192 -1.583 -15.398 1.00 92.56 339 GLY A CA 1
ATOM 2586 C C . GLY A 1 339 ? -19.060 -0.714 -14.140 1.00 92.56 339 GLY A C 1
ATOM 2587 O O . GLY A 1 339 ? -19.088 -1.250 -13.034 1.00 92.56 339 GLY A O 1
ATOM 2588 N N . VAL A 1 340 ? -18.960 0.614 -14.268 1.00 96.69 340 VAL A N 1
ATOM 2589 C CA . VAL A 1 340 ? -18.948 1.518 -13.107 1.00 96.69 340 VAL A CA 1
ATOM 2590 C C . VAL A 1 340 ? -20.364 1.725 -12.572 1.00 96.69 340 VAL A C 1
ATOM 2592 O O . VAL A 1 340 ? -21.139 2.527 -13.087 1.00 96.69 340 VAL A O 1
ATOM 2595 N N . ALA A 1 341 ? -20.697 0.986 -11.516 1.00 95.94 341 ALA A N 1
ATOM 2596 C CA . ALA A 1 341 ? -21.953 1.083 -10.777 1.00 95.94 341 ALA A CA 1
ATOM 2597 C C . ALA A 1 341 ? -21.744 0.702 -9.300 1.00 95.94 341 ALA A C 1
ATOM 2599 O O . ALA A 1 341 ? -20.712 0.134 -8.937 1.00 95.94 341 ALA A O 1
ATOM 2600 N N . GLY A 1 342 ? -22.726 1.013 -8.447 1.00 96.06 342 GLY A N 1
ATOM 2601 C CA . GLY A 1 342 ? -22.735 0.610 -7.036 1.00 96.06 342 GLY A CA 1
ATOM 2602 C C . GLY A 1 342 ? -21.461 1.008 -6.285 1.00 96.06 342 GLY A C 1
ATOM 2603 O O . GLY A 1 342 ? -21.084 2.176 -6.237 1.00 96.06 342 GLY A O 1
ATOM 2604 N N . GLU A 1 343 ? -20.779 0.024 -5.711 1.00 96.94 343 GLU A N 1
ATOM 2605 C CA . GLU A 1 343 ? -19.582 0.225 -4.884 1.00 96.94 343 GLU A CA 1
ATOM 2606 C C . GLU A 1 343 ? -18.358 0.659 -5.687 1.00 96.94 343 GLU A C 1
ATOM 2608 O O . GLU A 1 343 ? -17.553 1.455 -5.208 1.00 96.94 343 GLU A O 1
ATOM 2613 N N . VAL A 1 344 ? -18.232 0.191 -6.932 1.00 97.62 344 VAL A N 1
ATOM 2614 C CA . VAL A 1 344 ? -17.179 0.661 -7.839 1.00 97.62 344 VAL A CA 1
ATOM 2615 C C . VAL A 1 344 ? -17.340 2.162 -8.061 1.00 97.62 344 VAL A C 1
ATOM 2617 O O . VAL A 1 344 ? -16.365 2.904 -7.949 1.00 97.62 344 VAL A O 1
ATOM 2620 N N . LEU A 1 345 ? -18.570 2.621 -8.321 1.00 97.88 345 LEU A N 1
ATOM 2621 C CA . LEU A 1 345 ? -18.865 4.045 -8.477 1.00 97.88 345 LEU A CA 1
ATOM 2622 C C . LEU A 1 345 ? -18.505 4.823 -7.204 1.00 97.88 345 LEU A C 1
ATOM 2624 O O . LEU A 1 345 ? -17.812 5.832 -7.301 1.00 97.88 345 LEU A O 1
ATOM 2628 N N . ALA A 1 346 ? -18.880 4.319 -6.023 1.00 97.62 346 ALA A N 1
ATOM 2629 C CA . ALA A 1 346 ? -18.535 4.949 -4.747 1.00 97.62 346 ALA A CA 1
ATOM 2630 C C . ALA A 1 346 ? -17.011 5.110 -4.560 1.00 97.62 346 ALA A C 1
ATOM 2632 O O . ALA A 1 346 ? -16.549 6.166 -4.126 1.00 97.62 346 ALA A O 1
ATOM 2633 N N . LEU A 1 347 ? -16.206 4.110 -4.942 1.00 97.75 347 LEU A N 1
ATOM 2634 C CA . LEU A 1 347 ? -14.743 4.205 -4.864 1.00 97.75 347 LEU A CA 1
ATOM 2635 C C . LEU A 1 347 ? -14.137 5.140 -5.920 1.00 97.75 347 LEU A C 1
ATOM 2637 O O . LEU A 1 347 ? -13.139 5.811 -5.638 1.00 97.75 347 LEU A O 1
ATOM 2641 N N . VAL A 1 348 ? -14.716 5.225 -7.121 1.00 97.75 348 VAL A N 1
ATOM 2642 C CA . VAL A 1 348 ? -14.295 6.226 -8.116 1.00 97.75 348 VAL A CA 1
ATOM 2643 C C . VAL A 1 348 ? -14.601 7.634 -7.599 1.00 97.75 348 VAL A C 1
ATOM 2645 O O . VAL A 1 348 ? -13.722 8.496 -7.623 1.00 97.75 348 VAL A O 1
ATOM 2648 N N . GLU A 1 349 ? -15.801 7.869 -7.064 1.00 96.69 349 GLU A N 1
ATOM 2649 C CA . GLU A 1 349 ? -16.202 9.156 -6.483 1.00 96.69 349 GLU A CA 1
ATOM 2650 C C . GLU A 1 349 ? -15.325 9.561 -5.292 1.00 96.69 349 GLU A C 1
ATOM 2652 O O . GLU A 1 349 ? -14.896 10.717 -5.215 1.00 96.69 349 GLU A O 1
ATOM 2657 N N . LEU A 1 350 ? -14.986 8.609 -4.414 1.00 95.50 350 LEU A N 1
ATOM 2658 C CA . LEU A 1 350 ? -14.024 8.808 -3.330 1.00 95.50 350 LEU A CA 1
ATOM 2659 C C . LEU A 1 350 ? -12.690 9.331 -3.875 1.00 95.50 350 LEU A C 1
ATOM 2661 O O . LEU A 1 350 ? -12.200 10.363 -3.415 1.00 95.50 350 LEU A O 1
ATOM 2665 N N . ASN A 1 351 ? -12.118 8.667 -4.882 1.00 96.25 351 ASN A N 1
ATOM 2666 C CA . ASN A 1 351 ? -10.841 9.072 -5.474 1.00 96.25 351 ASN A CA 1
ATOM 2667 C C . ASN A 1 351 ? -10.925 10.428 -6.193 1.00 96.25 351 ASN A C 1
ATOM 2669 O O . ASN A 1 351 ? -10.005 11.238 -6.074 1.00 96.25 351 ASN A O 1
ATOM 2673 N N . VAL A 1 352 ? -12.038 10.730 -6.872 1.00 95.31 352 VAL A N 1
ATOM 2674 C CA . VAL A 1 352 ? -12.294 12.060 -7.455 1.00 95.31 352 VAL A CA 1
ATOM 2675 C C . VAL A 1 352 ? -12.338 13.132 -6.366 1.00 95.31 352 VAL A C 1
ATOM 2677 O O . VAL A 1 352 ? -11.787 14.219 -6.548 1.00 95.31 352 VAL A O 1
ATOM 2680 N N . ARG A 1 353 ? -12.975 12.858 -5.223 1.00 92.81 353 ARG A N 1
ATOM 2681 C CA . ARG A 1 353 ? -13.008 13.800 -4.099 1.00 92.81 353 ARG A CA 1
ATOM 2682 C C . ARG A 1 353 ? -11.619 13.987 -3.497 1.00 92.81 353 ARG A C 1
ATOM 2684 O O . ARG A 1 353 ? -11.230 15.127 -3.259 1.00 92.81 353 ARG A O 1
ATOM 2691 N N . LEU A 1 354 ? -10.866 12.905 -3.292 1.00 91.31 354 LEU A N 1
ATOM 2692 C CA . LEU A 1 354 ? -9.501 12.966 -2.766 1.00 91.31 354 LEU A CA 1
ATOM 2693 C C . LEU A 1 354 ? -8.591 13.797 -3.676 1.00 91.31 354 LEU A C 1
ATOM 2695 O O . LEU A 1 354 ? -7.907 14.682 -3.177 1.00 91.31 354 LEU A O 1
ATOM 2699 N N . VAL A 1 355 ? -8.652 13.618 -4.999 1.00 91.12 355 VAL A N 1
ATOM 2700 C CA . VAL A 1 355 ? -7.831 14.403 -5.940 1.00 91.12 355 VAL A CA 1
ATOM 2701 C C . VAL A 1 355 ? -8.165 15.907 -5.917 1.00 91.12 355 VAL A C 1
ATOM 2703 O O . VAL A 1 355 ? -7.302 16.733 -6.203 1.00 91.12 355 VAL A O 1
ATOM 2706 N N . LYS A 1 356 ? -9.421 16.269 -5.607 1.00 87.88 356 LYS A N 1
ATOM 2707 C CA . LYS A 1 356 ? -9.912 17.660 -5.584 1.00 87.88 356 LYS A CA 1
ATOM 2708 C C . LYS A 1 356 ? -9.698 18.359 -4.244 1.00 87.88 356 LYS A C 1
ATOM 2710 O O . LYS A 1 356 ? -9.451 19.560 -4.223 1.00 87.88 356 LYS A O 1
ATOM 2715 N N . HIS A 1 357 ? -9.874 17.628 -3.145 1.00 79.50 357 HIS A N 1
ATOM 2716 C CA . HIS A 1 357 ? -10.006 18.193 -1.799 1.00 79.50 357 HIS A CA 1
ATOM 2717 C C . HIS A 1 357 ? -8.948 17.714 -0.817 1.00 79.50 357 HIS A C 1
ATOM 2719 O O . HIS A 1 357 ? -8.868 18.260 0.281 1.00 79.50 357 HIS A O 1
ATOM 2725 N N . SER A 1 358 ? -8.119 16.732 -1.178 1.00 66.75 358 SER A N 1
ATOM 2726 C CA . SER A 1 358 ? -6.875 16.550 -0.449 1.00 66.75 358 SER A CA 1
ATOM 2727 C C . SER A 1 358 ? -6.082 17.835 -0.649 1.00 66.75 358 SER A C 1
ATOM 2729 O O . SER A 1 358 ? -5.545 18.065 -1.732 1.00 66.75 358 SER A O 1
ATOM 2731 N N . SER A 1 359 ? -5.979 18.669 0.393 1.00 54.88 359 SER A N 1
ATOM 2732 C CA . SER A 1 359 ? -4.796 19.516 0.568 1.00 54.88 359 SER A CA 1
ATOM 2733 C C . SER A 1 359 ? -3.627 18.601 0.246 1.00 54.88 359 SER A C 1
ATOM 2735 O O . SER A 1 359 ? -3.558 17.553 0.893 1.00 54.88 359 SER A O 1
ATOM 2737 N N . ALA A 1 360 ? -2.888 18.874 -0.833 1.00 53.00 360 ALA A N 1
ATOM 2738 C CA . ALA A 1 360 ? -1.949 17.931 -1.432 1.00 53.00 360 ALA A CA 1
ATOM 2739 C C . ALA A 1 360 ? -1.182 17.230 -0.311 1.00 53.00 360 ALA A C 1
ATOM 2741 O O . ALA A 1 360 ? -0.358 17.859 0.347 1.00 53.00 360 ALA A O 1
ATOM 2742 N N . ARG A 1 361 ? -1.559 15.983 0.012 1.00 63.59 361 ARG A N 1
ATOM 2743 C CA . ARG A 1 361 ? -0.811 15.255 1.024 1.00 63.59 361 ARG A CA 1
ATOM 2744 C C . ARG A 1 361 ? 0.526 15.052 0.371 1.00 63.59 361 ARG A C 1
ATOM 2746 O O . ARG A 1 361 ? 0.592 14.488 -0.723 1.00 63.59 361 ARG A O 1
ATOM 2753 N N . ASP A 1 362 ? 1.552 15.588 1.008 1.00 76.31 362 ASP A N 1
ATOM 2754 C CA . ASP A 1 362 ? 2.909 15.363 0.571 1.00 76.31 362 ASP A CA 1
ATOM 2755 C C . ASP A 1 362 ? 3.091 13.861 0.382 1.00 76.31 362 ASP A C 1
ATOM 2757 O O . ASP A 1 362 ? 2.713 13.058 1.242 1.00 76.31 362 ASP A O 1
ATOM 2761 N N . ALA A 1 363 ? 3.584 13.484 -0.799 1.00 86.31 363 ALA A N 1
ATOM 2762 C CA . ALA A 1 363 ? 3.813 12.089 -1.121 1.00 86.31 363 ALA A CA 1
ATOM 2763 C C . ALA A 1 363 ? 4.646 11.468 0.003 1.00 86.31 363 ALA A C 1
ATOM 2765 O O . ALA A 1 363 ? 5.713 11.981 0.343 1.00 86.31 363 ALA A O 1
ATOM 2766 N N . SER A 1 364 ? 4.137 10.389 0.597 1.00 90.69 364 SER A N 1
ATOM 2767 C CA . SER A 1 364 ? 4.793 9.717 1.711 1.00 90.69 364 SER A CA 1
ATOM 2768 C C . SER A 1 364 ? 5.057 8.261 1.374 1.00 90.69 364 SER A C 1
ATOM 2770 O O . SER A 1 364 ? 4.243 7.589 0.734 1.00 90.69 364 SER A O 1
ATOM 2772 N N . PHE A 1 365 ? 6.197 7.760 1.844 1.00 92.00 365 PHE A N 1
ATOM 2773 C CA . PHE A 1 365 ? 6.549 6.353 1.694 1.00 92.00 365 PHE A CA 1
ATOM 2774 C C . PHE A 1 365 ? 5.511 5.436 2.362 1.00 92.00 365 PHE A C 1
ATOM 2776 O O . PHE A 1 365 ? 5.116 4.425 1.793 1.00 92.00 365 PHE A O 1
ATOM 2783 N N . GLU A 1 366 ? 4.987 5.845 3.521 1.00 91.56 366 GLU A N 1
ATOM 2784 C CA . GLU A 1 366 ? 3.912 5.140 4.230 1.00 91.56 366 GLU A CA 1
ATOM 2785 C C . GLU A 1 366 ? 2.658 4.959 3.368 1.00 91.56 366 GLU A C 1
ATOM 2787 O O . GLU A 1 366 ? 2.021 3.914 3.424 1.00 91.56 366 GLU A O 1
ATOM 2792 N N . SER A 1 367 ? 2.309 5.949 2.539 1.00 92.94 367 SER A N 1
ATOM 2793 C CA . SER A 1 367 ? 1.154 5.846 1.640 1.00 92.94 367 SER A CA 1
ATOM 2794 C C . SER A 1 367 ? 1.373 4.804 0.546 1.00 92.94 367 SER A C 1
ATOM 2796 O O . SER A 1 367 ? 0.441 4.075 0.213 1.00 92.94 367 SER A O 1
ATOM 2798 N N . ILE A 1 368 ? 2.598 4.700 0.019 1.00 95.88 368 ILE A N 1
ATOM 2799 C CA . ILE A 1 368 ? 2.976 3.676 -0.967 1.00 95.88 368 ILE A CA 1
ATOM 2800 C C . ILE A 1 368 ? 2.890 2.287 -0.332 1.00 95.88 368 ILE A C 1
ATOM 2802 O O . ILE A 1 368 ? 2.244 1.399 -0.882 1.00 95.88 368 ILE A O 1
ATOM 2806 N N . VAL A 1 369 ? 3.470 2.118 0.857 1.00 95.06 369 VAL A N 1
ATOM 2807 C CA . VAL A 1 369 ? 3.414 0.861 1.618 1.00 95.06 369 VAL A CA 1
ATOM 2808 C C . VAL A 1 369 ? 1.963 0.474 1.926 1.00 95.06 369 VAL A C 1
ATOM 2810 O O . VAL A 1 369 ? 1.557 -0.654 1.658 1.00 95.06 369 VAL A O 1
ATOM 2813 N N . ALA A 1 370 ? 1.140 1.420 2.384 1.00 93.62 370 ALA A N 1
ATOM 2814 C CA . ALA A 1 370 ? -0.287 1.211 2.625 1.00 93.62 370 ALA A CA 1
ATOM 2815 C C . ALA A 1 370 ? -1.053 0.793 1.356 1.00 93.62 370 ALA A C 1
ATOM 2817 O O . ALA A 1 370 ? -1.946 -0.050 1.426 1.00 93.62 370 ALA A O 1
ATOM 2818 N N . ALA A 1 371 ? -0.713 1.354 0.192 1.00 96.75 371 ALA A N 1
ATOM 2819 C CA . ALA A 1 371 ? -1.309 0.956 -1.080 1.00 96.75 371 ALA A CA 1
ATOM 2820 C C . ALA A 1 371 ? -0.911 -0.475 -1.477 1.00 96.75 371 ALA A C 1
ATOM 2822 O O . ALA A 1 371 ? -1.768 -1.239 -1.912 1.00 96.75 371 ALA A O 1
ATOM 2823 N N . ILE A 1 372 ? 0.353 -0.868 -1.279 1.00 96.81 372 ILE A N 1
ATOM 2824 C CA . ILE A 1 372 ? 0.820 -2.239 -1.543 1.00 96.81 372 ILE A CA 1
ATOM 2825 C C . ILE A 1 372 ? 0.128 -3.237 -0.609 1.00 96.81 372 ILE A C 1
ATOM 2827 O O . ILE A 1 372 ? -0.381 -4.252 -1.082 1.00 96.81 372 ILE A O 1
ATOM 2831 N N . HIS A 1 373 ? 0.047 -2.936 0.692 1.00 93.50 373 HIS A N 1
ATOM 2832 C CA . HIS A 1 373 ? -0.675 -3.778 1.648 1.00 93.50 373 HIS A CA 1
ATOM 2833 C C . HIS A 1 373 ? -2.151 -3.912 1.287 1.00 93.50 373 HIS A C 1
ATOM 2835 O O . HIS A 1 373 ? -2.663 -5.022 1.287 1.00 93.50 373 HIS A O 1
ATOM 2841 N N . CYS A 1 374 ? -2.801 -2.817 0.881 1.00 94.00 374 CYS A N 1
ATOM 2842 C CA . CYS A 1 374 ? -4.186 -2.836 0.414 1.00 94.00 374 CYS A CA 1
ATOM 2843 C C . CYS A 1 374 ? -4.402 -3.827 -0.747 1.00 94.00 374 CYS A C 1
ATOM 2845 O O . CYS A 1 374 ? -5.382 -4.570 -0.756 1.00 94.00 374 CYS A O 1
ATOM 2847 N N . LEU A 1 375 ? -3.474 -3.882 -1.707 1.00 95.19 375 LEU A N 1
ATOM 2848 C CA . LEU A 1 375 ? -3.541 -4.833 -2.822 1.00 95.19 375 LEU A CA 1
ATOM 2849 C C . LEU A 1 375 ? -3.274 -6.273 -2.379 1.00 95.19 375 LEU A C 1
ATOM 2851 O O . LEU A 1 375 ? -3.974 -7.179 -2.828 1.00 95.19 375 LEU A O 1
ATOM 2855 N N . ALA A 1 376 ? -2.288 -6.481 -1.503 1.00 93.38 376 ALA A N 1
ATOM 2856 C CA . ALA A 1 376 ? -1.976 -7.798 -0.951 1.00 93.38 376 ALA A CA 1
ATOM 2857 C C . ALA A 1 376 ? -3.163 -8.371 -0.167 1.00 93.38 376 ALA A C 1
ATOM 2859 O O . ALA A 1 376 ? -3.525 -9.528 -0.347 1.00 93.38 376 ALA A O 1
ATOM 2860 N N . ASP A 1 377 ? -3.822 -7.524 0.618 1.00 88.81 377 ASP A N 1
ATOM 2861 C CA . ASP A 1 377 ? -5.017 -7.852 1.384 1.00 88.81 377 ASP A CA 1
ATOM 2862 C C . ASP A 1 377 ? -6.224 -8.211 0.503 1.00 88.81 377 ASP A C 1
ATOM 2864 O O . ASP A 1 377 ? -7.043 -9.063 0.859 1.00 88.81 377 ASP A O 1
ATOM 2868 N N . ALA A 1 378 ? -6.358 -7.569 -0.655 1.00 87.69 378 ALA A N 1
ATOM 2869 C CA . ALA A 1 378 ? -7.437 -7.854 -1.592 1.00 87.69 378 ALA A CA 1
ATOM 2870 C C . ALA A 1 378 ? -7.122 -9.018 -2.557 1.00 87.69 378 ALA A C 1
ATOM 2872 O O . ALA A 1 378 ? -8.038 -9.527 -3.216 1.00 87.69 378 ALA A O 1
ATOM 2873 N N . GLY A 1 379 ? -5.857 -9.443 -2.657 1.00 80.62 379 GLY A N 1
ATOM 2874 C CA . GLY A 1 379 ? -5.383 -10.516 -3.537 1.00 80.62 379 GLY A CA 1
ATOM 2875 C C . GLY A 1 379 ? -5.891 -11.899 -3.112 1.00 80.62 379 GLY A C 1
ATOM 2876 O O . GLY A 1 379 ? -6.151 -12.107 -1.926 1.00 80.62 379 GLY A O 1
ATOM 2877 N N . PRO A 1 380 ? -6.180 -12.830 -4.049 1.00 67.38 380 PRO A N 1
ATOM 2878 C CA . PRO A 1 380 ? -6.675 -14.179 -3.724 1.00 67.38 380 PRO A CA 1
ATOM 2879 C C . PRO A 1 380 ? -5.804 -14.807 -2.633 1.00 67.38 380 PRO A C 1
ATOM 2881 O O . PRO A 1 380 ? -4.585 -14.662 -2.686 1.00 67.38 380 PRO A O 1
ATOM 2884 N N . GLU A 1 381 ? -6.433 -15.418 -1.621 1.00 50.12 381 GLU A N 1
ATOM 2885 C CA . GLU A 1 381 ? -5.682 -16.255 -0.678 1.00 50.12 381 GLU A CA 1
ATOM 2886 C C . GLU A 1 381 ? -4.954 -17.309 -1.520 1.00 50.12 381 GLU A C 1
ATOM 2888 O O . GLU A 1 381 ? -5.589 -17.969 -2.346 1.00 50.12 381 GLU A O 1
ATOM 2893 N N . ALA A 1 382 ? -3.624 -17.316 -1.421 1.00 40.28 382 ALA A N 1
ATOM 2894 C CA . ALA A 1 382 ? -2.747 -18.151 -2.234 1.00 40.28 382 ALA A CA 1
ATOM 2895 C C . ALA A 1 382 ? -2.919 -19.639 -1.920 1.00 40.28 382 ALA A C 1
ATOM 2897 O O . ALA A 1 382 ? -3.146 -19.962 -0.729 1.00 40.28 382 ALA A O 1
#

Mean predicted aligned error: 9.47 Å

Radius of gyration: 25.45 Å; Cα contacts (8 Å, |Δi|>4): 426; chains: 1; bounding box: 61×46×70 Å

pLDDT: mean 86.13, std 17.33, range [35.62, 98.56]

Secondary structure (DSSP, 8-state):
--HHHHHHHHHHTTT-HHHHIIIIITTSSS--HHHHHHHHHTGGG--HHHHHHHHTTSPTT--HHHHHHHHHHHHH-HHHHIIIIIS-TT----HHHHHHHHHHHTTTS-HHHHHHHHTT-------------PPP-----HHHHHHHHHHS---TT--------TTS-HHHHHHHHHT-SSHHHHHHHHHHHHHTT--HHHHHHHHHHHHHHT---HHHHHHHHHHT-SHHHHHHHHHHHHHHHHHTT-HHHHHHHHHHHHHHHHHS---TT-TT---HHHHHHHHHHHHHHHHHHHHHHHHHTT-HHHHHHHHHHHHHH---GGGHHHHHHHTTSTT--HHHHHHHHHHHHHHHHS--PPP-HHHHHHHHHHHHHHSPP-

Sequence (382 aa):
MKRTEIDALVRAHRGRARPVAFLHVLRQARLDEDDQSFLREHVAELGVPDLLAWRARCEPGFTGTVLRALARIALEDPSQFEHEVLDAPRFSLHDDEWIELADLTRGKVPPRIFERITARRVRAEVPQEKESAALPTDDFDLAGFLESSLAEIAPAGAGLATPIDASLAPEAIVERARNAWSPEERVMLLEWAAAHGVPRKPLVEIAVAAIRAGEMDPRLRAFVASQVGTRAAWDAHGLDVVLAFLDRSAYSSLSELCALVWSAARGAPAVRGVPGRDEPQGLLSAMSAAFAAALVHVARESLVASLPARAMAALSALACLAPPPRLSRTIFDLLRAPGVAGEVLALVELNVRLVKHSSARDASFESIVAAIHCLADAGPEA

Foldseek 3Di:
DDLLLLVLLCVLLVNQLALSLPLPLLPDPAHDPSSVVSCLVCVLNYDLVSLQSVVVRDDQPPNLSSLLSLLVCCLVPVPCSCVSALQDQPDADDPVSLVVSLVSNPPRHPPVSSVSSVVSDNDDPPPPPPPPPDDPPPPPVVVVVVVVVVVVPPPPDPPPLPDPDPPDDLVVLLVCLLVPPDPVNNLVSLVVSVVVPNDLVSSLVSLLVCLLVPDLDPSSLLSNLVSLLFLVSLLVCVLSNLLSCVNVLVLVSVLVSLVSSLVVLVPDPPDPPDPTNDDSLSSLVSNLQSLLVNLLVQLLVCQVVVNLSSNSLSLSLNLLQLHELVCLVSLVCVCVGHPCDRSSVSSSVSSNCSSVPVPPDRRDSVSNNSSSVSNNSSDPPD

Organism: NCBI:txid2829994